Protein AF-A0A2V8KYR3-F1 (afdb_monomer_lite)

Secondary structure (DSSP, 8-state):
-----------------S-TTHHHHHHHHHHHHHHHHHTHHHHHHHHS----EEEEEEEES-EEEE-SS-EEE--TT-EEETT-EEEE-TT-EEEEEETTS-EEEEPTT-EEEEEE-SSSEEEEEEEEEEEEE----SSS-EEEE-SS-EEEESS-EEEEEEETTEEEEEEEESEEEEEETTEEEEEETT-EEESSGGGGSS--TT-PPB---SSGGGS-TTEEEEEEEE--TTHHHHHHHHHHHHHHH-GGGGGGS--HHHHHHHHHHHHTEEEEEEEEEEBPTTS--B--EEEEEESSHHHHHHHHHTSTT--S-EEEETTEEEES-HHHHHHHHHHHTTSS--GGGGSHHHHHHHHHHHH-BSEEEEEEHHHHS---HHHHHHT-TTEEEEEEEEEEETTEEEEEEEEEESSS--HHHHSBPPSB--GGGGGSBTT-SEEEEEEBS-THHHHHHHHHHHHHH-HHHHHHHHHHHHHHT--HHHHHHTTEEEEEEEEE-S--SSS--EEEEEEES-HHHHHHHHHHHHHHHHHHHHHTTPPPPEEEEEEETTEEEEEEEEGGGTEEEEEEEETTEEEEESSHHHHHHHHHHHHHT-BGGG-HHHHTTS-SSS-S-BSEEEEE-TTSSS-TTT--S---EEEEEEE-SSEEEEEESS-HHHHHHHHHHHHHHHHHT---

Sequence (680 aa):
HEGLRATMSQRTTYKTRTYRHVAAWAVAAGLLFIAGLSQRNAIRDFLWPIDVHAIAQTVDGNLFVVSDADIHPINAGDRIDRDRLVRTGKESRAVLQLADGSRIEVQERSELSLDRGDDGVKIRLGRGSVVVTAAKQRSGHLYLATSDLTLSVVGTKFAVNAGVKGSRVSVVEGEVRVQNGPTVQALTAGQEFASNPVLNTIPPAAADLRYTSNLVNLVPANTVAFASLPNLKEAVDEVYQAFKQRVREDPSLGASWPSDDVMNRVRQVGTYLGSEIIIAVPLKDGEKDLAPVLIAEALQPESLKAAIQGLPGSKIPFVVDSGLFVVSSPGMIDEVLAFRHQTRSNPFLSTALYQRISAAYREGVTWFLAADLQKLLPARPVTTQLGLADAQQLVIEQKHGKDGSSYRAVLGFNQTRRGMMGWLANPAPMGALEFVSSNAYGVAAIAMKDPSLIIEDVYAFLQRNNPQAIHDIDDFQNQHRIDIRHDLAAPLGGEFLFAMDGPILPAPAWKIVVEVYDAARLQNTIQWMVSEANHEAAAKQQPSVSLSSETVDGRTFYTVSFPAASYKVHYTFWRGYMLIAPDRTLLLEAMQYRDTGASLARSDNFLSQLPADGRDYVSGFIYQNLALNLPQNLVRNSTPSLICLYGEQDRIVLSSKAMIGTNLSNIAGLSGLIDQVRFK

Radius of gyration: 33.98 Å; chains: 1; bounding box: 98×104×89 Å

pLDDT: mean 77.1, std 18.81, range [25.83, 98.5]

Foldseek 3Di:
DDDDDDDDDDDDDDDDDDDPPVVVVVVVVVVVVVVCVVCVVVVVCVVDPDFWKWFWQQKDAFKWFDDPPDTHTDHHGDMAGAPTKMAAAPVMWIWIATPQRKIKIFDHGWIWGWDDDPWGIEIETAFAKIWIQAEADPTGWYWYDYPFKIKTAGRFTKMWGHDLQWIKIAGQAHWIWIDGPPDTDIDHHGDMDTNHCVVLPDQPPPQWFFQDDPQLLLAAQQFFKKKKAFLRLPSLVSVVVSVVVVCVVPVVSPPPDDDPVLSVLVSQLSVQWDGIKMWTWGDDPPDPDTWIKIKTFGNPQVSNVVSLVPRPPPPFDWDRPPRMTMTTPPVSRVSSVCSVVVVDHHNNCVAPQVVVVNVSSNVTFNMKMKGQLCVVPDDDPVCVQCQNNFFGMWMWTWDQDPLGIKTKIKTFGPFFGDHNLNFFDFFDDDPLQLLAFLQFFKKKKFFTPFQLSVVVSVLVVCCVPPVVVVVVVVVVCVVVVHDCSCLQGVQWHRMWMKTQHDDCPPPTWIKIKTFGNDPPSNVVVVVVVQVVQQVVCVVVVHDGWDWDWDADPNWIKIKIADVVQRFIKIWTDDDRIIMITRDPVSVVSSVVSNVVVSGSVPRPLNVSWPFPPPDPGARIKMWGDNPRDDDCVVDRRDRIWMWGWGSDRGMIMIMTNDDPVVVVVVVVVVVVVVVVVPPD

Structure (mmCIF, N/CA/C/O backbone):
data_AF-A0A2V8KYR3-F1
#
_entry.id   AF-A0A2V8KYR3-F1
#
loop_
_atom_site.group_PDB
_atom_site.id
_atom_site.type_symbol
_atom_site.label_atom_id
_atom_site.label_alt_id
_atom_site.label_comp_id
_atom_site.label_asym_id
_atom_site.label_entity_id
_atom_site.label_seq_id
_atom_site.pdbx_PDB_ins_code
_atom_site.Cartn_x
_atom_site.Cartn_y
_atom_site.Cartn_z
_atom_site.occupancy
_atom_site.B_iso_or_equiv
_atom_site.auth_seq_id
_atom_site.auth_comp_id
_atom_site.auth_asym_id
_atom_site.auth_atom_id
_atom_site.pdbx_PDB_model_num
ATOM 1 N N . HIS A 1 1 ? -43.749 89.938 14.192 1.00 35.06 1 HIS A N 1
ATOM 2 C CA . HIS A 1 1 ? -43.131 89.184 13.086 1.00 35.06 1 HIS A CA 1
ATOM 3 C C . HIS A 1 1 ? -43.405 87.704 13.330 1.00 35.06 1 HIS A C 1
ATOM 5 O O . HIS A 1 1 ? -42.816 87.145 14.241 1.00 35.06 1 HIS A O 1
ATOM 11 N N . GLU A 1 2 ? -44.560 87.180 12.896 1.00 36.78 2 GLU A N 1
ATOM 12 C CA . GLU A 1 2 ? -44.806 86.561 11.564 1.00 36.78 2 GLU A CA 1
ATOM 13 C C . GLU A 1 2 ? -43.820 85.413 11.264 1.00 36.78 2 GLU A C 1
ATOM 15 O O . GLU A 1 2 ? -42.623 85.645 11.294 1.00 36.78 2 GLU A O 1
ATOM 20 N N . GLY A 1 3 ? -44.212 84.169 10.969 1.00 32.69 3 GLY A N 1
ATOM 21 C CA . GLY A 1 3 ? -45.533 83.564 10.807 1.00 32.69 3 GLY A CA 1
ATOM 22 C C . GLY A 1 3 ? -45.439 82.043 10.542 1.00 32.69 3 GLY A C 1
ATOM 23 O O . GLY A 1 3 ? -44.382 81.546 10.172 1.00 32.69 3 GLY A O 1
ATOM 24 N N . LEU A 1 4 ? -46.589 81.371 10.734 1.00 37.84 4 LEU A N 1
ATOM 25 C CA . LEU A 1 4 ? -47.108 80.137 10.083 1.00 37.84 4 LEU A CA 1
ATOM 26 C C . LEU A 1 4 ? -46.316 78.809 10.270 1.00 37.84 4 LEU A C 1
ATOM 28 O O . LEU A 1 4 ? -45.246 78.645 9.707 1.00 37.84 4 LEU A O 1
ATOM 32 N N . ARG A 1 5 ? -46.709 77.823 11.114 1.00 40.41 5 ARG A N 1
ATOM 33 C CA . ARG A 1 5 ? -47.863 76.861 11.064 1.00 40.41 5 ARG A CA 1
ATOM 34 C C . ARG A 1 5 ? -48.011 76.179 9.678 1.00 40.41 5 ARG A C 1
ATOM 36 O O . ARG A 1 5 ? -48.100 76.898 8.701 1.00 40.41 5 ARG A O 1
ATOM 43 N N . ALA A 1 6 ? -48.124 74.854 9.486 1.00 35.88 6 ALA A N 1
ATOM 44 C CA . ALA A 1 6 ? -48.548 73.760 10.365 1.00 35.88 6 ALA A CA 1
ATOM 45 C C . ALA A 1 6 ? -48.256 72.338 9.786 1.00 35.88 6 ALA A C 1
ATOM 47 O O . ALA A 1 6 ? -48.250 72.157 8.574 1.00 35.88 6 ALA A O 1
ATOM 48 N N . THR A 1 7 ? -48.109 71.365 10.706 1.00 35.97 7 THR A N 1
ATOM 49 C CA . THR A 1 7 ? -48.692 69.988 10.796 1.00 35.97 7 THR A CA 1
ATOM 50 C C . THR A 1 7 ? -48.625 68.970 9.637 1.00 35.97 7 THR A C 1
ATOM 52 O O . THR A 1 7 ? -49.042 69.262 8.529 1.00 35.97 7 THR A O 1
ATOM 55 N N . MET A 1 8 ? -48.106 67.740 9.807 1.00 32.47 8 MET A N 1
ATOM 56 C CA . MET A 1 8 ? -48.506 66.568 10.642 1.00 32.47 8 MET A CA 1
ATOM 57 C C . MET A 1 8 ? -49.549 65.617 9.991 1.00 32.47 8 MET A C 1
ATOM 59 O O . MET A 1 8 ? -50.704 65.971 9.824 1.00 32.47 8 MET A O 1
ATOM 63 N N . SER A 1 9 ? -49.087 64.386 9.718 1.00 34.09 9 SER A N 1
ATOM 64 C CA . SER A 1 9 ? -49.718 63.053 9.876 1.00 34.09 9 SER A CA 1
ATOM 65 C C . SER A 1 9 ? -51.128 62.695 9.329 1.00 34.09 9 SER A C 1
ATOM 67 O O . SER A 1 9 ? -52.148 63.164 9.812 1.00 34.09 9 SER A O 1
ATOM 69 N N . GLN A 1 10 ? -51.105 61.638 8.495 1.00 37.31 10 GLN A N 1
ATOM 70 C CA . GLN A 1 10 ? -52.019 60.478 8.355 1.00 37.31 10 GLN A CA 1
ATOM 71 C C . GLN A 1 10 ? -53.361 60.505 7.570 1.00 37.31 10 GLN A C 1
ATOM 73 O O . GLN A 1 10 ? -54.338 61.135 7.946 1.00 37.31 10 GLN A O 1
ATOM 78 N N . ARG A 1 11 ? -53.391 59.530 6.629 1.00 39.88 11 ARG A N 1
ATOM 79 C CA . ARG A 1 11 ? -54.461 58.612 6.146 1.00 39.88 11 ARG A CA 1
ATOM 80 C C . ARG A 1 11 ? -55.593 59.119 5.236 1.00 39.88 11 ARG A C 1
ATOM 82 O O . ARG A 1 11 ? -56.481 59.831 5.681 1.00 39.88 11 ARG A O 1
ATOM 89 N N . THR A 1 12 ? -55.712 58.487 4.054 1.00 31.86 12 THR A N 1
ATOM 90 C CA . THR A 1 12 ? -56.978 57.884 3.552 1.00 31.86 12 THR A CA 1
ATOM 91 C C . THR A 1 12 ? -56.761 56.890 2.385 1.00 31.86 12 THR A C 1
ATOM 93 O O . THR A 1 12 ? -55.692 56.825 1.789 1.00 31.86 12 THR A O 1
ATOM 96 N N . THR A 1 13 ? -57.780 56.066 2.129 1.00 32.88 13 THR A N 1
ATOM 97 C CA . THR A 1 13 ? -57.837 54.745 1.458 1.00 32.88 13 THR A CA 1
ATOM 98 C C . THR A 1 13 ? -58.649 54.722 0.139 1.00 32.88 13 THR A C 1
ATOM 100 O O . THR A 1 13 ? -59.705 55.335 0.130 1.00 32.88 13 THR A O 1
ATOM 103 N N . TYR A 1 14 ? -58.222 53.895 -0.855 1.00 38.66 14 TYR A N 1
ATOM 104 C CA . TYR A 1 14 ? -58.953 53.131 -1.933 1.00 38.66 14 TYR A CA 1
ATOM 105 C C . TYR A 1 14 ? -59.948 53.871 -2.899 1.00 38.66 14 TYR A C 1
ATOM 107 O O . TYR A 1 14 ? -60.585 54.820 -2.488 1.00 38.66 14 TYR A O 1
ATOM 115 N N . LYS A 1 15 ? -60.245 53.531 -4.184 1.00 35.56 15 LYS A N 1
ATOM 116 C CA . LYS A 1 15 ? -60.205 52.296 -5.023 1.00 35.56 15 LYS A CA 1
ATOM 117 C C . LYS A 1 15 ? -60.479 52.594 -6.544 1.00 35.56 15 LYS A C 1
ATOM 119 O O . LYS A 1 15 ? -61.410 53.314 -6.868 1.00 35.56 15 LYS A O 1
ATOM 124 N N . THR A 1 16 ? -59.715 51.948 -7.440 1.00 41.34 16 THR A N 1
ATOM 125 C CA . THR A 1 16 ? -59.979 51.310 -8.777 1.00 41.34 16 THR A CA 1
ATOM 126 C C . THR A 1 16 ? -61.194 51.585 -9.708 1.00 41.34 16 THR A C 1
ATOM 128 O O . THR A 1 16 ? -62.330 51.349 -9.305 1.00 41.34 16 THR A O 1
ATOM 131 N N . ARG A 1 17 ? -60.923 51.720 -11.030 1.00 33.22 17 ARG A N 1
ATOM 132 C CA . ARG A 1 17 ? -61.387 50.899 -12.208 1.00 33.22 17 ARG A CA 1
ATOM 133 C C . ARG A 1 17 ? -61.002 51.667 -13.497 1.00 33.22 17 ARG A C 1
ATOM 135 O O . ARG A 1 17 ? -61.351 52.830 -13.608 1.00 33.22 17 ARG A O 1
ATOM 142 N N . THR A 1 18 ? -60.222 51.159 -14.463 1.00 34.22 18 THR A N 1
ATOM 143 C CA . THR A 1 18 ? -60.687 50.335 -15.607 1.00 34.22 18 THR A CA 1
ATOM 144 C C . THR A 1 18 ? -59.478 49.960 -16.504 1.00 34.22 18 THR A C 1
ATOM 146 O O . THR A 1 18 ? -59.120 50.747 -17.361 1.00 34.22 18 THR A O 1
ATOM 149 N N . TYR A 1 19 ? -58.823 48.799 -16.331 1.00 39.84 19 TYR A N 1
ATOM 150 C CA . TYR A 1 19 ? -57.777 48.284 -17.262 1.00 39.84 19 TYR A CA 1
ATOM 151 C C . TYR A 1 19 ? -57.652 46.738 -17.228 1.00 39.84 19 TYR A C 1
ATOM 153 O O . TYR A 1 19 ? -56.567 46.176 -17.345 1.00 39.84 19 TYR A O 1
ATOM 161 N N . ARG A 1 20 ? -58.755 45.997 -17.024 1.00 36.22 20 ARG A N 1
ATOM 162 C CA . ARG A 1 20 ? -58.694 44.529 -16.812 1.00 36.22 20 ARG A CA 1
ATOM 163 C C . ARG A 1 20 ? -58.715 43.661 -18.077 1.00 36.22 20 ARG A C 1
ATOM 165 O O . ARG A 1 20 ? -58.423 42.478 -17.955 1.00 36.22 20 ARG A O 1
ATOM 172 N N . HIS A 1 21 ? -58.999 44.196 -19.268 1.00 37.59 21 HIS A N 1
ATOM 173 C CA . HIS A 1 21 ? -59.112 43.353 -20.472 1.00 37.59 21 HIS A CA 1
ATOM 174 C C . HIS A 1 21 ? -57.848 43.323 -21.347 1.00 37.59 21 HIS A C 1
ATOM 176 O O . HIS A 1 21 ? -57.542 42.271 -21.891 1.00 37.59 21 HIS A O 1
ATOM 182 N N . VAL A 1 22 ? -57.038 44.388 -21.408 1.00 34.97 22 VAL A N 1
ATOM 183 C CA . VAL A 1 22 ? -55.786 44.388 -22.205 1.00 34.97 22 VAL A CA 1
ATOM 184 C C . VAL A 1 22 ? -54.667 43.585 -21.520 1.00 34.97 22 VAL A C 1
ATOM 186 O O . VAL A 1 22 ? -53.943 42.841 -22.176 1.00 34.97 22 VAL A O 1
ATOM 189 N N . ALA A 1 23 ? -54.582 43.637 -20.185 1.00 33.88 23 ALA A N 1
ATOM 190 C CA . ALA A 1 23 ? -53.611 42.849 -19.420 1.00 33.88 23 ALA A CA 1
ATOM 191 C C . ALA A 1 23 ? -53.904 41.334 -19.453 1.00 33.88 23 ALA A C 1
ATOM 193 O O . ALA A 1 23 ? -52.977 40.532 -19.414 1.00 33.88 23 ALA A O 1
ATOM 194 N N . ALA A 1 24 ? -55.174 40.927 -19.573 1.00 30.52 24 ALA A N 1
ATOM 195 C CA . ALA A 1 24 ? -55.550 39.513 -19.600 1.00 30.52 24 ALA A CA 1
ATOM 196 C C . ALA A 1 24 ? -55.113 38.806 -20.899 1.00 30.52 24 ALA A C 1
ATOM 198 O O . ALA A 1 24 ? -54.633 37.678 -20.841 1.00 30.52 24 ALA A O 1
ATOM 199 N N . TRP A 1 25 ? -55.198 39.480 -22.054 1.00 31.61 25 TRP A N 1
ATOM 200 C CA . TRP A 1 25 ? -54.726 38.926 -23.332 1.00 31.61 25 TRP A CA 1
ATOM 201 C C . TRP A 1 25 ? -53.195 38.939 -23.456 1.00 31.61 25 TRP A C 1
ATOM 203 O O . TRP A 1 25 ? -52.626 37.997 -24.000 1.00 31.61 25 TRP A O 1
ATOM 213 N N . ALA A 1 26 ? -52.510 39.937 -22.882 1.00 34.00 26 ALA A N 1
ATOM 214 C CA . ALA A 1 26 ? -51.045 39.970 -22.835 1.00 34.00 26 ALA A CA 1
ATOM 215 C C . ALA A 1 26 ? -50.457 38.880 -21.915 1.00 34.00 26 ALA A C 1
ATOM 217 O O . ALA A 1 26 ? -49.443 38.271 -22.250 1.00 34.00 26 ALA A O 1
ATOM 218 N N . VAL A 1 27 ? -51.124 38.576 -20.794 1.00 36.69 27 VAL A N 1
ATOM 219 C CA . VAL A 1 27 ? -50.742 37.469 -19.900 1.00 36.69 27 VAL A CA 1
ATOM 220 C C . VAL A 1 27 ? -51.072 36.110 -20.525 1.00 36.69 27 VAL A C 1
ATOM 222 O O . VAL A 1 27 ? -50.267 35.197 -20.406 1.00 36.69 27 VAL A O 1
ATOM 225 N N . ALA A 1 28 ? -52.180 35.967 -21.261 1.00 32.38 28 ALA A N 1
ATOM 226 C CA . ALA A 1 28 ? -52.491 34.728 -21.983 1.00 32.38 28 ALA A CA 1
ATOM 227 C C . ALA A 1 28 ? -51.512 34.453 -23.143 1.00 32.38 28 ALA A C 1
ATOM 229 O O . ALA A 1 28 ? -51.041 33.328 -23.287 1.00 32.38 28 ALA A O 1
ATOM 230 N N . ALA A 1 29 ? -51.137 35.474 -23.925 1.00 33.25 29 ALA A N 1
ATOM 231 C CA . ALA A 1 29 ? -50.120 35.346 -24.972 1.00 33.25 29 ALA A CA 1
ATOM 232 C C . ALA A 1 29 ? -48.722 35.087 -24.384 1.00 33.25 29 ALA A C 1
ATOM 234 O O . ALA A 1 29 ? -47.994 34.238 -24.891 1.00 33.25 29 ALA A O 1
ATOM 235 N N . GLY A 1 30 ? -48.375 35.747 -23.273 1.00 32.31 30 GLY A N 1
ATOM 236 C CA . GLY A 1 30 ? -47.136 35.500 -22.533 1.00 32.31 30 GLY A CA 1
ATOM 237 C C . GLY A 1 30 ? -47.072 34.096 -21.927 1.00 32.31 30 GLY A C 1
ATOM 238 O O . GLY A 1 30 ? -46.040 33.443 -22.023 1.00 32.31 30 GLY A O 1
ATOM 239 N N . LEU A 1 31 ? -48.176 33.583 -21.377 1.00 32.75 31 LEU A N 1
ATOM 240 C CA . LEU A 1 31 ? -48.257 32.223 -20.837 1.00 32.75 31 LEU A CA 1
ATOM 241 C C . LEU A 1 31 ? -48.249 31.157 -21.937 1.00 32.75 31 LEU A C 1
ATOM 243 O O . LEU A 1 31 ? -47.651 30.112 -21.724 1.00 32.75 31 LEU A O 1
ATOM 247 N N . LEU A 1 32 ? -48.827 31.411 -23.116 1.00 34.84 32 LEU A N 1
ATOM 248 C CA . LEU A 1 32 ? -48.710 30.511 -24.273 1.00 34.84 32 LEU A CA 1
ATOM 249 C C . LEU A 1 32 ? -47.296 30.521 -24.872 1.00 34.84 32 LEU A C 1
ATOM 251 O O . LEU A 1 32 ? -46.808 29.475 -25.289 1.00 34.84 32 LEU A O 1
ATOM 255 N N . PHE A 1 33 ? -46.602 31.663 -24.856 1.00 37.06 33 PHE A N 1
ATOM 256 C CA . PHE A 1 33 ? -45.204 31.762 -25.285 1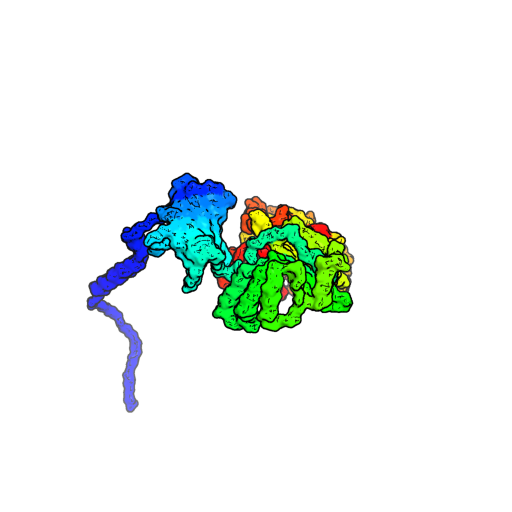.00 37.06 33 PHE A CA 1
ATOM 257 C C . PHE A 1 33 ? -44.252 31.081 -24.285 1.00 37.06 33 PHE A C 1
ATOM 259 O O . PHE A 1 33 ? -43.344 30.358 -24.686 1.00 37.06 33 PHE A O 1
ATOM 266 N N . ILE A 1 34 ? -44.501 31.236 -22.979 1.00 36.28 34 ILE A N 1
ATOM 267 C CA . ILE A 1 34 ? -43.756 30.566 -21.900 1.00 36.28 34 ILE A CA 1
ATOM 268 C C . ILE A 1 34 ? -44.070 29.060 -21.862 1.00 36.28 34 ILE A C 1
ATOM 270 O O . ILE A 1 34 ? -43.152 28.259 -21.706 1.00 36.28 34 ILE A O 1
ATOM 274 N N . ALA A 1 35 ? -45.322 28.645 -22.083 1.00 35.53 35 ALA A N 1
ATOM 275 C CA . ALA A 1 35 ? -45.697 27.234 -22.208 1.00 35.53 35 ALA A CA 1
ATOM 276 C C . ALA A 1 35 ? -45.117 26.597 -23.485 1.00 35.53 35 ALA A C 1
ATOM 278 O O . ALA A 1 35 ? -44.636 25.467 -23.437 1.00 35.53 35 ALA A O 1
ATOM 279 N N . GLY A 1 36 ? -45.075 27.336 -24.600 1.00 35.03 36 GLY A N 1
ATOM 280 C CA . GLY A 1 36 ? -44.415 26.917 -25.841 1.00 35.03 36 GLY A CA 1
ATOM 281 C C . GLY A 1 36 ? -42.894 26.779 -25.697 1.00 35.03 36 GLY A C 1
ATOM 282 O O . GLY A 1 36 ? -42.314 25.819 -26.202 1.00 35.03 36 GLY A O 1
ATOM 283 N N . LEU A 1 37 ? -42.247 27.672 -24.938 1.00 35.56 37 LEU A N 1
ATOM 284 C CA . LEU A 1 37 ? -40.827 27.560 -24.576 1.00 35.56 37 LEU A CA 1
ATOM 285 C C . LEU A 1 37 ? -40.566 26.394 -23.606 1.00 35.56 37 LEU A C 1
ATOM 287 O O . LEU A 1 37 ? -39.574 25.684 -23.762 1.00 35.56 37 LEU A O 1
ATOM 291 N N . SER A 1 38 ? -41.478 26.150 -22.658 1.00 33.66 38 SER A N 1
ATOM 292 C CA . SER A 1 38 ? -41.411 25.041 -21.694 1.00 33.66 38 SER A CA 1
ATOM 293 C C . SER A 1 38 ? -41.656 23.664 -22.322 1.00 33.66 38 SER A C 1
ATOM 295 O O . SER A 1 38 ? -41.280 22.659 -21.722 1.00 33.66 38 SER A O 1
ATOM 297 N N . GLN A 1 39 ? -42.275 23.593 -23.505 1.00 37.62 39 GLN A N 1
ATOM 298 C CA . GLN A 1 39 ? -42.570 22.341 -24.208 1.00 37.62 39 GLN A CA 1
ATOM 299 C C . GLN A 1 39 ? -41.745 22.131 -25.484 1.00 37.62 39 GLN A C 1
ATOM 301 O O . GLN A 1 39 ? -42.045 21.218 -26.249 1.00 37.62 39 GLN A O 1
ATOM 306 N N . ARG A 1 40 ? -40.668 22.899 -25.718 1.00 43.72 40 ARG A N 1
ATOM 307 C CA . ARG A 1 40 ? -39.814 22.757 -26.916 1.00 43.72 40 ARG A CA 1
ATOM 308 C C . ARG A 1 40 ? -39.388 21.306 -27.181 1.00 43.72 40 ARG A C 1
ATOM 310 O O . ARG A 1 40 ? -39.411 20.875 -28.329 1.00 43.72 40 ARG A O 1
ATOM 317 N N . ASN A 1 41 ? -39.050 20.548 -26.137 1.00 44.41 41 ASN A N 1
ATOM 318 C CA . ASN A 1 41 ? -38.642 19.145 -26.267 1.00 44.41 41 ASN A CA 1
ATOM 319 C C . ASN A 1 41 ? -39.829 18.214 -26.576 1.00 44.41 41 ASN A C 1
ATOM 321 O O . ASN A 1 41 ? -39.699 17.346 -27.429 1.00 44.41 41 ASN A O 1
ATOM 325 N N . ALA A 1 42 ? -41.000 18.446 -25.971 1.00 40.44 42 ALA A N 1
ATOM 326 C CA . ALA A 1 42 ? -42.210 17.654 -26.211 1.00 40.44 42 ALA A CA 1
ATOM 327 C C . ALA A 1 42 ? -42.831 17.919 -27.601 1.00 40.44 42 ALA A C 1
ATOM 329 O O . ALA A 1 42 ? -43.245 16.988 -28.284 1.00 40.44 42 ALA A O 1
ATOM 330 N N . ILE A 1 43 ? -42.834 19.178 -28.056 1.00 39.44 43 ILE A N 1
ATOM 331 C CA . ILE A 1 43 ? -43.287 19.585 -29.398 1.00 39.44 43 ILE A CA 1
ATOM 332 C C . ILE A 1 43 ? -42.323 19.056 -30.475 1.00 39.44 43 ILE A C 1
ATOM 334 O O . ILE A 1 43 ? -42.766 18.595 -31.525 1.00 39.44 43 ILE A O 1
ATOM 338 N N . ARG A 1 44 ? -41.008 19.067 -30.208 1.00 53.03 44 ARG A N 1
ATOM 339 C CA . ARG A 1 44 ? -39.983 18.468 -31.082 1.00 53.03 44 ARG A CA 1
ATOM 340 C C . ARG A 1 44 ? -40.157 16.952 -31.214 1.00 53.03 44 ARG A C 1
ATOM 342 O O . ARG A 1 44 ? -40.101 16.442 -32.330 1.00 53.03 44 ARG A O 1
ATOM 349 N N . ASP A 1 45 ? -40.388 16.253 -30.103 1.00 48.97 45 ASP A N 1
ATOM 350 C CA . ASP A 1 45 ? -40.581 14.797 -30.087 1.00 48.97 45 ASP A CA 1
ATOM 351 C C . ASP A 1 45 ? -41.881 14.374 -30.794 1.00 48.97 45 ASP A C 1
ATOM 353 O O . ASP A 1 45 ? -41.917 13.316 -31.421 1.00 48.97 45 ASP A O 1
ATOM 357 N N . PHE A 1 46 ? -42.917 15.220 -30.752 1.00 42.06 46 PHE A N 1
ATOM 358 C CA . PHE A 1 46 ? -44.185 15.003 -31.452 1.00 42.06 46 PHE A CA 1
ATOM 359 C C . PHE A 1 46 ? -44.106 15.281 -32.966 1.00 42.06 46 PHE A C 1
ATOM 361 O O . PHE A 1 46 ? -44.691 14.540 -33.751 1.00 42.06 46 PHE A O 1
ATOM 368 N N . LEU A 1 47 ? -43.385 16.328 -33.396 1.00 36.59 47 LEU A N 1
ATOM 369 C CA . LEU A 1 47 ? -43.312 16.736 -34.810 1.00 36.59 47 LEU A CA 1
ATOM 370 C C . LEU A 1 47 ? -42.310 15.921 -35.655 1.00 36.59 47 LEU A C 1
ATOM 372 O O . LEU A 1 47 ? -42.492 15.827 -36.866 1.00 36.59 47 LEU A O 1
ATOM 376 N N . TRP A 1 48 ? -41.275 15.325 -35.049 1.00 53.62 48 TRP A N 1
ATOM 377 C CA . TRP A 1 48 ? -40.273 14.488 -35.737 1.00 53.62 48 TRP A CA 1
ATOM 378 C C . TRP A 1 48 ? -39.904 13.252 -34.896 1.00 53.62 48 TRP A C 1
ATOM 380 O O . TRP A 1 48 ? -38.898 13.282 -34.188 1.00 53.62 48 TRP A O 1
ATOM 390 N N . PRO A 1 49 ? -40.653 12.140 -34.931 1.00 55.38 49 PRO A N 1
ATOM 391 C CA . PRO A 1 49 ? -40.305 10.938 -34.166 1.00 55.38 49 PRO A CA 1
ATOM 392 C C . PRO A 1 49 ? -39.016 10.273 -34.697 1.00 55.38 49 PRO A C 1
ATOM 394 O O . PRO A 1 49 ? -38.877 10.040 -35.893 1.00 55.38 49 PRO A O 1
ATOM 397 N N . ILE A 1 50 ? -38.067 9.974 -33.801 1.00 65.44 50 ILE A N 1
ATOM 398 C CA . ILE A 1 50 ? -36.898 9.109 -34.043 1.00 65.44 50 ILE A CA 1
ATOM 399 C C . ILE A 1 50 ? -37.151 7.844 -33.235 1.00 65.44 50 ILE A C 1
ATOM 401 O O . ILE A 1 50 ? -37.496 7.931 -32.054 1.00 65.44 50 ILE A O 1
ATOM 405 N N . ASP A 1 51 ? -36.986 6.685 -33.861 1.00 72.62 51 ASP A N 1
ATOM 406 C CA . ASP A 1 51 ? -37.102 5.404 -33.174 1.00 72.62 51 ASP A CA 1
ATOM 407 C C . ASP A 1 51 ? -35.837 5.157 -32.334 1.00 72.62 51 ASP A C 1
ATOM 409 O O . ASP A 1 51 ? -34.764 4.872 -32.865 1.00 72.62 51 ASP A O 1
ATOM 413 N N . VAL A 1 52 ? -35.953 5.337 -31.016 1.00 82.12 52 VAL A N 1
ATOM 414 C CA . VAL A 1 52 ? -34.857 5.160 -30.052 1.00 82.12 52 VAL A CA 1
ATOM 415 C C . VAL A 1 52 ? -35.094 3.865 -29.286 1.00 82.12 52 VAL A C 1
ATOM 417 O O . VAL A 1 52 ? -35.775 3.844 -28.259 1.00 82.12 52 VAL A O 1
ATOM 420 N N . HIS A 1 53 ? -34.531 2.781 -29.809 1.00 88.69 53 HIS A N 1
ATOM 421 C CA . HIS A 1 53 ? -34.499 1.482 -29.151 1.00 88.69 53 HIS A CA 1
ATOM 422 C C . HIS A 1 53 ? -33.239 0.702 -29.532 1.00 88.69 53 HIS A C 1
ATOM 424 O O . HIS A 1 53 ? -32.588 0.989 -30.543 1.00 88.69 53 HIS A O 1
ATOM 430 N N . ALA A 1 54 ? -32.934 -0.315 -28.733 1.00 92.81 54 ALA A N 1
ATOM 431 C CA . ALA A 1 54 ? -31.992 -1.366 -29.079 1.00 92.81 54 ALA A CA 1
ATOM 432 C C . ALA A 1 54 ? -32.652 -2.743 -29.006 1.00 92.81 54 ALA A C 1
ATOM 434 O O . ALA A 1 54 ? -33.642 -2.936 -28.306 1.00 92.81 54 ALA A O 1
ATOM 435 N N . ILE A 1 55 ? -32.059 -3.711 -29.690 1.00 94.50 55 ILE A N 1
ATOM 436 C CA . ILE A 1 55 ? -32.336 -5.135 -29.523 1.00 94.50 55 ILE A CA 1
ATOM 437 C C . ILE A 1 55 ? -31.092 -5.775 -28.913 1.00 94.50 55 ILE A C 1
ATOM 439 O O . ILE A 1 55 ? -29.981 -5.572 -29.413 1.00 94.50 55 ILE A O 1
ATOM 443 N N . ALA A 1 56 ? -31.254 -6.547 -27.839 1.00 92.69 56 ALA A N 1
ATOM 444 C CA . ALA A 1 56 ? -30.163 -7.344 -27.291 1.00 92.69 56 ALA A CA 1
ATOM 445 C C . ALA A 1 56 ? -29.846 -8.496 -28.261 1.00 92.69 56 ALA A C 1
ATOM 447 O O . ALA A 1 56 ? -30.597 -9.457 -28.354 1.00 92.69 56 ALA A O 1
ATOM 448 N N . GLN A 1 57 ? -28.757 -8.414 -29.025 1.00 89.88 57 GLN A N 1
ATOM 449 C CA . GLN A 1 57 ? -28.367 -9.471 -29.967 1.00 89.88 57 GLN A CA 1
ATOM 450 C C . GLN A 1 57 ? -27.795 -10.693 -29.254 1.00 89.88 57 GLN A C 1
ATOM 452 O O . GLN A 1 57 ? -28.153 -11.824 -29.568 1.00 89.88 57 GLN A O 1
ATOM 457 N N . THR A 1 58 ? -26.878 -10.463 -28.318 1.00 87.69 58 THR A N 1
ATOM 458 C CA . THR A 1 58 ? -26.250 -11.521 -27.526 1.00 87.69 58 THR A CA 1
ATOM 459 C C . THR A 1 58 ? -26.142 -11.067 -26.084 1.00 87.69 58 THR A C 1
ATOM 461 O O . THR A 1 58 ? -25.772 -9.920 -25.825 1.00 87.69 58 THR A O 1
ATOM 464 N N . VAL A 1 59 ? -26.420 -11.978 -25.158 1.00 89.38 59 VAL A N 1
ATOM 465 C CA . VAL A 1 59 ? -26.237 -11.786 -23.720 1.00 89.38 59 VAL A CA 1
ATOM 466 C C . VAL A 1 59 ? -25.422 -12.974 -23.222 1.00 89.38 59 VAL A C 1
ATOM 468 O O . VAL A 1 59 ? -25.875 -14.110 -23.309 1.00 89.38 59 VAL A O 1
ATOM 471 N N . ASP A 1 60 ? -24.203 -12.702 -22.772 1.00 74.69 60 ASP A N 1
ATOM 472 C CA . ASP A 1 60 ? -23.310 -13.660 -22.128 1.00 74.69 60 ASP A CA 1
ATOM 473 C C . ASP A 1 60 ? -23.269 -13.310 -20.636 1.00 74.69 60 ASP A C 1
ATOM 475 O O . ASP A 1 60 ? -22.882 -12.201 -20.268 1.00 74.69 60 ASP A O 1
ATOM 479 N N . GLY A 1 61 ? -23.774 -14.189 -19.772 1.00 83.88 61 GLY A N 1
ATOM 480 C CA . GLY A 1 61 ? -24.045 -13.867 -18.368 1.00 83.88 61 GLY A CA 1
ATOM 481 C C . GLY A 1 61 ? -25.366 -13.113 -18.173 1.00 83.88 61 GLY A C 1
ATOM 482 O O . GLY A 1 61 ? -26.393 -13.494 -18.726 1.00 83.88 61 GLY A O 1
ATOM 483 N N . ASN A 1 62 ? -25.364 -12.061 -17.350 1.00 80.94 62 ASN A N 1
ATOM 484 C CA . ASN A 1 62 ? -26.580 -11.375 -16.916 1.00 80.94 62 ASN A CA 1
ATOM 485 C C . ASN A 1 62 ? -26.682 -9.928 -17.433 1.00 80.94 62 ASN A C 1
ATOM 487 O O . ASN A 1 62 ? -25.820 -9.091 -17.141 1.00 80.94 62 ASN A O 1
ATOM 491 N N . LEU A 1 63 ? -27.791 -9.617 -18.110 1.00 88.38 63 LEU A N 1
ATOM 492 C CA . LEU A 1 63 ? -28.215 -8.271 -18.505 1.00 88.38 63 LEU A CA 1
ATOM 493 C C . LEU A 1 63 ? -29.573 -7.972 -17.864 1.00 88.38 63 LEU A C 1
ATOM 495 O O . LEU A 1 63 ? -30.465 -8.812 -17.910 1.00 88.38 63 LEU A O 1
ATOM 499 N N . PHE A 1 64 ? -29.745 -6.788 -17.281 1.00 86.56 64 PHE A N 1
ATOM 500 C CA . PHE A 1 64 ? -30.985 -6.419 -16.596 1.00 86.56 64 PHE A CA 1
ATOM 501 C C . PHE A 1 64 ? -31.457 -5.016 -16.963 1.00 86.56 64 PHE A C 1
ATOM 503 O O . PHE A 1 64 ? -30.624 -4.130 -17.140 1.00 86.56 64 PHE A O 1
ATOM 510 N N . VAL A 1 65 ? -32.771 -4.784 -16.971 1.00 87.75 65 VAL A N 1
ATOM 511 C CA . VAL A 1 65 ? -33.351 -3.444 -16.805 1.00 87.75 65 VAL A CA 1
ATOM 512 C C . VAL A 1 65 ? -33.472 -3.151 -15.312 1.00 87.75 65 VAL A C 1
ATOM 514 O O . VAL A 1 65 ? -34.006 -3.966 -14.559 1.00 87.75 65 VAL A O 1
ATOM 517 N N . VAL A 1 66 ? -33.004 -1.979 -14.892 1.00 74.44 66 VAL A N 1
ATOM 518 C CA . VAL A 1 66 ? -33.119 -1.474 -13.522 1.00 74.44 66 VAL A CA 1
ATOM 519 C C . VAL A 1 66 ? -34.206 -0.399 -13.479 1.00 74.44 66 VAL A C 1
ATOM 521 O O . VAL A 1 66 ? -34.170 0.567 -14.239 1.00 74.44 66 VAL A O 1
ATOM 524 N N . SER A 1 67 ? -35.180 -0.581 -12.590 1.00 70.12 67 SER A N 1
ATOM 525 C CA . SER A 1 67 ? -36.196 0.415 -12.227 1.00 70.12 67 SER A CA 1
ATOM 526 C C . SER A 1 67 ? -36.121 0.694 -10.721 1.00 70.12 67 SER A C 1
ATOM 528 O O . SER A 1 67 ? -35.514 -0.091 -9.998 1.00 70.12 67 SER A O 1
ATOM 530 N N . ASP A 1 68 ? -36.732 1.782 -10.240 1.00 49.59 68 ASP A N 1
ATOM 531 C CA . ASP A 1 68 ? -36.626 2.232 -8.837 1.00 49.59 68 ASP A CA 1
ATOM 532 C C . ASP A 1 68 ? -37.065 1.190 -7.784 1.00 49.59 68 ASP A C 1
ATOM 534 O O . ASP A 1 68 ? -36.731 1.340 -6.610 1.00 49.59 68 ASP A O 1
ATOM 538 N N . ALA A 1 69 ? -37.783 0.131 -8.183 1.00 45.56 69 ALA A N 1
ATOM 539 C CA . ALA A 1 69 ? -38.253 -0.927 -7.284 1.00 45.56 69 ALA A CA 1
ATOM 540 C C . ALA A 1 69 ? -37.865 -2.361 -7.703 1.00 45.56 69 ALA A C 1
ATOM 542 O O . ALA A 1 69 ? -37.779 -3.214 -6.826 1.00 45.56 69 ALA A O 1
ATOM 543 N N . ASP A 1 70 ? -37.581 -2.630 -8.988 1.00 66.25 70 ASP A N 1
ATOM 544 C CA . ASP A 1 70 ? -37.376 -3.995 -9.504 1.00 66.25 70 ASP A CA 1
ATOM 545 C C . ASP A 1 70 ? -36.248 -4.105 -10.548 1.00 66.25 70 ASP A C 1
ATOM 547 O O . ASP A 1 70 ? -36.001 -3.184 -11.339 1.00 66.25 70 ASP A O 1
ATOM 551 N N . ILE A 1 71 ? -35.621 -5.288 -10.603 1.00 73.56 71 ILE A N 1
ATOM 552 C CA . ILE A 1 71 ? -34.600 -5.684 -11.586 1.00 73.56 71 ILE A CA 1
ATOM 553 C C . ILE A 1 71 ? -35.171 -6.813 -12.454 1.00 73.56 71 ILE A C 1
ATOM 555 O O . ILE A 1 71 ? -35.436 -7.902 -11.950 1.00 73.56 71 ILE A O 1
ATOM 559 N N . HIS A 1 72 ? -35.323 -6.574 -13.758 1.00 82.00 72 HIS A N 1
ATOM 560 C CA . HIS A 1 72 ? -35.842 -7.571 -14.705 1.00 82.00 72 HIS A CA 1
ATOM 561 C C . HIS A 1 72 ? -34.738 -8.025 -15.669 1.00 82.00 72 HIS A C 1
ATOM 563 O O . HIS A 1 72 ? -34.067 -7.163 -16.240 1.00 82.00 72 HIS A O 1
ATOM 569 N N . PRO A 1 73 ? -34.520 -9.337 -15.876 1.00 86.38 73 PRO A N 1
ATOM 570 C CA . PRO A 1 73 ? -33.537 -9.818 -16.843 1.00 86.38 73 PRO A CA 1
ATOM 571 C C . PRO A 1 73 ? -33.950 -9.474 -18.282 1.00 86.38 73 PRO A C 1
ATOM 573 O O . PRO A 1 73 ? -35.134 -9.466 -18.608 1.00 86.38 73 PRO A O 1
ATOM 576 N N . ILE A 1 74 ? -32.958 -9.208 -19.132 1.00 87.75 74 ILE A N 1
ATOM 577 C CA . ILE A 1 74 ? -33.091 -9.029 -20.581 1.00 87.75 74 ILE A CA 1
ATOM 578 C C . ILE A 1 74 ? -32.398 -10.209 -21.257 1.00 87.75 74 ILE A C 1
ATOM 580 O O . ILE A 1 74 ? -31.215 -10.456 -21.014 1.00 87.75 74 ILE A O 1
ATOM 584 N N . ASN A 1 75 ? -33.111 -10.901 -22.137 1.00 90.56 75 ASN A N 1
ATOM 585 C CA . ASN A 1 75 ? -32.583 -11.995 -22.939 1.00 90.56 75 ASN A CA 1
ATOM 586 C C . ASN A 1 75 ? -32.225 -11.525 -24.353 1.00 90.56 75 ASN A C 1
ATOM 588 O O . ASN A 1 75 ? -32.628 -10.455 -24.812 1.00 90.56 75 ASN A O 1
ATOM 592 N N . ALA A 1 76 ? -31.471 -12.351 -25.077 1.00 90.12 76 ALA A N 1
ATOM 593 C CA . ALA A 1 76 ? -31.242 -12.115 -26.497 1.00 90.12 76 ALA A CA 1
ATOM 594 C C . ALA A 1 76 ? -32.577 -12.120 -27.272 1.00 90.12 76 ALA A C 1
ATOM 596 O O . ALA A 1 76 ? -33.402 -13.013 -27.094 1.00 90.12 76 ALA A O 1
ATOM 597 N N . GLY A 1 77 ? -32.771 -11.130 -28.141 1.00 88.81 77 GLY A N 1
ATOM 598 C CA . GLY A 1 77 ? -34.003 -10.873 -28.888 1.00 88.81 77 GLY A CA 1
ATOM 599 C C . GLY A 1 77 ? -34.917 -9.825 -28.250 1.00 88.81 77 GLY A C 1
ATOM 600 O O . GLY A 1 77 ? -35.761 -9.265 -28.950 1.00 88.81 77 GLY A O 1
ATOM 601 N N . ASP A 1 78 ? -34.723 -9.502 -26.970 1.00 90.88 78 ASP A N 1
ATOM 602 C CA . ASP A 1 78 ? -35.569 -8.537 -26.272 1.00 90.88 78 ASP A CA 1
ATOM 603 C C . ASP A 1 78 ? -35.278 -7.098 -26.724 1.00 90.88 78 ASP A C 1
ATOM 605 O O . ASP A 1 78 ? -34.131 -6.696 -26.967 1.00 90.88 78 ASP A O 1
ATOM 609 N N . ARG A 1 79 ? -36.351 -6.306 -26.820 1.00 92.62 79 ARG A N 1
ATOM 610 C CA . ARG A 1 79 ? -36.298 -4.881 -27.152 1.00 92.62 79 ARG A CA 1
ATOM 611 C C . ARG A 1 79 ? -36.074 -4.051 -25.888 1.00 92.62 79 ARG A C 1
ATOM 613 O O . ARG A 1 79 ? -36.763 -4.218 -24.887 1.00 92.62 79 ARG A O 1
ATOM 620 N N . ILE A 1 80 ? -35.142 -3.111 -25.974 1.00 91.25 80 ILE A N 1
ATOM 621 C CA . ILE A 1 80 ? -34.819 -2.124 -24.946 1.00 91.25 80 ILE A CA 1
ATOM 622 C C . ILE A 1 80 ? -35.251 -0.759 -25.472 1.00 91.25 80 ILE A C 1
ATOM 624 O O . ILE A 1 80 ? -34.635 -0.216 -26.392 1.00 91.25 80 ILE A O 1
ATOM 628 N N . ASP A 1 81 ? -36.311 -0.208 -24.893 1.00 88.69 81 ASP A N 1
ATOM 629 C CA . ASP A 1 81 ? -36.802 1.124 -25.246 1.00 88.69 81 ASP A CA 1
ATOM 630 C C . ASP A 1 81 ? -35.987 2.243 -24.575 1.00 88.69 81 ASP A C 1
ATOM 632 O O . ASP A 1 81 ? -35.259 2.025 -23.601 1.00 88.69 81 ASP A O 1
ATOM 636 N N . ARG A 1 82 ? -36.136 3.466 -25.098 1.00 86.12 82 ARG A N 1
ATOM 637 C CA . ARG A 1 82 ? -35.622 4.706 -24.493 1.00 86.12 82 ARG A CA 1
ATOM 638 C C . ARG A 1 82 ? -35.924 4.820 -22.997 1.00 86.12 82 ARG A C 1
ATOM 640 O O . ARG A 1 82 ? -36.917 4.291 -22.501 1.00 86.12 82 ARG A O 1
ATOM 647 N N . ASP A 1 83 ? -35.071 5.562 -22.299 1.00 81.88 83 ASP A N 1
ATOM 648 C CA . ASP A 1 83 ? -35.189 5.892 -20.873 1.00 81.88 83 ASP A CA 1
ATOM 649 C C . ASP A 1 83 ? -35.151 4.672 -19.925 1.00 81.88 83 ASP A C 1
ATOM 651 O O . ASP A 1 83 ? -35.309 4.812 -18.712 1.00 81.88 83 ASP A O 1
ATOM 655 N N . ARG A 1 84 ? -34.896 3.461 -20.444 1.00 88.12 84 ARG A N 1
ATOM 656 C CA . ARG A 1 84 ? -34.659 2.263 -19.633 1.00 88.12 84 ARG A CA 1
ATOM 657 C C . ARG A 1 84 ? -33.181 2.142 -19.290 1.00 88.12 84 ARG A C 1
ATOM 659 O O . ARG A 1 84 ? -32.326 2.089 -20.173 1.00 88.12 84 ARG A O 1
ATOM 666 N N . LEU A 1 85 ? -32.891 2.087 -17.994 1.00 88.19 85 LEU A N 1
ATOM 667 C CA . LEU A 1 85 ? -31.548 1.859 -17.482 1.00 88.19 85 LEU A CA 1
ATOM 668 C C . LEU A 1 85 ? -31.218 0.372 -17.570 1.00 88.19 85 LEU A C 1
ATOM 670 O O . LEU A 1 85 ? -31.903 -0.454 -16.975 1.00 88.19 85 LEU A O 1
ATOM 674 N N . VAL A 1 86 ? -30.170 0.032 -18.306 1.00 91.56 86 VAL A N 1
ATOM 675 C CA . VAL A 1 86 ? -29.728 -1.340 -18.534 1.00 91.56 86 VAL A CA 1
ATOM 676 C C . VAL A 1 86 ? -28.373 -1.561 -17.884 1.00 91.56 86 VAL A C 1
ATOM 678 O O . VAL A 1 86 ? -27.483 -0.719 -17.999 1.00 91.56 86 VAL A O 1
ATOM 681 N N . ARG A 1 87 ? -28.206 -2.705 -17.213 1.00 89.19 87 ARG A N 1
ATOM 682 C CA . ARG A 1 87 ? -27.000 -3.049 -16.460 1.00 89.19 87 ARG A CA 1
ATOM 683 C C . ARG A 1 87 ? -26.533 -4.476 -16.726 1.00 89.19 87 ARG A C 1
ATOM 685 O O . ARG A 1 87 ? -27.310 -5.417 -16.599 1.00 89.19 87 ARG A O 1
ATOM 692 N N . THR A 1 88 ? -25.246 -4.642 -17.004 1.00 84.00 88 THR A N 1
ATOM 693 C CA . THR A 1 88 ? -24.570 -5.953 -17.028 1.00 84.00 88 THR A CA 1
ATOM 694 C C . THR A 1 88 ? -24.008 -6.307 -15.650 1.00 84.00 88 THR A C 1
ATOM 696 O O . THR A 1 88 ? -23.438 -5.443 -14.978 1.00 84.00 88 THR A O 1
ATOM 699 N N . GLY A 1 89 ? -24.109 -7.574 -15.242 1.00 63.47 89 GLY A N 1
ATOM 700 C CA . GLY A 1 89 ? -23.480 -8.097 -14.022 1.00 63.47 89 GLY A CA 1
ATOM 701 C C . GLY A 1 89 ? -21.949 -8.223 -14.102 1.00 63.47 89 GLY A C 1
ATOM 702 O O . GLY A 1 89 ? -21.323 -7.819 -15.083 1.00 63.47 89 GLY A O 1
ATOM 703 N N . LYS A 1 90 ? -21.338 -8.787 -13.050 1.00 69.62 90 LYS A N 1
ATOM 704 C CA . LYS A 1 90 ? -19.945 -9.277 -13.081 1.00 69.62 90 LYS A CA 1
ATOM 705 C C . LYS A 1 90 ? -19.844 -10.436 -14.085 1.00 69.62 90 LYS A C 1
ATOM 707 O O . LYS A 1 90 ? -20.800 -11.198 -14.206 1.00 69.62 90 LYS A O 1
ATOM 712 N N . GLU A 1 91 ? -18.720 -10.549 -14.791 1.00 64.94 91 GLU A N 1
ATOM 713 C CA . GLU A 1 91 ? -18.438 -11.596 -15.787 1.00 64.94 91 GLU A CA 1
ATOM 714 C C . GLU A 1 91 ? -19.506 -11.680 -16.892 1.00 64.94 91 GLU A C 1
ATOM 716 O O . GLU A 1 91 ? -19.689 -12.713 -17.521 1.00 64.94 91 GLU A O 1
ATOM 721 N N . SER A 1 92 ? -20.235 -10.584 -17.122 1.00 69.81 92 SER A N 1
ATOM 722 C CA . SER A 1 92 ? -21.335 -10.522 -18.082 1.00 69.81 92 SER A CA 1
ATOM 723 C C . SER A 1 92 ? -21.007 -9.555 -19.213 1.00 69.81 92 SER A C 1
ATOM 725 O O . SER A 1 92 ? -20.434 -8.494 -18.977 1.00 69.81 92 SER A O 1
ATOM 727 N N . ARG A 1 93 ? -21.397 -9.878 -20.441 1.00 76.88 93 ARG A N 1
ATOM 728 C CA . ARG A 1 93 ? -21.270 -9.012 -21.615 1.00 76.88 93 ARG A CA 1
ATOM 729 C C . ARG A 1 93 ? -22.558 -9.041 -22.411 1.00 76.88 93 ARG A C 1
ATOM 731 O O . ARG A 1 93 ? -23.229 -10.064 -22.499 1.00 76.88 93 ARG A O 1
ATOM 738 N N . ALA A 1 94 ? -22.895 -7.921 -23.027 1.00 89.06 94 ALA A N 1
ATOM 739 C CA . ALA A 1 94 ? -24.046 -7.856 -23.908 1.00 89.06 94 ALA A CA 1
ATOM 740 C C . ALA A 1 94 ? -23.723 -7.090 -25.178 1.00 89.06 94 ALA A C 1
ATOM 742 O O . ALA A 1 94 ? -22.899 -6.183 -25.194 1.00 89.06 94 ALA A O 1
ATOM 743 N N . VAL A 1 95 ? -24.406 -7.444 -26.252 1.00 94.88 95 VAL A N 1
ATOM 744 C CA . VAL A 1 95 ? -24.325 -6.736 -27.520 1.00 94.88 95 VAL A CA 1
ATOM 745 C C . VAL A 1 95 ? -25.705 -6.205 -27.819 1.00 94.88 95 VAL A C 1
ATOM 747 O O . VAL A 1 95 ? -26.642 -6.978 -27.992 1.00 94.88 95 VAL A O 1
ATOM 750 N N . LEU A 1 96 ? -25.820 -4.889 -27.895 1.00 94.94 96 LEU A N 1
ATOM 751 C CA . LEU A 1 96 ? -27.051 -4.196 -28.225 1.00 94.94 96 LEU A CA 1
ATOM 752 C C . LEU A 1 96 ? -26.932 -3.653 -29.647 1.00 94.94 96 LEU A C 1
ATOM 754 O O . LEU A 1 96 ? -25.959 -2.971 -29.972 1.00 94.94 96 LEU A O 1
ATOM 758 N N . GLN A 1 97 ? -27.903 -3.948 -30.503 1.00 96.06 97 GLN A N 1
ATOM 759 C CA . GLN A 1 97 ? -28.002 -3.350 -31.830 1.00 96.06 97 GLN A CA 1
ATOM 760 C C . GLN A 1 97 ? -29.082 -2.274 -31.820 1.00 96.06 97 GLN A C 1
ATOM 762 O O . GLN A 1 97 ? -30.234 -2.554 -31.504 1.00 96.06 97 GLN A O 1
ATOM 767 N N . LEU A 1 98 ? -28.700 -1.047 -32.156 1.00 92.88 98 LEU A N 1
ATOM 768 C CA . LEU A 1 98 ? -29.607 0.083 -32.310 1.00 92.88 98 LEU A CA 1
ATOM 769 C C . LEU A 1 98 ? -30.396 -0.013 -33.621 1.00 92.88 98 LEU A C 1
ATOM 771 O O . LEU A 1 98 ? -29.958 -0.644 -34.585 1.00 92.88 98 LEU A O 1
ATOM 775 N N . ALA A 1 99 ? -31.539 0.674 -33.670 1.00 86.81 99 ALA A N 1
ATOM 776 C CA . ALA A 1 99 ? -32.409 0.751 -34.848 1.00 86.81 99 ALA A CA 1
ATOM 777 C C . ALA A 1 99 ? -31.699 1.261 -36.119 1.00 86.81 99 ALA A C 1
ATOM 779 O O . ALA A 1 99 ? -32.060 0.892 -37.234 1.00 86.81 99 ALA A O 1
ATOM 780 N N . ASP A 1 100 ? -30.674 2.101 -35.953 1.00 85.69 100 ASP A N 1
ATOM 781 C CA . ASP A 1 100 ? -29.861 2.662 -37.038 1.00 85.69 100 ASP A CA 1
ATOM 782 C C . ASP A 1 100 ? -28.758 1.703 -37.538 1.00 85.69 100 ASP A C 1
ATOM 784 O O . ASP A 1 100 ? -27.991 2.050 -38.437 1.00 85.69 100 ASP A O 1
ATOM 788 N N . GLY A 1 101 ? -28.668 0.501 -36.960 1.00 87.69 101 GLY A N 1
ATOM 789 C CA . GLY A 1 101 ? -27.662 -0.512 -37.267 1.00 87.69 101 GLY A CA 1
ATOM 790 C C . GLY A 1 101 ? -26.367 -0.388 -36.459 1.00 87.69 101 GLY A C 1
ATOM 791 O O . GLY A 1 101 ? -25.503 -1.258 -36.589 1.00 87.69 101 GLY A O 1
ATOM 792 N N . SER A 1 102 ? -26.220 0.639 -35.616 1.00 93.19 102 SER A N 1
ATOM 793 C CA . SER A 1 102 ? -25.066 0.790 -34.726 1.00 93.19 102 SER A CA 1
ATOM 794 C C . SER A 1 102 ? -25.037 -0.325 -33.675 1.00 93.19 102 SER A C 1
ATOM 796 O O . SER A 1 102 ? -26.069 -0.718 -33.132 1.00 93.19 102 SER A O 1
ATOM 798 N N . ARG A 1 103 ? -23.846 -0.838 -33.359 1.00 94.31 103 ARG A N 1
ATOM 799 C CA . ARG A 1 103 ? -23.647 -1.924 -32.386 1.00 94.31 103 ARG A CA 1
ATOM 800 C C . ARG A 1 103 ? -22.937 -1.396 -31.146 1.00 94.31 103 ARG A C 1
ATOM 802 O O . ARG A 1 103 ? -21.878 -0.784 -31.258 1.00 94.31 103 ARG A O 1
ATOM 809 N N . ILE A 1 104 ? -23.492 -1.672 -29.973 1.00 95.88 104 ILE A N 1
ATOM 810 C CA . ILE A 1 104 ? -22.931 -1.325 -28.668 1.00 95.88 104 ILE A CA 1
ATOM 811 C C . ILE A 1 104 ? -22.580 -2.630 -27.966 1.00 95.88 104 ILE A C 1
ATOM 813 O O . ILE A 1 104 ? -23.457 -3.412 -27.612 1.00 95.88 104 ILE A O 1
ATOM 817 N N . GLU A 1 105 ? -21.296 -2.873 -27.760 1.00 90.06 105 GLU A N 1
ATOM 818 C CA . GLU A 1 105 ? -20.828 -3.962 -26.920 1.00 90.06 105 GLU A CA 1
ATOM 819 C C . GLU A 1 105 ? -20.629 -3.446 -25.499 1.00 90.06 105 GLU A C 1
ATOM 821 O O . GLU A 1 105 ? -19.763 -2.615 -25.237 1.00 90.06 105 GLU A O 1
ATOM 826 N N . VAL A 1 106 ? -21.470 -3.924 -24.595 1.00 90.44 106 VAL A N 1
ATOM 827 C CA . VAL A 1 106 ? -21.539 -3.542 -23.191 1.00 90.44 106 VAL A CA 1
ATOM 828 C C . VAL A 1 106 ? -20.699 -4.524 -22.387 1.00 90.44 106 VAL A C 1
ATOM 830 O O . VAL A 1 106 ? -20.990 -5.722 -22.362 1.00 90.44 106 VAL A O 1
ATOM 833 N N . GLN A 1 107 ? -19.638 -4.022 -21.759 1.00 85.62 107 GLN A N 1
ATOM 834 C CA . GLN A 1 107 ? -18.744 -4.823 -20.923 1.00 85.62 107 GLN A CA 1
ATOM 835 C C . GLN A 1 107 ? -19.342 -5.027 -19.532 1.00 85.62 107 GLN A C 1
ATOM 837 O O . GLN A 1 107 ? -20.288 -4.336 -19.161 1.00 85.62 107 GLN A O 1
ATOM 842 N N . GLU A 1 108 ? -18.765 -5.928 -18.739 1.00 74.88 108 GLU A N 1
ATOM 843 C CA . GLU A 1 108 ? -19.248 -6.211 -17.384 1.00 74.88 108 GLU A CA 1
ATOM 844 C C . GLU A 1 108 ? -19.359 -4.961 -16.502 1.00 74.88 108 GLU A C 1
ATOM 846 O O . GLU A 1 108 ? -18.626 -3.984 -16.663 1.00 74.88 108 GLU A O 1
ATOM 851 N N . ARG A 1 109 ? -20.287 -4.999 -15.537 1.00 76.06 109 ARG A N 1
ATOM 852 C CA . ARG A 1 109 ? -20.556 -3.898 -14.588 1.00 76.06 109 ARG A CA 1
ATOM 853 C C . ARG A 1 109 ? -20.852 -2.536 -15.230 1.00 76.06 109 ARG A C 1
ATOM 855 O O . ARG A 1 109 ? -20.702 -1.502 -14.575 1.00 76.06 109 ARG A O 1
ATOM 862 N N . SER A 1 110 ? -21.295 -2.522 -16.480 1.00 82.25 110 SER A N 1
ATOM 863 C CA . SER A 1 110 ? -21.669 -1.297 -17.173 1.00 82.25 110 SER A CA 1
ATOM 864 C C . SER A 1 110 ? -23.143 -0.990 -17.017 1.00 82.25 110 SER A C 1
ATOM 866 O O . SER A 1 110 ? -23.973 -1.888 -16.879 1.00 82.25 110 SER A O 1
ATOM 868 N N . GLU A 1 111 ? -23.450 0.299 -17.033 1.00 90.12 111 GLU A N 1
ATOM 869 C CA . GLU A 1 111 ? -24.790 0.833 -16.875 1.00 90.12 111 GLU A CA 1
ATOM 870 C C . GLU A 1 111 ? -25.024 1.913 -17.925 1.00 90.12 111 GLU A C 1
ATOM 872 O O . GLU A 1 111 ? -24.303 2.915 -17.964 1.00 90.12 111 GLU A O 1
ATOM 877 N N . LEU A 1 112 ? -26.025 1.706 -18.777 1.00 94.88 112 LEU A N 1
ATOM 878 C CA . LEU A 1 112 ? -26.363 2.645 -19.836 1.00 94.88 112 LEU A CA 1
ATOM 879 C C . LEU A 1 112 ? -27.869 2.790 -20.015 1.00 94.88 112 LEU A C 1
ATOM 881 O O . LEU A 1 112 ? -28.637 1.897 -19.679 1.00 94.88 112 LEU A O 1
ATOM 885 N N . SER A 1 113 ? -28.288 3.904 -20.596 1.00 94.12 113 SER A N 1
ATOM 886 C CA . SER A 1 113 ? -29.638 4.092 -21.130 1.00 94.12 113 SER A CA 1
ATOM 887 C C . SER A 1 113 ? -29.572 4.719 -22.519 1.00 94.12 113 SER A C 1
ATOM 889 O O . SER A 1 113 ? -28.537 5.251 -22.933 1.00 94.12 113 SER A O 1
ATOM 891 N N . LEU A 1 114 ? -30.674 4.630 -23.256 1.00 93.06 114 LEU A N 1
ATOM 892 C CA . LEU A 1 114 ? -30.824 5.257 -24.564 1.00 93.06 114 LEU A CA 1
ATOM 893 C C . LEU A 1 114 ? -31.744 6.464 -24.447 1.00 93.06 114 LEU A C 1
ATOM 895 O O . LEU A 1 114 ? -32.797 6.391 -23.821 1.00 93.06 114 LEU A O 1
ATOM 899 N N . ASP A 1 115 ? -31.342 7.554 -25.076 1.00 88.69 115 ASP A N 1
ATOM 900 C CA . ASP A 1 115 ? -32.041 8.829 -25.090 1.00 88.69 115 ASP A CA 1
ATOM 901 C C . ASP A 1 115 ? -31.997 9.408 -26.513 1.00 88.69 115 ASP A C 1
ATOM 903 O O . ASP A 1 115 ? -31.272 8.934 -27.398 1.00 88.69 115 ASP A O 1
ATOM 907 N N . ARG A 1 116 ? -32.782 10.449 -26.757 1.00 84.12 116 ARG A N 1
ATOM 908 C CA . ARG A 1 116 ? -32.797 11.164 -28.022 1.00 84.12 116 ARG A CA 1
ATOM 909 C C . ARG A 1 116 ? -31.705 12.241 -28.044 1.00 84.12 116 ARG A C 1
ATOM 911 O O . ARG A 1 116 ? -31.641 13.128 -27.191 1.00 84.12 116 ARG A O 1
ATOM 918 N N . GLY A 1 117 ? -30.837 12.173 -29.048 1.00 78.38 117 GLY A N 1
ATOM 919 C CA . GLY A 1 117 ? -29.876 13.222 -29.381 1.00 78.38 117 GLY A CA 1
ATOM 920 C C . GLY A 1 117 ? -30.523 14.398 -30.115 1.00 78.38 117 GLY A C 1
ATOM 921 O O . GLY A 1 117 ? -31.728 14.414 -30.371 1.00 78.38 117 GLY A O 1
ATOM 922 N N . ASP A 1 118 ? -29.718 15.401 -30.458 1.00 76.38 118 ASP A N 1
ATOM 923 C CA . ASP A 1 118 ? -30.226 16.585 -31.161 1.00 76.38 118 ASP A CA 1
ATOM 924 C C . ASP A 1 118 ? -30.647 16.264 -32.601 1.00 76.38 118 ASP A C 1
ATOM 926 O O . ASP A 1 118 ? -31.696 16.732 -33.046 1.00 76.38 118 ASP A O 1
ATOM 930 N N . ASP A 1 119 ? -29.890 15.405 -33.287 1.00 80.75 119 ASP A N 1
ATOM 931 C CA . ASP A 1 119 ? -30.169 14.938 -34.649 1.00 80.75 119 ASP A CA 1
ATOM 932 C C . ASP A 1 119 ? -30.018 13.407 -34.826 1.00 80.75 119 ASP A C 1
ATOM 934 O O . ASP A 1 119 ? -29.941 12.921 -35.952 1.00 80.75 119 ASP A O 1
ATOM 938 N N . GLY A 1 120 ? -30.021 12.635 -33.729 1.00 85.38 120 GLY A N 1
ATOM 939 C CA . GLY A 1 120 ? -29.862 11.175 -33.759 1.00 85.38 120 GLY A CA 1
ATOM 940 C C . GLY A 1 120 ? -30.062 10.493 -32.400 1.00 85.38 120 GLY A C 1
ATOM 941 O O . GLY A 1 120 ? -30.820 10.981 -31.560 1.00 85.38 120 GLY A O 1
ATOM 942 N N . VAL A 1 121 ? -29.412 9.349 -32.172 1.00 89.31 121 VAL A N 1
ATOM 943 C CA . VAL A 1 121 ? -29.521 8.568 -30.920 1.00 89.31 121 VAL A CA 1
ATOM 944 C C . VAL A 1 121 ? -28.437 9.001 -29.932 1.00 89.31 121 VAL A C 1
ATOM 946 O O . VAL A 1 121 ? -27.301 9.244 -30.330 1.00 89.31 121 VAL A O 1
ATOM 949 N N . LYS A 1 122 ? -28.762 9.089 -28.638 1.00 92.44 122 LYS A N 1
ATOM 950 C CA . LYS A 1 122 ? -27.809 9.379 -27.561 1.00 92.44 122 LYS A CA 1
ATOM 951 C C . LYS A 1 122 ? -27.724 8.211 -26.588 1.00 92.44 122 LYS A C 1
ATOM 953 O O . LYS A 1 122 ? -28.696 7.859 -25.934 1.00 92.44 122 LYS A O 1
ATOM 958 N N . ILE A 1 123 ? -26.535 7.645 -26.452 1.00 95.25 123 ILE A N 1
ATOM 959 C CA . ILE A 1 123 ? -26.221 6.634 -25.445 1.00 95.25 123 ILE A CA 1
ATOM 960 C C . ILE A 1 123 ? -25.789 7.371 -24.179 1.00 95.25 123 ILE A C 1
ATOM 962 O O . ILE A 1 123 ? -24.817 8.120 -24.206 1.00 95.25 123 ILE A O 1
ATOM 966 N N . ARG A 1 124 ? -26.483 7.176 -23.062 1.00 94.88 124 ARG A N 1
ATOM 967 C CA . ARG A 1 124 ? -26.070 7.711 -21.761 1.00 94.88 124 ARG A CA 1
ATOM 968 C C . ARG A 1 124 ? -25.361 6.616 -20.985 1.00 94.88 124 ARG A C 1
ATOM 970 O O . ARG A 1 124 ? -26.014 5.692 -20.513 1.00 94.88 124 ARG A O 1
ATOM 977 N N . LEU A 1 125 ? -24.045 6.715 -20.854 1.00 93.12 125 LEU A N 1
ATOM 978 C CA . LEU A 1 125 ? -23.237 5.776 -20.084 1.00 93.12 125 LEU A CA 1
ATOM 979 C C . LEU A 1 125 ? -23.052 6.321 -18.664 1.00 93.12 125 LEU A C 1
ATOM 981 O O . LEU A 1 125 ? -22.325 7.291 -18.455 1.00 93.12 125 LEU A O 1
ATOM 985 N N . GLY A 1 126 ? -23.724 5.705 -17.691 1.00 81.25 126 GLY A N 1
ATOM 986 C CA . GLY A 1 126 ? -23.619 6.091 -16.282 1.00 81.25 126 GLY A CA 1
ATOM 987 C C . GLY A 1 126 ? -22.307 5.621 -15.653 1.00 81.25 126 GLY A C 1
ATOM 988 O O . GLY A 1 126 ? -21.653 6.378 -14.937 1.00 81.25 126 GLY A O 1
ATOM 989 N N . ARG A 1 127 ? -21.907 4.376 -15.942 1.00 79.00 127 ARG A N 1
ATOM 990 C CA . ARG A 1 127 ? -20.638 3.771 -15.501 1.00 79.00 127 ARG A CA 1
ATOM 991 C C . ARG A 1 127 ? -20.262 2.552 -16.341 1.00 79.00 127 ARG A C 1
ATOM 993 O O . ARG A 1 127 ? -21.115 1.965 -17.003 1.00 79.00 127 ARG A O 1
ATOM 1000 N N . GLY A 1 128 ? -19.007 2.133 -16.232 1.00 75.00 128 GLY A N 1
ATOM 1001 C CA . GLY A 1 128 ? -18.470 0.933 -16.870 1.00 75.00 128 GLY A CA 1
ATOM 1002 C C . GLY A 1 128 ? -17.907 1.228 -18.253 1.00 75.00 128 GLY A C 1
ATOM 1003 O O . GLY A 1 128 ? -17.425 2.332 -18.505 1.00 75.00 128 GLY A O 1
ATOM 1004 N N . SER A 1 129 ? -17.918 0.242 -19.143 1.00 82.25 129 SER A N 1
ATOM 1005 C CA . SER A 1 129 ? -17.275 0.348 -20.447 1.00 82.25 129 SER A CA 1
ATOM 1006 C C . SER A 1 129 ? -18.145 -0.171 -21.582 1.00 82.25 129 SER A C 1
ATOM 1008 O O . SER A 1 129 ? -18.794 -1.212 -21.484 1.00 82.25 129 SER A O 1
ATOM 1010 N N . VAL A 1 130 ? -18.127 0.563 -22.691 1.00 83.50 130 VAL A N 1
ATOM 1011 C CA . VAL A 1 130 ? -18.773 0.162 -23.937 1.00 83.50 130 VAL A CA 1
ATOM 1012 C C . VAL A 1 130 ? -17.812 0.305 -25.106 1.00 83.50 130 VAL A C 1
ATOM 1014 O O . VAL A 1 130 ? -17.013 1.241 -25.155 1.00 83.50 130 VAL A O 1
ATOM 1017 N N . VAL A 1 131 ? -17.928 -0.597 -26.074 1.00 86.69 131 VAL A N 1
ATOM 1018 C CA . VAL A 1 131 ? -17.321 -0.454 -27.398 1.00 86.69 131 VAL A CA 1
ATOM 1019 C C . VAL A 1 131 ? -18.442 -0.215 -28.392 1.00 86.69 131 VAL A C 1
ATOM 1021 O O . VAL A 1 131 ? -19.331 -1.046 -28.556 1.00 86.69 131 VAL A O 1
ATOM 1024 N N . VAL A 1 132 ? -18.412 0.931 -29.056 1.00 91.56 132 VAL A N 1
ATOM 1025 C CA . VAL A 1 132 ? -19.443 1.340 -30.002 1.00 91.56 132 VAL A CA 1
ATOM 1026 C C . VAL A 1 132 ? -18.885 1.231 -31.410 1.00 91.56 132 VAL A C 1
ATOM 1028 O O . VAL A 1 132 ? -17.819 1.755 -31.720 1.00 91.56 132 VAL A O 1
ATOM 1031 N N . THR A 1 133 ? -19.622 0.539 -32.269 1.00 90.06 133 THR A N 1
ATOM 1032 C CA . THR A 1 133 ? -19.425 0.538 -33.718 1.00 90.06 133 THR A CA 1
ATOM 1033 C C . THR A 1 133 ? -20.610 1.271 -34.328 1.00 90.06 133 THR A C 1
ATOM 1035 O O . THR A 1 133 ? -21.688 0.696 -34.481 1.00 90.06 133 THR A O 1
ATOM 1038 N N . ALA A 1 134 ? -20.434 2.562 -34.604 1.00 90.06 134 ALA A N 1
ATOM 1039 C CA . ALA A 1 134 ? -21.486 3.405 -35.154 1.00 90.06 134 ALA A CA 1
ATOM 1040 C C . ALA A 1 134 ? -21.677 3.116 -36.648 1.00 90.06 134 ALA A C 1
ATOM 1042 O O . ALA A 1 134 ? -20.704 3.066 -37.406 1.00 90.06 134 ALA A O 1
ATOM 1043 N N . ALA A 1 135 ? -22.923 2.952 -37.090 1.00 87.12 135 ALA A N 1
ATOM 1044 C CA . ALA A 1 135 ? -23.228 2.810 -38.508 1.00 87.12 135 ALA A CA 1
ATOM 1045 C C . ALA A 1 135 ? -22.882 4.103 -39.276 1.00 87.12 135 ALA A C 1
ATOM 1047 O O . ALA A 1 135 ? -22.912 5.208 -38.729 1.00 87.12 135 ALA A O 1
ATOM 1048 N N . LYS A 1 136 ? -22.548 3.988 -40.570 1.00 81.31 136 LYS A N 1
ATOM 1049 C CA . LYS A 1 136 ? -22.376 5.165 -41.439 1.00 81.31 136 LYS A CA 1
ATOM 1050 C C . LYS A 1 136 ? -23.739 5.826 -41.654 1.00 81.31 136 LYS A C 1
ATOM 1052 O O . LYS A 1 136 ? -24.582 5.281 -42.365 1.00 81.31 136 LYS A O 1
ATOM 1057 N N . GLN A 1 137 ? -23.951 6.991 -41.052 1.00 68.38 137 GLN A N 1
ATOM 1058 C CA . GLN A 1 137 ? -25.216 7.720 -41.144 1.00 68.38 137 GLN A CA 1
ATOM 1059 C C . GLN A 1 137 ? -25.236 8.644 -42.378 1.00 68.38 137 GLN A C 1
ATOM 1061 O O . GLN A 1 137 ? -24.222 9.246 -42.728 1.00 68.38 137 GLN A O 1
ATOM 1066 N N . ARG A 1 138 ? -26.386 8.740 -43.069 1.00 64.62 138 ARG A N 1
ATOM 1067 C CA . ARG A 1 138 ? -26.593 9.662 -44.214 1.00 64.62 138 ARG A CA 1
ATOM 1068 C C . ARG A 1 138 ? -27.008 11.074 -43.771 1.00 64.62 138 ARG A C 1
ATOM 1070 O O . ARG A 1 138 ? -26.785 12.030 -44.505 1.00 64.62 138 ARG A O 1
ATOM 1077 N N . SER A 1 139 ? -27.610 11.184 -42.587 1.00 64.12 139 SER A N 1
ATOM 1078 C CA . SER A 1 139 ? -28.007 12.418 -41.898 1.00 64.12 139 SER A CA 1
ATOM 1079 C C . SER A 1 139 ? -28.090 12.135 -40.393 1.00 64.12 139 SER A C 1
ATOM 1081 O O . SER A 1 139 ? -28.634 11.090 -40.036 1.00 64.12 139 SER A O 1
ATOM 1083 N N . GLY A 1 140 ? -27.614 13.052 -39.545 1.00 78.06 140 GLY A N 1
ATOM 1084 C CA . GLY A 1 140 ? -27.600 12.894 -38.083 1.00 78.06 140 GLY A CA 1
ATOM 1085 C C . GLY A 1 140 ? -26.285 12.344 -37.517 1.00 78.06 140 GLY A C 1
ATOM 1086 O O . GLY A 1 140 ? -25.382 11.995 -38.284 1.00 78.06 140 GLY A O 1
ATOM 1087 N N . HIS A 1 141 ? -26.183 12.293 -36.184 1.00 87.56 141 HIS A N 1
ATOM 1088 C CA . HIS A 1 141 ? -25.037 11.736 -35.456 1.00 87.56 141 HIS A CA 1
ATOM 1089 C C . HIS A 1 141 ? -25.459 10.699 -34.408 1.00 87.56 141 HIS A C 1
ATOM 1091 O O . HIS A 1 141 ? -26.536 10.774 -33.810 1.00 87.56 141 HIS A O 1
ATOM 1097 N N . LEU A 1 142 ? -24.554 9.765 -34.100 1.00 89.69 142 LEU A N 1
ATOM 1098 C CA . LEU A 1 142 ? -24.638 9.001 -32.858 1.00 89.69 142 LEU A CA 1
ATOM 1099 C C . LEU A 1 142 ? -23.918 9.781 -31.757 1.00 89.69 142 LEU A C 1
ATOM 1101 O O . LEU A 1 142 ? -22.772 10.208 -31.925 1.00 89.69 142 LEU A O 1
ATOM 1105 N N . TYR A 1 143 ? -24.588 9.944 -30.622 1.00 92.81 143 TYR A N 1
ATOM 1106 C CA . TYR A 1 143 ? -24.033 10.596 -29.448 1.00 92.81 143 TYR A CA 1
ATOM 1107 C C . TYR A 1 143 ? -23.759 9.588 -28.341 1.00 92.81 143 TYR A C 1
ATOM 1109 O O . TYR A 1 143 ? -24.530 8.651 -28.138 1.00 92.81 143 TYR A O 1
ATOM 1117 N N . LEU A 1 144 ? -22.705 9.824 -27.565 1.00 94.88 144 LEU A N 1
ATOM 1118 C CA . LEU A 1 144 ? -22.495 9.138 -26.292 1.00 94.88 144 LEU A CA 1
ATOM 1119 C C . LEU A 1 144 ? -22.176 10.168 -25.217 1.00 94.88 144 LEU A C 1
ATOM 1121 O O . LEU A 1 144 ? -21.237 10.940 -25.359 1.00 94.88 144 LEU A O 1
ATOM 1125 N N . ALA A 1 145 ? -22.962 10.191 -24.149 1.00 93.00 145 ALA A N 1
ATOM 1126 C CA . ALA A 1 145 ? -22.767 11.082 -23.019 1.00 93.00 145 ALA A CA 1
ATOM 1127 C C . ALA A 1 145 ? -22.386 10.286 -21.771 1.00 93.00 145 ALA A C 1
ATOM 1129 O O . ALA A 1 145 ? -23.036 9.295 -21.437 1.00 93.00 145 ALA A O 1
ATOM 1130 N N . THR A 1 146 ? -21.358 10.751 -21.077 1.00 91.06 146 THR A N 1
ATOM 1131 C CA . THR A 1 146 ? -21.006 10.337 -19.716 1.00 91.06 146 THR A CA 1
ATOM 1132 C C . THR A 1 146 ? -21.387 11.459 -18.745 1.00 91.06 146 THR A C 1
ATOM 1134 O O . THR A 1 146 ? -22.034 12.436 -19.132 1.00 91.06 146 THR A O 1
ATOM 1137 N N . SER A 1 147 ? -21.013 11.349 -17.470 1.00 85.19 147 SER A N 1
ATOM 1138 C CA . SER A 1 147 ? -21.233 12.426 -16.493 1.00 85.19 147 SER A CA 1
ATOM 1139 C C . SER A 1 147 ? -20.473 13.720 -16.821 1.00 85.19 147 SER A C 1
ATOM 1141 O O . SER A 1 147 ? -20.832 14.779 -16.309 1.00 85.19 147 SER A O 1
ATOM 1143 N N . ASP A 1 148 ? -19.438 13.642 -17.659 1.00 80.62 148 ASP A N 1
ATOM 1144 C CA . ASP A 1 148 ? -18.465 14.710 -17.892 1.00 80.62 148 ASP A CA 1
ATOM 1145 C C . ASP A 1 148 ? -18.050 14.907 -19.362 1.00 80.62 148 ASP A C 1
ATOM 1147 O O . ASP A 1 148 ? -17.432 15.924 -19.674 1.00 80.62 148 ASP A O 1
ATOM 1151 N N . LEU A 1 149 ? -18.411 13.996 -20.275 1.00 88.62 149 LEU A N 1
ATOM 1152 C CA . LEU A 1 149 ? -18.141 14.098 -21.711 1.00 88.62 149 LEU A CA 1
ATOM 1153 C C . LEU A 1 149 ? -19.410 13.942 -22.541 1.00 88.62 149 LEU A C 1
ATOM 1155 O O . LEU A 1 149 ? -20.315 13.183 -22.204 1.00 88.62 149 LEU A O 1
ATOM 1159 N N . THR A 1 150 ? -19.446 14.622 -23.684 1.00 90.62 150 THR A N 1
ATOM 1160 C CA . THR A 1 150 ? -20.406 14.350 -24.759 1.00 90.62 150 THR A CA 1
ATOM 1161 C C . THR A 1 150 ? -19.656 14.096 -26.055 1.00 90.62 150 THR A C 1
ATOM 1163 O O . THR A 1 150 ? -18.860 14.916 -26.495 1.00 90.62 150 THR A O 1
ATOM 1166 N N . LEU A 1 151 ? -19.899 12.943 -26.663 1.00 92.50 151 LEU A N 1
ATOM 1167 C CA . LEU A 1 151 ? -19.271 12.494 -27.897 1.00 92.50 151 LEU A CA 1
ATOM 1168 C C . LEU A 1 151 ? -20.266 12.606 -29.042 1.00 92.50 151 LEU A C 1
ATOM 1170 O O . LEU A 1 151 ? -21.441 12.303 -28.845 1.00 92.50 151 LEU A O 1
ATOM 1174 N N . SER A 1 152 ? -19.796 12.985 -30.228 1.00 90.81 152 SER A N 1
ATOM 1175 C CA . SER A 1 152 ? -20.564 12.922 -31.478 1.00 90.81 152 SER A CA 1
ATOM 1176 C C . SER A 1 152 ? -19.736 12.255 -32.573 1.00 90.81 152 SER A C 1
ATOM 1178 O O . SER A 1 152 ? -18.546 12.552 -32.726 1.00 90.81 152 SER A O 1
ATOM 1180 N N . VAL A 1 153 ? -20.348 11.309 -33.292 1.00 89.12 153 VAL A N 1
ATOM 1181 C CA . VAL A 1 153 ? -19.657 10.444 -34.261 1.00 89.12 153 VAL A CA 1
ATOM 1182 C C . VAL A 1 153 ? -20.509 10.149 -35.495 1.00 89.12 153 VAL A C 1
ATOM 1184 O O . VAL A 1 153 ? -21.740 10.165 -35.427 1.00 89.12 153 VAL A O 1
ATOM 1187 N N . VAL A 1 154 ? -19.843 9.797 -36.602 1.00 81.75 154 VAL A N 1
ATOM 1188 C CA . VAL A 1 154 ? -20.462 9.261 -37.825 1.00 81.75 154 VAL A CA 1
ATOM 1189 C C . VAL A 1 154 ? -19.586 8.131 -38.366 1.00 81.75 154 VAL A C 1
ATOM 1191 O O . VAL A 1 154 ? -18.476 8.385 -38.821 1.00 81.75 154 VAL A O 1
ATOM 1194 N N . GLY A 1 155 ? -20.082 6.887 -38.368 1.00 77.25 155 GLY A N 1
ATOM 1195 C CA . GLY A 1 155 ? -19.349 5.764 -38.968 1.00 77.25 155 GLY A CA 1
ATOM 1196 C C . GLY A 1 155 ? -18.001 5.455 -38.303 1.00 77.25 155 GLY A C 1
ATOM 1197 O O . GLY A 1 155 ? -17.012 5.264 -39.006 1.00 77.25 155 GLY A O 1
ATOM 1198 N N . THR A 1 156 ? -17.969 5.430 -36.970 1.00 85.56 156 THR A N 1
ATOM 1199 C CA . THR A 1 156 ? -16.748 5.352 -36.152 1.00 85.56 156 THR A CA 1
ATOM 1200 C C . THR A 1 156 ? -16.795 4.141 -35.218 1.00 85.56 156 THR A C 1
ATOM 1202 O O . THR A 1 156 ? -17.849 3.825 -34.657 1.00 85.56 156 THR A O 1
ATOM 1205 N N . LYS A 1 157 ? -15.647 3.494 -34.992 1.00 80.00 157 LYS A N 1
ATOM 1206 C CA . LYS A 1 157 ? -15.453 2.490 -33.941 1.00 80.00 157 LYS A CA 1
ATOM 1207 C C . LYS A 1 157 ? -14.617 3.080 -32.811 1.00 80.00 157 LYS A C 1
ATOM 1209 O O . LYS A 1 157 ? -13.492 3.523 -33.035 1.00 80.00 157 LYS A O 1
ATOM 1214 N N . PHE A 1 158 ? -15.150 3.076 -31.597 1.00 81.06 158 PHE A N 1
ATOM 1215 C CA . PHE A 1 158 ? -14.503 3.684 -30.435 1.00 81.06 158 PHE A CA 1
ATOM 1216 C C . PHE A 1 158 ? -14.916 2.978 -29.143 1.00 81.06 158 PHE A C 1
ATOM 1218 O O . PHE A 1 158 ? -15.977 2.357 -29.075 1.00 81.06 158 PHE A O 1
ATOM 1225 N N . ALA A 1 159 ? -14.074 3.061 -28.118 1.00 74.19 159 ALA A N 1
ATOM 1226 C CA . ALA A 1 159 ? -14.376 2.574 -26.783 1.00 74.19 159 ALA A CA 1
ATOM 1227 C C . ALA A 1 159 ? -14.503 3.745 -25.811 1.00 74.19 159 ALA A C 1
ATOM 1229 O O . ALA A 1 159 ? -13.800 4.751 -25.918 1.00 74.19 159 ALA A O 1
ATOM 1230 N N . VAL A 1 160 ? -15.414 3.608 -24.853 1.00 84.69 160 VAL A N 1
ATOM 1231 C CA . VAL A 1 160 ? -15.596 4.571 -23.771 1.00 84.69 160 VAL A CA 1
ATOM 1232 C C . VAL A 1 160 ? -15.597 3.822 -22.456 1.00 84.69 160 VAL A C 1
ATOM 1234 O O . VAL A 1 160 ? -16.276 2.806 -22.305 1.00 84.69 160 VAL A O 1
ATOM 1237 N N . ASN A 1 161 ? -14.833 4.329 -21.500 1.00 76.69 161 ASN A N 1
ATOM 1238 C CA . ASN A 1 161 ? -14.884 3.921 -20.109 1.00 76.69 161 ASN A CA 1
ATOM 1239 C C . ASN A 1 161 ? -15.335 5.127 -19.286 1.00 76.69 161 ASN A C 1
ATOM 1241 O O . ASN A 1 161 ? -14.667 6.158 -19.299 1.00 76.69 161 ASN A O 1
ATOM 1245 N N . ALA A 1 162 ? -16.471 5.006 -18.608 1.00 75.69 162 ALA A N 1
ATOM 1246 C CA . ALA A 1 162 ? -16.990 6.023 -17.709 1.00 75.69 162 ALA A CA 1
ATOM 1247 C C . ALA A 1 162 ? -16.867 5.532 -16.270 1.00 75.69 162 ALA A C 1
ATOM 1249 O O . ALA A 1 162 ? -17.417 4.495 -15.888 1.00 75.69 162 ALA A O 1
ATOM 1250 N N . GLY A 1 163 ? -16.165 6.306 -15.452 1.00 65.38 163 GLY A N 1
ATOM 1251 C CA . GLY A 1 163 ? -16.021 6.034 -14.035 1.00 65.38 163 GLY A CA 1
ATOM 1252 C C . GLY A 1 163 ? -16.079 7.311 -13.218 1.00 65.38 163 GLY A C 1
ATOM 1253 O O . GLY A 1 163 ? -16.018 8.426 -13.726 1.00 65.38 163 GLY A O 1
ATOM 1254 N N . VAL A 1 164 ? -16.131 7.150 -11.903 1.00 55.53 164 VAL A N 1
ATOM 1255 C CA . VAL A 1 164 ? -16.206 8.275 -10.956 1.00 55.53 164 VAL A CA 1
ATOM 1256 C C . VAL A 1 164 ? -14.959 9.175 -10.961 1.00 55.53 164 VAL A C 1
ATOM 1258 O O . VAL A 1 164 ? -14.998 10.287 -10.447 1.00 55.53 164 VAL A O 1
ATOM 1261 N N . LYS A 1 165 ? -13.840 8.710 -11.539 1.00 50.78 165 LYS A N 1
ATOM 1262 C CA . LYS A 1 165 ? -12.606 9.499 -11.713 1.00 50.78 165 LYS A CA 1
ATOM 1263 C C . LYS A 1 165 ? -12.609 10.355 -12.973 1.00 50.78 165 LYS A C 1
ATOM 1265 O O . LYS A 1 165 ? -11.703 11.171 -13.124 1.00 50.78 165 LYS A O 1
ATOM 1270 N N . GLY A 1 166 ? -13.589 10.162 -13.843 1.00 70.56 166 GLY A N 1
ATOM 1271 C CA . GLY A 1 166 ? -13.664 10.754 -15.161 1.00 70.56 166 GLY A CA 1
ATOM 1272 C C . GLY A 1 166 ? -13.866 9.695 -16.238 1.00 70.56 166 GLY A C 1
ATOM 1273 O O . GLY A 1 166 ? -13.801 8.490 -15.974 1.00 70.56 166 GLY A O 1
ATOM 1274 N N . SER A 1 167 ? -14.099 10.155 -17.455 1.00 78.38 167 SER A N 1
ATOM 1275 C CA . SER A 1 167 ? -14.316 9.311 -18.619 1.00 78.38 167 SER A CA 1
ATOM 1276 C C . SER A 1 167 ? -13.091 9.287 -19.520 1.00 78.38 167 SER A C 1
ATOM 1278 O O . SER A 1 167 ? -12.429 10.309 -19.714 1.00 78.38 167 SER A O 1
ATOM 1280 N N . ARG A 1 168 ? -12.798 8.113 -20.079 1.00 80.94 168 ARG A N 1
ATOM 1281 C CA . ARG A 1 168 ? -11.771 7.893 -21.097 1.00 80.94 168 ARG A CA 1
ATOM 1282 C C . ARG A 1 168 ? -12.427 7.428 -22.388 1.00 80.94 168 ARG A C 1
ATOM 1284 O O . ARG A 1 168 ? -13.283 6.549 -22.364 1.00 80.94 168 ARG A O 1
ATOM 1291 N N . VAL A 1 169 ? -11.992 7.995 -23.500 1.00 80.31 169 VAL A N 1
ATOM 1292 C CA . VAL A 1 169 ? -12.443 7.663 -24.851 1.00 80.31 169 VAL A CA 1
ATOM 1293 C C . VAL A 1 169 ? -11.230 7.252 -25.661 1.00 80.31 169 VAL A C 1
ATOM 1295 O O . VAL A 1 169 ? -10.243 7.978 -25.639 1.00 80.31 169 VAL A O 1
ATOM 1298 N N . SER A 1 170 ? -11.308 6.138 -26.383 1.00 66.38 170 SER A N 1
ATOM 1299 C CA . SER A 1 170 ? -10.279 5.710 -27.332 1.00 66.38 170 SER A CA 1
ATOM 1300 C C . SER A 1 170 ? -10.892 5.425 -28.696 1.00 66.38 170 SER A C 1
ATOM 1302 O O . SER A 1 170 ? -11.933 4.771 -28.809 1.00 66.38 170 SER A O 1
ATOM 1304 N N . VAL A 1 171 ? -10.282 5.955 -29.754 1.00 71.62 171 VAL A N 1
ATOM 1305 C CA . VAL A 1 171 ? -10.794 5.813 -31.121 1.00 71.62 171 VAL A CA 1
ATOM 1306 C C . VAL A 1 171 ? -10.030 4.711 -31.833 1.00 71.62 171 VAL A C 1
ATOM 1308 O O . VAL A 1 171 ? -8.808 4.753 -31.930 1.00 71.62 171 VAL A O 1
ATOM 1311 N N . VAL A 1 172 ? -10.752 3.724 -32.354 1.00 60.22 172 VAL A N 1
ATOM 1312 C CA . VAL A 1 172 ? -10.171 2.586 -33.078 1.00 60.22 172 VAL A CA 1
ATOM 1313 C C . VAL A 1 172 ? -10.192 2.841 -34.584 1.00 60.22 172 VAL A C 1
ATOM 1315 O O . VAL A 1 172 ? -9.214 2.567 -35.268 1.00 60.22 172 VAL A O 1
ATOM 1318 N N . GLU A 1 173 ? -11.285 3.396 -35.107 1.00 67.94 173 GLU A N 1
ATOM 1319 C CA . GLU A 1 173 ? -11.454 3.703 -36.531 1.00 67.94 173 GLU A CA 1
ATOM 1320 C C . GLU A 1 173 ? -12.415 4.884 -36.698 1.00 67.94 173 GLU A C 1
ATOM 1322 O O . GLU A 1 173 ? -13.458 4.897 -36.050 1.00 67.94 173 GLU A O 1
ATOM 1327 N N . GLY A 1 174 ? -12.104 5.840 -37.577 1.00 76.06 174 GLY A N 1
ATOM 1328 C CA . GLY A 1 174 ? -12.935 7.023 -37.841 1.00 76.06 174 GLY A CA 1
ATOM 1329 C C . GLY A 1 174 ? -12.578 8.239 -36.976 1.00 76.06 174 GLY A C 1
ATOM 1330 O O . GLY A 1 174 ? -11.454 8.350 -36.483 1.00 76.06 174 GLY A O 1
ATOM 1331 N N . GLU A 1 175 ? -13.531 9.161 -36.819 1.00 84.19 175 GLU A N 1
ATOM 1332 C CA . GLU A 1 175 ? -13.384 10.396 -36.032 1.00 84.19 175 GLU A CA 1
ATOM 1333 C C . GLU A 1 175 ? -14.431 10.453 -34.907 1.00 84.19 175 GLU A C 1
ATOM 1335 O O . GLU A 1 175 ? -15.603 10.119 -35.115 1.00 84.19 175 GLU A O 1
ATOM 1340 N N . VAL A 1 176 ? -14.014 10.892 -33.716 1.00 86.75 176 VAL A N 1
ATOM 1341 C CA . VAL A 1 176 ? -14.892 11.205 -32.579 1.00 86.75 176 VAL A CA 1
ATOM 1342 C C . VAL A 1 176 ? -14.698 12.653 -32.170 1.00 86.75 176 VAL A C 1
ATOM 1344 O O . VAL A 1 176 ? -13.593 13.053 -31.820 1.00 86.75 176 VAL A O 1
ATOM 1347 N N . ARG A 1 177 ? -15.773 13.439 -32.119 1.00 89.31 177 ARG A N 1
ATOM 1348 C CA . ARG A 1 177 ? -15.726 14.776 -31.516 1.00 89.31 177 ARG A CA 1
ATOM 1349 C C . ARG A 1 177 ? -16.122 14.693 -30.054 1.00 89.31 177 ARG A C 1
ATOM 1351 O O . ARG A 1 177 ? -17.270 14.383 -29.744 1.00 89.31 177 ARG A O 1
ATOM 1358 N N . VAL A 1 178 ? -15.164 14.965 -29.177 1.00 88.88 178 VAL A N 1
ATOM 1359 C CA . VAL A 1 178 ? -15.295 14.961 -27.722 1.00 88.88 178 VAL A CA 1
ATOM 1360 C C . VAL A 1 178 ? -15.547 16.380 -27.235 1.00 88.88 178 VAL A C 1
ATOM 1362 O O . VAL A 1 178 ? -14.723 17.270 -27.436 1.00 88.88 178 VAL A O 1
ATOM 1365 N N . GLN A 1 179 ? -16.664 16.589 -26.555 1.00 85.88 179 GLN A N 1
ATOM 1366 C CA . GLN A 1 179 ? -16.975 17.819 -25.845 1.00 85.88 179 GLN A CA 1
ATOM 1367 C C . GLN A 1 179 ? -16.783 17.609 -24.338 1.00 85.88 179 GLN A C 1
ATOM 1369 O O . GLN A 1 179 ? -17.441 16.756 -23.743 1.00 85.88 179 GLN A O 1
ATOM 1374 N N . ASN A 1 180 ? -15.901 18.405 -23.727 1.00 83.50 180 ASN A N 1
ATOM 1375 C CA . ASN A 1 180 ? -15.661 18.470 -22.283 1.00 83.50 180 ASN A CA 1
ATOM 1376 C C . ASN A 1 180 ? -15.882 19.920 -21.818 1.00 83.50 180 ASN A C 1
ATOM 1378 O O . ASN A 1 180 ? -15.047 20.798 -22.055 1.00 83.50 180 ASN A O 1
ATOM 1382 N N . GLY A 1 181 ? -17.045 20.196 -21.220 1.00 77.50 181 GLY A N 1
ATOM 1383 C CA . GLY A 1 181 ? -17.466 21.560 -20.890 1.00 77.50 181 GLY A CA 1
ATOM 1384 C C . GLY A 1 181 ? -17.557 22.460 -22.142 1.00 77.50 181 GLY A C 1
ATOM 1385 O O . GLY A 1 181 ? -18.273 22.107 -23.085 1.00 77.50 181 GLY A O 1
ATOM 1386 N N . PRO A 1 182 ? -16.873 23.624 -22.182 1.00 67.94 182 PRO A N 1
ATOM 1387 C CA . PRO A 1 182 ? -16.875 24.519 -23.344 1.00 67.94 182 PRO A CA 1
ATOM 1388 C C . PRO A 1 182 ? -15.933 24.067 -24.474 1.00 67.94 182 PRO A C 1
ATOM 1390 O O . PRO A 1 182 ? -15.969 24.639 -25.562 1.00 67.94 182 PRO A O 1
ATOM 1393 N N . THR A 1 183 ? -15.075 23.075 -24.228 1.00 69.12 183 THR A N 1
ATOM 1394 C CA . THR A 1 183 ? -14.029 22.657 -25.165 1.00 69.12 183 THR A CA 1
ATOM 1395 C C . THR A 1 183 ? -14.523 21.510 -26.039 1.00 69.12 183 THR A C 1
ATOM 1397 O O . THR A 1 183 ? -15.056 20.528 -25.525 1.00 69.12 183 THR A O 1
ATOM 1400 N N . VAL A 1 184 ? -14.301 21.608 -27.352 1.00 78.69 184 VAL A N 1
ATOM 1401 C CA . VAL A 1 184 ? -14.562 20.536 -28.326 1.00 78.69 184 VAL A CA 1
ATOM 1402 C C . VAL A 1 184 ? -13.245 20.133 -28.983 1.00 78.69 184 VAL A C 1
ATOM 1404 O O . VAL A 1 184 ? -12.519 20.987 -29.489 1.00 78.69 184 VAL A O 1
ATOM 1407 N N . GLN A 1 185 ? -12.945 18.838 -28.992 1.00 78.25 185 GLN A N 1
ATOM 1408 C CA . GLN A 1 185 ? -11.748 18.259 -29.595 1.00 78.25 185 GLN A CA 1
ATOM 1409 C C . GLN A 1 185 ? -12.133 17.107 -30.526 1.00 78.25 185 GLN A C 1
ATOM 1411 O O . GLN A 1 185 ? -12.932 16.253 -30.156 1.00 78.25 185 GLN A O 1
ATOM 1416 N N . ALA A 1 186 ? -11.552 17.058 -31.724 1.00 80.19 186 ALA A N 1
ATOM 1417 C CA . ALA A 1 186 ? -11.661 15.897 -32.604 1.00 80.19 186 ALA A CA 1
ATOM 1418 C C . ALA A 1 186 ? -10.549 14.885 -32.283 1.00 80.19 186 ALA A C 1
ATOM 1420 O O . ALA A 1 186 ? -9.384 15.262 -32.153 1.00 80.19 186 ALA A O 1
ATOM 1421 N N . LEU A 1 187 ? -10.922 13.615 -32.156 1.00 69.81 187 LEU A N 1
ATOM 1422 C CA . LEU A 1 187 ? -10.038 12.465 -32.025 1.00 69.81 187 LEU A CA 1
ATOM 1423 C C . LEU A 1 187 ? -10.135 11.604 -33.280 1.00 69.81 187 LEU A C 1
ATOM 1425 O O . LEU A 1 187 ? -11.224 11.381 -33.802 1.00 69.81 187 LEU A O 1
ATOM 1429 N N . THR A 1 188 ? -9.007 11.071 -33.719 1.00 73.56 188 THR A N 1
ATOM 1430 C CA . THR A 1 188 ? -8.878 10.151 -34.855 1.00 73.56 188 THR A CA 1
ATOM 1431 C C . THR A 1 188 ? -8.346 8.799 -34.385 1.00 73.56 188 THR A C 1
ATOM 1433 O O . THR A 1 188 ? -7.938 8.660 -33.232 1.00 73.56 188 THR A O 1
ATOM 1436 N N . ALA A 1 189 ? -8.374 7.785 -35.252 1.00 63.41 189 ALA A N 1
ATOM 1437 C CA . ALA A 1 189 ? -7.912 6.433 -34.931 1.00 63.41 189 ALA A CA 1
ATOM 1438 C C . ALA A 1 189 ? -6.537 6.412 -34.225 1.00 63.41 189 ALA A C 1
ATOM 1440 O O . ALA A 1 189 ? -5.587 7.057 -34.666 1.00 63.41 189 ALA A O 1
ATOM 1441 N N . GLY A 1 190 ? -6.445 5.662 -33.125 1.00 48.81 190 GLY A N 1
ATOM 1442 C CA . GLY A 1 190 ? -5.265 5.564 -32.263 1.00 48.81 190 GLY A CA 1
ATOM 1443 C C . GLY A 1 190 ? -5.159 6.646 -31.182 1.00 48.81 190 GLY A C 1
ATOM 1444 O O . GLY A 1 190 ? -4.267 6.560 -30.347 1.00 48.81 190 GLY A O 1
ATOM 1445 N N . GLN A 1 191 ? -6.042 7.651 -31.168 1.00 58.00 191 GLN A N 1
ATOM 1446 C CA . GLN A 1 191 ? -6.029 8.714 -30.159 1.00 58.00 191 GLN A CA 1
ATOM 1447 C C . GLN A 1 191 ? -6.976 8.421 -28.994 1.00 58.00 191 GLN A C 1
ATOM 1449 O O . GLN A 1 191 ? -8.056 7.847 -29.170 1.00 58.00 191 GLN A O 1
ATOM 1454 N N . GLU A 1 192 ? -6.590 8.900 -27.810 1.00 67.06 192 GLU A N 1
ATOM 1455 C CA . GLU A 1 192 ? -7.408 8.851 -26.603 1.00 67.06 192 GLU A CA 1
ATOM 1456 C C . GLU A 1 192 ? -7.649 10.239 -26.000 1.00 67.06 192 GLU A C 1
ATOM 1458 O O . GLU A 1 192 ? -6.890 11.187 -26.213 1.00 67.06 192 GLU A O 1
ATOM 1463 N N . PHE A 1 193 ? -8.708 10.351 -25.202 1.00 75.44 193 PHE A N 1
ATOM 1464 C CA . PHE A 1 193 ? -8.995 11.519 -24.376 1.00 75.44 193 PHE A CA 1
ATOM 1465 C C . PHE A 1 193 ? -9.496 11.081 -23.006 1.00 75.44 193 PHE A C 1
ATOM 1467 O O . PHE A 1 193 ? -10.391 10.243 -22.917 1.00 75.44 193 PHE A O 1
ATOM 1474 N N . ALA A 1 194 ? -8.962 11.685 -21.945 1.00 73.31 194 ALA A N 1
ATOM 1475 C CA . ALA A 1 194 ? -9.440 11.501 -20.581 1.00 73.31 194 ALA A CA 1
ATOM 1476 C C . ALA A 1 194 ? -9.917 12.840 -20.009 1.00 73.31 194 ALA A C 1
ATOM 1478 O O . ALA A 1 194 ? -9.230 13.854 -20.123 1.00 73.31 194 ALA A O 1
ATOM 1479 N N . SER A 1 195 ? -11.079 12.848 -19.362 1.00 70.69 195 SER A N 1
ATOM 1480 C CA . SER A 1 195 ? -11.656 14.057 -18.763 1.00 70.69 195 SER A CA 1
ATOM 1481 C C . SER A 1 195 ? -10.929 14.537 -17.496 1.00 70.69 195 SER A C 1
ATOM 1483 O O . SER A 1 195 ? -11.094 15.691 -17.102 1.00 70.69 195 SER A O 1
ATOM 1485 N N . ASN A 1 196 ? -10.116 13.675 -16.866 1.00 60.59 196 ASN A N 1
ATOM 1486 C CA . ASN A 1 196 ? -9.326 13.979 -15.671 1.00 60.59 196 ASN A CA 1
ATOM 1487 C C . ASN A 1 196 ? -7.820 13.719 -15.909 1.00 60.59 196 ASN A C 1
ATOM 1489 O O . ASN A 1 196 ? -7.447 12.574 -16.174 1.00 60.59 196 ASN A O 1
ATOM 1493 N N . PRO A 1 197 ? -6.938 14.725 -15.741 1.00 48.09 197 PRO A N 1
ATOM 1494 C CA . PRO A 1 197 ? -5.506 14.622 -16.044 1.00 48.09 197 PRO A CA 1
ATOM 1495 C C . PRO A 1 197 ? -4.709 13.622 -15.194 1.00 48.09 197 PRO A C 1
ATOM 1497 O O . PRO A 1 197 ? -3.664 13.161 -15.639 1.00 48.09 197 PRO A O 1
ATOM 1500 N N . VAL A 1 198 ? -5.172 13.249 -13.993 1.00 46.62 198 VAL A N 1
ATOM 1501 C CA . VAL A 1 198 ? -4.482 12.237 -13.158 1.00 46.62 198 VAL A CA 1
ATOM 1502 C C . VAL A 1 198 ? -4.604 10.832 -13.766 1.00 46.62 198 VAL A C 1
ATOM 1504 O O . VAL A 1 198 ? -3.777 9.960 -13.508 1.00 46.62 198 VAL A O 1
ATOM 1507 N N . LEU A 1 199 ? -5.589 10.614 -14.645 1.00 38.72 199 LEU A N 1
ATOM 1508 C CA . LEU A 1 199 ? -5.665 9.401 -15.461 1.00 38.72 199 LEU A CA 1
ATOM 1509 C C . LEU A 1 199 ? -4.557 9.352 -16.536 1.00 38.72 199 LEU A C 1
ATOM 1511 O O . LEU A 1 199 ? -4.367 8.292 -17.126 1.00 38.72 199 LEU A O 1
ATOM 1515 N N . ASN A 1 200 ? -3.811 10.445 -16.754 1.00 39.25 200 ASN A N 1
ATOM 1516 C CA . ASN A 1 200 ? -2.731 10.558 -17.744 1.00 39.25 200 ASN A CA 1
ATOM 1517 C C . ASN A 1 200 ? -1.314 10.592 -17.127 1.00 39.25 200 ASN A C 1
ATOM 1519 O O . ASN A 1 200 ? -0.351 10.833 -17.848 1.00 39.25 200 ASN A O 1
ATOM 1523 N N . THR A 1 201 ? -1.140 10.373 -15.815 1.00 39.16 201 THR A N 1
ATOM 1524 C CA . THR A 1 201 ? 0.177 10.497 -15.144 1.00 39.16 201 THR A CA 1
ATOM 1525 C C . THR A 1 201 ? 0.769 9.179 -14.633 1.00 39.16 201 THR A C 1
ATOM 1527 O O . THR A 1 201 ? 1.331 9.145 -13.543 1.00 39.16 201 THR A O 1
ATOM 1530 N N . ILE A 1 202 ? 0.659 8.098 -15.411 1.00 40.38 202 ILE A N 1
ATOM 1531 C CA . ILE A 1 202 ? 1.483 6.870 -15.351 1.00 40.38 202 ILE A CA 1
ATOM 1532 C C . ILE A 1 202 ? 1.566 6.367 -16.804 1.00 40.38 202 ILE A C 1
ATOM 1534 O O . ILE A 1 202 ? 0.566 6.515 -17.510 1.00 40.38 202 ILE A O 1
ATOM 1538 N N . PRO A 1 203 ? 2.702 5.814 -17.284 1.00 39.81 203 PRO A N 1
ATOM 1539 C CA . PRO A 1 203 ? 2.763 5.202 -18.608 1.00 39.81 203 PRO A CA 1
ATOM 1540 C C . PRO A 1 203 ? 1.570 4.280 -18.871 1.00 39.81 203 PRO A C 1
ATOM 1542 O O . PRO A 1 203 ? 1.080 3.652 -17.925 1.00 39.81 203 PRO A O 1
ATOM 1545 N N . PRO A 1 204 ? 1.104 4.185 -20.129 1.00 38.25 204 PRO A N 1
ATOM 1546 C CA . PRO A 1 204 ? -0.027 3.350 -20.468 1.00 38.25 204 PRO A CA 1
ATOM 1547 C C . PRO A 1 204 ? 0.202 1.951 -19.904 1.00 38.25 204 PRO A C 1
ATOM 1549 O O . PRO A 1 204 ? 1.299 1.391 -19.986 1.00 38.25 204 PRO A O 1
ATOM 1552 N N . ALA A 1 205 ? -0.863 1.381 -19.345 1.00 41.53 205 ALA A N 1
ATOM 1553 C CA . ALA A 1 205 ? -0.952 0.007 -18.859 1.00 41.53 205 ALA A CA 1
ATOM 1554 C C . ALA A 1 205 ? -0.748 -1.054 -19.972 1.00 41.53 205 ALA A C 1
ATOM 1556 O O . ALA A 1 205 ? -1.176 -2.191 -19.820 1.00 41.53 205 ALA A O 1
ATOM 1557 N N . ALA A 1 206 ? -0.121 -0.675 -21.087 1.00 44.16 206 ALA A N 1
ATOM 1558 C CA . ALA A 1 206 ? 0.014 -1.410 -22.334 1.00 44.16 206 ALA A CA 1
ATOM 1559 C C . ALA A 1 206 ? 1.459 -1.865 -22.613 1.00 44.16 206 ALA A C 1
ATOM 1561 O O . ALA A 1 206 ? 1.779 -2.228 -23.738 1.00 44.16 206 ALA A O 1
ATOM 1562 N N . ALA A 1 207 ? 2.356 -1.826 -21.622 1.00 55.16 207 ALA A N 1
ATOM 1563 C CA . ALA A 1 207 ? 3.649 -2.489 -21.754 1.00 55.16 207 ALA A CA 1
ATOM 1564 C C . ALA A 1 207 ? 3.518 -3.947 -21.287 1.00 55.16 207 ALA A C 1
ATOM 1566 O O . ALA A 1 207 ? 3.279 -4.213 -20.104 1.00 55.16 207 ALA A O 1
ATOM 1567 N N . ASP A 1 208 ? 3.674 -4.871 -22.237 1.00 64.75 208 ASP A N 1
ATOM 1568 C CA . ASP A 1 208 ? 3.677 -6.314 -22.000 1.00 64.75 208 ASP A CA 1
ATOM 1569 C C . ASP A 1 208 ? 4.664 -6.709 -20.892 1.00 64.75 208 ASP A C 1
ATOM 1571 O O . ASP A 1 208 ? 5.695 -6.059 -20.668 1.00 64.75 208 ASP A O 1
ATOM 1575 N N . LEU A 1 209 ? 4.356 -7.807 -20.197 1.00 75.88 209 LEU A N 1
ATOM 1576 C CA . LEU A 1 209 ? 5.254 -8.375 -19.195 1.00 75.88 209 LEU A CA 1
ATOM 1577 C C . LEU A 1 209 ? 6.573 -8.802 -19.856 1.00 75.88 209 LEU A C 1
ATOM 1579 O O . LEU A 1 209 ? 6.590 -9.621 -20.776 1.00 75.88 209 LEU A O 1
ATOM 1583 N N . ARG A 1 210 ? 7.695 -8.280 -19.350 1.00 82.69 210 ARG A N 1
ATOM 1584 C CA . ARG A 1 210 ? 9.042 -8.720 -19.730 1.00 82.69 210 ARG A CA 1
ATOM 1585 C C . ARG A 1 210 ? 9.483 -9.861 -18.822 1.00 82.69 210 ARG A C 1
ATOM 1587 O O . ARG A 1 210 ? 9.525 -9.690 -17.603 1.00 82.69 210 ARG A O 1
ATOM 1594 N N . TYR A 1 211 ? 9.857 -10.991 -19.427 1.00 86.88 211 TYR A N 1
ATOM 1595 C CA . TYR A 1 211 ? 10.326 -12.183 -18.704 1.00 86.88 211 TYR A CA 1
ATOM 1596 C C . TYR A 1 211 ? 11.847 -12.385 -18.717 1.00 86.88 211 TYR A C 1
ATOM 1598 O O . TYR A 1 211 ? 12.386 -13.234 -18.007 1.00 86.88 211 TYR A O 1
ATOM 1606 N N . THR A 1 212 ? 12.552 -11.602 -19.529 1.00 88.56 212 THR A N 1
ATOM 1607 C CA . THR A 1 212 ? 14.003 -11.678 -19.728 1.00 88.56 212 THR A CA 1
ATOM 1608 C C . THR A 1 212 ? 14.568 -10.285 -19.986 1.00 88.56 212 THR A C 1
ATOM 1610 O O . THR A 1 212 ? 13.851 -9.415 -20.481 1.00 88.56 212 THR A O 1
ATOM 1613 N N . SER A 1 213 ? 15.862 -10.092 -19.722 1.00 92.00 213 SER A N 1
ATOM 1614 C CA . SER A 1 213 ? 16.606 -8.898 -20.131 1.00 92.00 213 SER A CA 1
ATOM 1615 C C . SER A 1 213 ? 17.996 -9.276 -20.628 1.00 92.00 213 SER A C 1
ATOM 1617 O O . SER A 1 213 ? 18.709 -10.039 -19.975 1.00 92.00 213 SER A O 1
ATOM 1619 N N . ASN A 1 214 ? 18.395 -8.693 -21.758 1.00 90.69 214 ASN A N 1
ATOM 1620 C CA . ASN A 1 214 ? 19.753 -8.805 -22.294 1.00 90.69 214 ASN A CA 1
ATOM 1621 C C . ASN A 1 214 ? 20.722 -7.798 -21.654 1.00 90.69 214 ASN A C 1
ATOM 1623 O O . ASN A 1 214 ? 21.934 -7.894 -21.845 1.00 90.69 214 ASN A O 1
ATOM 1627 N N . LEU A 1 215 ? 20.193 -6.817 -20.919 1.00 95.38 215 LEU A N 1
ATOM 1628 C CA . LEU A 1 215 ? 20.935 -5.660 -20.428 1.00 95.38 215 LEU A CA 1
ATOM 1629 C C . LEU A 1 215 ? 21.359 -5.813 -18.961 1.00 95.38 215 LEU A C 1
ATOM 1631 O O . LEU A 1 215 ? 22.381 -5.260 -18.564 1.00 95.38 215 LEU A O 1
ATOM 1635 N N . VAL A 1 216 ? 20.629 -6.601 -18.159 1.00 95.50 216 VAL A N 1
ATOM 1636 C CA . VAL A 1 216 ? 20.942 -6.816 -16.728 1.00 95.50 216 VAL A CA 1
ATOM 1637 C C . VAL A 1 216 ? 22.361 -7.355 -16.524 1.00 95.50 216 VAL A C 1
ATOM 1639 O O . VAL A 1 216 ? 23.029 -6.981 -15.562 1.00 95.50 216 VAL A O 1
ATOM 1642 N N . ASN A 1 217 ? 22.861 -8.178 -17.449 1.00 95.06 217 ASN A N 1
ATOM 1643 C CA . ASN A 1 217 ? 24.206 -8.754 -17.352 1.00 95.06 217 ASN A CA 1
ATOM 1644 C C . ASN A 1 217 ? 25.340 -7.733 -17.541 1.00 95.06 217 ASN A C 1
ATOM 1646 O O . ASN A 1 217 ? 26.506 -8.062 -17.326 1.00 95.06 217 ASN A O 1
ATOM 1650 N N . LEU A 1 218 ? 25.003 -6.504 -17.929 1.00 96.69 218 LEU A N 1
ATOM 1651 C CA . LEU A 1 218 ? 25.933 -5.404 -18.174 1.00 96.69 218 LEU A CA 1
ATOM 1652 C C . LEU A 1 218 ? 25.932 -4.371 -17.037 1.00 96.69 218 LEU A C 1
ATOM 1654 O O . LEU A 1 218 ? 26.661 -3.386 -17.100 1.00 96.69 218 LEU A O 1
ATOM 1658 N N . VAL A 1 219 ? 25.109 -4.576 -16.006 1.00 95.94 219 VAL A N 1
ATOM 1659 C CA . VAL A 1 219 ? 24.983 -3.659 -14.869 1.00 95.94 219 VAL A CA 1
ATOM 1660 C C . VAL A 1 219 ? 26.298 -3.612 -14.070 1.00 95.94 219 VAL A C 1
ATOM 1662 O O . VAL A 1 219 ? 26.833 -4.678 -13.757 1.00 95.94 219 VAL A O 1
ATOM 1665 N N . PRO A 1 220 ? 26.810 -2.416 -13.706 1.00 94.06 220 PRO A N 1
ATOM 1666 C CA . PRO A 1 220 ? 28.043 -2.261 -12.929 1.00 94.06 220 PRO A CA 1
ATOM 1667 C C . PRO A 1 220 ? 28.044 -2.999 -11.586 1.00 94.06 220 PRO A C 1
ATOM 1669 O O . PRO A 1 220 ? 27.017 -3.072 -10.901 1.00 94.06 220 PRO A O 1
ATOM 1672 N N . ALA A 1 221 ? 29.222 -3.467 -11.160 1.00 88.06 221 ALA A N 1
ATOM 1673 C CA . ALA A 1 221 ? 29.397 -4.318 -9.977 1.00 88.06 221 ALA A CA 1
ATOM 1674 C C . ALA A 1 221 ? 28.838 -3.708 -8.676 1.00 88.06 221 ALA A C 1
ATOM 1676 O O . ALA A 1 221 ? 28.202 -4.394 -7.871 1.00 88.06 221 ALA A O 1
ATOM 1677 N N . ASN A 1 222 ? 29.041 -2.402 -8.485 1.00 88.25 222 ASN A N 1
ATOM 1678 C CA . ASN A 1 222 ? 28.707 -1.689 -7.250 1.00 88.25 222 ASN A CA 1
ATOM 1679 C C . ASN A 1 222 ? 27.328 -1.015 -7.266 1.00 88.25 222 ASN A C 1
ATOM 1681 O O . ASN A 1 222 ? 27.074 -0.107 -6.473 1.00 88.25 222 ASN A O 1
ATOM 1685 N N . THR A 1 223 ? 26.429 -1.456 -8.146 1.00 90.62 223 THR A N 1
ATOM 1686 C CA . THR A 1 223 ? 25.060 -0.933 -8.252 1.00 90.62 223 THR A CA 1
ATOM 1687 C C . THR A 1 223 ? 24.305 -1.044 -6.924 1.00 90.62 223 THR A C 1
ATOM 1689 O O . THR A 1 223 ? 24.188 -2.132 -6.361 1.00 90.62 223 THR A O 1
ATOM 1692 N N . VAL A 1 224 ? 23.784 0.088 -6.436 1.00 84.38 224 VAL A N 1
ATOM 1693 C CA . VAL A 1 224 ? 22.938 0.185 -5.231 1.00 84.38 224 VAL A CA 1
ATOM 1694 C C . VAL A 1 224 ? 21.499 0.574 -5.523 1.00 84.38 224 VAL A C 1
ATOM 1696 O O . VAL A 1 224 ? 20.634 0.342 -4.686 1.00 84.38 224 VAL A O 1
ATOM 1699 N N . ALA A 1 225 ? 21.221 1.138 -6.695 1.00 84.44 225 ALA A N 1
ATOM 1700 C CA . ALA A 1 225 ? 19.865 1.341 -7.182 1.00 84.44 225 ALA A CA 1
ATOM 1701 C C . ALA A 1 225 ? 19.772 0.931 -8.650 1.00 84.44 225 ALA A C 1
ATOM 1703 O O . ALA A 1 225 ? 20.698 1.149 -9.428 1.00 84.44 225 ALA A O 1
ATOM 1704 N N . PHE A 1 226 ? 18.653 0.330 -9.017 1.00 88.38 226 PHE A N 1
ATOM 1705 C CA . PHE A 1 226 ? 18.388 -0.227 -10.329 1.00 88.38 226 PHE A CA 1
ATOM 1706 C C . PHE A 1 226 ? 16.959 0.128 -10.743 1.00 88.38 226 PHE A C 1
ATOM 1708 O O . PHE A 1 226 ? 16.032 0.023 -9.941 1.00 88.38 226 PHE A O 1
ATOM 1715 N N . ALA A 1 227 ? 16.768 0.488 -12.005 1.00 83.06 227 ALA A N 1
ATOM 1716 C CA . ALA A 1 227 ? 15.468 0.639 -12.635 1.00 83.06 227 ALA A CA 1
ATOM 1717 C C . ALA A 1 227 ? 15.464 -0.064 -13.994 1.00 83.06 227 ALA A C 1
ATOM 1719 O O . ALA A 1 227 ? 16.376 0.153 -14.789 1.00 83.06 227 ALA A O 1
ATOM 1720 N N . SER A 1 228 ? 14.427 -0.854 -14.279 1.00 86.12 228 SER A N 1
ATOM 1721 C CA . SER A 1 228 ? 14.110 -1.326 -15.634 1.00 86.12 228 SER A CA 1
ATOM 1722 C C . SER A 1 228 ? 12.803 -0.692 -16.066 1.00 86.12 228 SER A C 1
ATOM 1724 O O . SER A 1 228 ? 11.749 -0.893 -15.449 1.00 86.12 228 SER A O 1
ATOM 1726 N N . LEU A 1 229 ? 12.885 0.072 -17.146 1.00 81.56 229 LEU A N 1
ATOM 1727 C CA . LEU A 1 229 ? 11.777 0.819 -17.702 1.00 81.56 229 LEU A CA 1
ATOM 1728 C C . LEU A 1 229 ? 11.464 0.289 -19.106 1.00 81.56 229 LEU A C 1
ATOM 1730 O O . LEU A 1 229 ? 12.391 0.026 -19.879 1.00 81.56 229 LEU A O 1
ATOM 1734 N N . PRO A 1 230 ? 10.176 0.143 -19.466 1.00 79.25 230 PRO A N 1
ATOM 1735 C CA . PRO A 1 230 ? 9.809 -0.011 -20.863 1.00 79.25 230 PRO A CA 1
ATOM 1736 C C . PRO A 1 230 ? 10.261 1.230 -21.633 1.00 79.25 230 PRO A C 1
ATOM 1738 O O . PRO A 1 230 ? 10.229 2.347 -21.112 1.00 79.25 230 PRO A O 1
ATOM 1741 N N . ASN A 1 231 ? 10.657 1.050 -22.888 1.00 79.75 231 ASN A N 1
ATOM 1742 C CA . ASN A 1 231 ? 10.835 2.176 -23.790 1.00 79.75 231 ASN A CA 1
ATOM 1743 C C . ASN A 1 231 ? 9.458 2.720 -24.189 1.00 79.75 231 ASN A C 1
ATOM 1745 O O . ASN A 1 231 ? 8.745 2.150 -25.013 1.00 79.75 231 ASN A O 1
ATOM 1749 N N . LEU A 1 232 ? 9.087 3.836 -23.573 1.00 66.44 232 LEU A N 1
ATOM 1750 C CA . LEU A 1 232 ? 7.760 4.438 -23.645 1.00 66.44 232 LEU A CA 1
ATOM 1751 C C . LEU A 1 232 ? 7.677 5.523 -24.722 1.00 66.44 232 LEU A C 1
ATOM 1753 O O . LEU A 1 232 ? 7.106 6.587 -24.490 1.00 66.44 232 LEU A O 1
ATOM 1757 N N . LYS A 1 233 ? 8.247 5.256 -25.901 1.00 66.69 233 LYS A N 1
ATOM 1758 C CA . LYS A 1 233 ? 8.278 6.189 -27.042 1.00 66.69 233 LYS A CA 1
ATOM 1759 C C . LYS A 1 233 ? 6.912 6.822 -27.367 1.00 66.69 233 LYS A C 1
ATOM 1761 O O . LYS A 1 233 ? 6.876 7.966 -27.797 1.00 66.69 233 LYS A O 1
ATOM 1766 N N . GLU A 1 234 ? 5.816 6.104 -27.116 1.00 53.84 234 GLU A N 1
ATOM 1767 C CA . GLU A 1 234 ? 4.434 6.564 -27.320 1.00 53.84 234 GLU A CA 1
ATOM 1768 C C . GLU A 1 234 ? 3.868 7.344 -26.113 1.00 53.84 234 GLU A C 1
ATOM 1770 O O . GLU A 1 234 ? 3.114 8.293 -26.297 1.00 53.84 234 GLU A O 1
ATOM 1775 N N . ALA A 1 235 ? 4.282 7.033 -24.878 1.00 53.66 235 ALA A N 1
ATOM 1776 C CA . ALA A 1 235 ? 3.752 7.678 -23.667 1.00 53.66 235 ALA A CA 1
ATOM 1777 C C . ALA A 1 235 ? 4.332 9.077 -23.408 1.00 53.66 235 ALA A C 1
ATOM 1779 O O . ALA A 1 235 ? 3.713 9.904 -22.737 1.00 53.66 235 ALA A O 1
ATOM 1780 N N . VAL A 1 236 ? 5.539 9.347 -23.918 1.00 56.06 236 VAL A N 1
ATOM 1781 C CA . VAL A 1 236 ? 6.197 10.659 -23.795 1.00 56.06 236 VAL A CA 1
ATOM 1782 C C . VAL A 1 236 ? 5.320 11.765 -24.393 1.00 56.06 236 VAL A C 1
ATOM 1784 O O . VAL A 1 236 ? 5.280 12.878 -23.870 1.00 56.06 236 VAL A O 1
ATOM 1787 N N . ASP A 1 237 ? 4.559 11.443 -25.437 1.00 54.56 237 ASP A N 1
ATOM 1788 C CA . ASP A 1 237 ? 3.668 12.371 -26.129 1.00 54.56 237 ASP A CA 1
ATOM 1789 C C . ASP A 1 237 ? 2.486 12.773 -25.268 1.00 54.56 237 ASP A C 1
ATOM 1791 O O . ASP A 1 237 ? 2.186 13.959 -25.143 1.00 54.56 237 ASP A O 1
ATOM 1795 N N . GLU A 1 238 ? 1.840 11.793 -24.646 1.00 51.81 238 GLU A N 1
ATOM 1796 C CA . GLU A 1 238 ? 0.681 12.005 -23.786 1.00 51.81 238 GLU A CA 1
ATOM 1797 C C . GLU A 1 238 ? 1.049 12.866 -22.576 1.00 51.81 238 GLU A C 1
ATOM 1799 O O . GLU A 1 238 ? 0.372 13.856 -22.283 1.00 51.81 238 GLU A O 1
ATOM 1804 N N . VAL A 1 239 ? 2.174 12.552 -21.924 1.00 46.41 239 VAL A N 1
ATOM 1805 C CA . VAL A 1 239 ? 2.692 13.309 -20.774 1.00 46.41 239 VAL A CA 1
ATOM 1806 C C . VAL A 1 239 ? 3.051 14.737 -21.178 1.00 46.41 239 VAL A C 1
ATOM 1808 O O . VAL A 1 239 ? 2.727 15.694 -20.472 1.00 46.41 239 VAL A O 1
ATOM 1811 N N . TYR A 1 240 ? 3.686 14.903 -22.337 1.00 57.00 240 TYR A N 1
ATOM 1812 C CA . TYR A 1 240 ? 4.095 16.212 -22.820 1.00 57.00 240 TYR A CA 1
ATOM 1813 C C . TYR A 1 240 ? 2.912 17.101 -23.218 1.00 57.00 240 TYR A C 1
ATOM 1815 O O . TYR A 1 240 ? 2.884 18.288 -22.883 1.00 57.00 240 TYR A O 1
ATOM 1823 N N . GLN A 1 241 ? 1.900 16.537 -23.880 1.00 57.62 241 GLN A N 1
ATOM 1824 C CA . GLN A 1 241 ? 0.682 17.269 -24.227 1.00 57.62 241 GLN A CA 1
ATOM 1825 C C . GLN A 1 241 ? -0.142 17.624 -22.985 1.00 57.62 241 GLN A C 1
ATOM 1827 O O . GLN A 1 241 ? -0.644 18.746 -22.890 1.00 57.62 241 GLN A O 1
ATOM 1832 N N . ALA A 1 242 ? -0.220 16.725 -21.998 1.00 51.16 242 ALA A N 1
ATOM 1833 C CA . ALA A 1 242 ? -0.855 17.009 -20.712 1.00 51.16 242 ALA A CA 1
ATOM 1834 C C . ALA A 1 242 ? -0.146 18.156 -19.968 1.00 51.16 242 ALA A C 1
ATOM 1836 O O . ALA A 1 242 ? -0.799 19.047 -19.423 1.00 51.16 242 ALA A O 1
ATOM 1837 N N . PHE A 1 243 ? 1.189 18.191 -20.003 1.00 50.00 243 PHE A N 1
ATOM 1838 C CA . PHE A 1 243 ? 1.960 19.286 -19.422 1.00 50.00 243 PHE A CA 1
ATOM 1839 C C . PHE A 1 243 ? 1.753 20.613 -20.169 1.00 50.00 243 PHE A C 1
ATOM 1841 O O . PHE A 1 243 ? 1.479 21.627 -19.530 1.00 50.00 243 PHE A O 1
ATOM 1848 N N . LYS A 1 244 ? 1.799 20.628 -21.510 1.00 58.34 244 LYS A N 1
ATOM 1849 C CA . LYS A 1 244 ? 1.496 21.837 -22.302 1.00 58.34 244 LYS A CA 1
ATOM 1850 C C . LYS A 1 244 ? 0.110 22.384 -22.008 1.00 58.34 244 LYS A C 1
ATOM 1852 O O . LYS A 1 244 ? -0.070 23.596 -21.902 1.00 58.34 244 LYS A O 1
ATOM 1857 N N . GLN A 1 245 ? -0.867 21.493 -21.875 1.00 51.94 245 GLN A N 1
ATOM 1858 C CA . GLN A 1 245 ? -2.213 21.864 -21.475 1.00 51.94 245 GLN A CA 1
ATOM 1859 C C . GLN A 1 245 ? -2.203 22.548 -20.106 1.00 51.94 245 GLN A C 1
ATOM 1861 O O . GLN A 1 245 ? -2.812 23.602 -19.947 1.00 51.94 245 GLN A O 1
ATOM 1866 N N . ARG A 1 246 ? -1.422 22.025 -19.158 1.00 46.47 246 ARG A N 1
ATOM 1867 C CA . ARG A 1 246 ? -1.300 22.604 -17.824 1.00 46.47 246 ARG A CA 1
ATOM 1868 C C . ARG A 1 246 ? -0.548 23.937 -17.788 1.00 46.47 246 ARG A C 1
ATOM 1870 O O . ARG A 1 246 ? -0.971 24.817 -17.056 1.00 46.47 246 ARG A O 1
ATOM 1877 N N . VAL A 1 247 ? 0.495 24.132 -18.597 1.00 54.16 247 VAL A N 1
ATOM 1878 C CA . VAL A 1 247 ? 1.189 25.433 -18.726 1.00 54.16 247 VAL A CA 1
ATOM 1879 C C . VAL A 1 247 ? 0.280 26.497 -19.346 1.00 54.16 247 VAL A C 1
ATOM 1881 O O . VAL A 1 247 ? 0.369 27.668 -18.990 1.00 54.16 247 VAL A O 1
ATOM 1884 N N . ARG A 1 248 ? -0.634 26.109 -20.248 1.00 64.12 248 ARG A N 1
ATOM 1885 C CA . ARG A 1 248 ? -1.667 27.027 -20.760 1.00 64.12 248 ARG A CA 1
ATOM 1886 C C . ARG A 1 248 ? -2.669 27.442 -19.680 1.00 64.12 248 ARG A C 1
ATOM 1888 O O . ARG A 1 248 ? -3.173 28.558 -19.732 1.00 64.12 248 ARG A O 1
ATOM 1895 N N . GLU A 1 249 ? -2.955 26.558 -18.729 1.00 55.38 249 GLU A N 1
ATOM 1896 C CA . GLU A 1 249 ? -3.862 26.815 -17.602 1.00 55.38 249 GLU A CA 1
ATOM 1897 C C . GLU A 1 249 ? -3.184 27.565 -16.445 1.00 55.38 249 GLU A C 1
ATOM 1899 O O . GLU A 1 249 ? -3.827 28.374 -15.781 1.00 55.38 249 GLU A O 1
ATOM 1904 N N . ASP A 1 250 ? -1.896 27.314 -16.213 1.00 49.56 250 ASP A N 1
ATOM 1905 C CA . ASP A 1 250 ? -1.062 27.972 -15.211 1.00 49.56 250 ASP A CA 1
ATOM 1906 C C . ASP A 1 250 ? 0.320 28.297 -15.815 1.00 49.56 250 ASP A C 1
ATOM 1908 O O . ASP A 1 250 ? 1.235 27.461 -15.801 1.00 49.56 250 ASP A O 1
ATOM 1912 N N . PRO A 1 251 ? 0.493 29.526 -16.342 1.00 65.50 251 PRO A N 1
ATOM 1913 C CA . PRO A 1 251 ? 1.732 29.954 -16.987 1.00 65.50 251 PRO A CA 1
ATOM 1914 C C . PRO A 1 251 ? 2.970 29.904 -16.081 1.00 65.50 251 PRO A C 1
ATOM 1916 O O . PRO A 1 251 ? 4.092 29.900 -16.588 1.00 65.50 251 PRO A O 1
ATOM 1919 N N . SER A 1 252 ? 2.800 29.844 -14.752 1.00 56.94 252 SER A N 1
ATOM 1920 C CA . SER A 1 252 ? 3.915 29.789 -13.796 1.00 56.94 252 SER A CA 1
ATOM 1921 C C . SER A 1 252 ? 4.682 28.456 -13.823 1.00 56.94 252 SER A C 1
ATOM 1923 O O . SER A 1 252 ? 5.834 28.397 -13.394 1.00 56.94 252 SER A O 1
ATOM 1925 N N . LEU A 1 253 ? 4.091 27.399 -14.395 1.00 47.72 253 LEU A N 1
ATOM 1926 C CA . LEU A 1 253 ? 4.662 26.047 -14.449 1.00 47.72 253 LEU A CA 1
ATOM 1927 C C . LEU A 1 253 ? 5.688 25.836 -15.577 1.00 47.72 253 LEU A C 1
ATOM 1929 O O . LEU A 1 253 ? 6.365 24.810 -15.603 1.00 47.72 253 LEU A O 1
ATOM 1933 N N . GLY A 1 254 ? 5.812 26.774 -16.522 1.00 49.78 254 GLY A N 1
ATOM 1934 C CA . GLY A 1 254 ? 6.610 26.590 -17.742 1.00 49.78 254 GLY A CA 1
ATOM 1935 C C . GLY A 1 254 ? 8.127 26.778 -17.592 1.00 49.78 254 GLY A C 1
ATOM 1936 O O . GLY A 1 254 ? 8.876 26.362 -18.470 1.00 49.78 254 GLY A O 1
ATOM 1937 N N . ALA A 1 255 ? 8.603 27.396 -16.505 1.00 50.19 255 ALA A N 1
ATOM 1938 C CA . ALA A 1 255 ? 9.982 27.898 -16.414 1.00 50.19 255 ALA A CA 1
ATOM 1939 C C . ALA A 1 255 ? 11.072 26.818 -16.225 1.00 50.19 255 ALA A C 1
ATOM 1941 O O . ALA A 1 255 ? 12.246 27.097 -16.461 1.00 50.19 255 ALA A O 1
ATOM 1942 N N . SER A 1 256 ? 10.714 25.601 -15.802 1.00 50.88 256 SER A N 1
ATOM 1943 C CA . SER A 1 256 ? 11.654 24.510 -15.478 1.00 50.88 256 SER A CA 1
ATOM 1944 C C . SER A 1 256 ? 11.600 23.321 -16.446 1.00 50.88 256 SER A C 1
ATOM 1946 O O . SER A 1 256 ? 12.226 22.292 -16.185 1.00 50.88 256 SER A O 1
ATOM 1948 N N . TRP A 1 257 ? 10.863 23.438 -17.556 1.00 57.91 257 TRP A N 1
ATOM 1949 C CA . TRP A 1 257 ? 10.564 22.315 -18.447 1.00 57.91 257 TRP A CA 1
ATOM 1950 C C . TRP A 1 257 ? 11.332 22.361 -19.784 1.00 57.91 257 TRP A C 1
ATOM 1952 O O . TRP A 1 257 ? 11.541 23.447 -20.328 1.00 57.91 257 TRP A O 1
ATOM 1962 N N . PRO A 1 258 ? 11.740 21.200 -20.345 1.00 65.31 258 PRO A N 1
ATOM 1963 C CA . PRO A 1 258 ? 12.368 21.124 -21.666 1.00 65.31 258 PRO A CA 1
ATOM 1964 C C . PRO A 1 258 ? 11.516 21.737 -22.788 1.00 65.31 258 PRO A C 1
ATOM 1966 O O . PRO A 1 258 ? 10.295 21.571 -22.811 1.00 65.31 258 PRO A O 1
ATOM 1969 N N . SER A 1 259 ? 12.164 22.397 -23.754 1.00 73.38 259 SER A N 1
ATOM 1970 C CA . SER A 1 259 ? 11.496 22.969 -24.932 1.00 73.38 259 SER A CA 1
ATOM 1971 C C . SER A 1 259 ? 10.958 21.899 -25.893 1.00 73.38 259 SER A C 1
ATOM 1973 O O . SER A 1 259 ? 11.400 20.749 -25.875 1.00 73.38 259 SER A O 1
ATOM 1975 N N . ASP A 1 260 ? 10.042 22.298 -26.783 1.00 74.56 260 ASP A N 1
ATOM 1976 C CA . ASP A 1 260 ? 9.506 21.481 -27.884 1.00 74.56 260 ASP A CA 1
ATOM 1977 C C . ASP A 1 260 ? 10.586 20.764 -28.689 1.00 74.56 260 ASP A C 1
ATOM 1979 O O . ASP A 1 260 ? 10.486 19.560 -28.931 1.00 74.56 260 ASP A O 1
ATOM 1983 N N . ASP A 1 261 ? 11.659 21.470 -29.033 1.00 76.19 261 ASP A N 1
ATOM 1984 C CA . ASP A 1 261 ? 12.766 20.893 -29.790 1.00 76.19 261 ASP A CA 1
ATOM 1985 C C . ASP A 1 261 ? 13.511 19.816 -28.997 1.00 76.19 261 ASP A C 1
ATOM 1987 O O . ASP A 1 261 ? 13.891 18.787 -29.556 1.00 76.19 261 ASP A O 1
ATOM 1991 N N . VAL A 1 262 ? 13.708 20.021 -27.689 1.00 72.69 262 VAL A N 1
ATOM 1992 C CA . VAL A 1 262 ? 14.337 19.020 -26.816 1.00 72.69 262 VAL A CA 1
ATOM 1993 C C . VAL A 1 262 ? 13.433 17.802 -26.687 1.00 72.69 262 VAL A C 1
ATOM 1995 O O . VAL A 1 262 ? 13.912 16.678 -26.813 1.00 72.69 262 VAL A O 1
ATOM 1998 N N . MET A 1 263 ? 12.127 18.002 -26.506 1.00 74.94 263 MET A N 1
ATOM 1999 C CA . MET A 1 263 ? 11.185 16.898 -26.351 1.00 74.94 263 MET A CA 1
ATOM 2000 C C . MET A 1 263 ? 11.038 16.063 -27.630 1.00 74.94 263 MET A C 1
ATOM 2002 O O . MET A 1 263 ? 11.069 14.833 -27.580 1.00 74.94 263 MET A O 1
ATOM 2006 N N . ASN A 1 264 ? 10.964 16.713 -28.793 1.00 76.31 264 ASN A N 1
ATOM 2007 C CA . ASN A 1 264 ? 10.938 16.027 -30.085 1.00 76.31 264 ASN A CA 1
ATOM 2008 C C . ASN A 1 264 ? 12.208 15.195 -30.313 1.00 76.31 264 ASN A C 1
ATOM 2010 O O . ASN A 1 264 ? 12.131 14.069 -30.804 1.00 76.31 264 ASN A O 1
ATOM 2014 N N . ARG A 1 265 ? 13.377 15.703 -29.902 1.00 76.81 265 ARG A N 1
ATOM 2015 C CA . ARG A 1 265 ? 14.642 14.957 -29.978 1.00 76.81 265 ARG A CA 1
ATOM 2016 C C . ARG A 1 265 ? 14.693 13.797 -28.986 1.00 76.81 265 ARG A C 1
ATOM 2018 O O . ARG A 1 265 ? 15.143 12.722 -29.361 1.00 76.81 265 ARG A O 1
ATOM 2025 N N . VAL A 1 266 ? 14.199 13.968 -27.757 1.00 75.44 266 VAL A N 1
ATOM 2026 C CA . VAL A 1 266 ? 14.086 12.877 -26.767 1.00 75.44 266 VAL A CA 1
ATOM 2027 C C . VAL A 1 266 ? 13.202 11.751 -27.303 1.00 75.44 266 VAL A C 1
ATOM 2029 O O . VAL A 1 266 ? 13.574 10.580 -27.222 1.00 75.44 266 VAL A O 1
ATOM 2032 N N . ARG A 1 267 ? 12.075 12.093 -27.935 1.00 77.12 267 ARG A N 1
ATOM 2033 C CA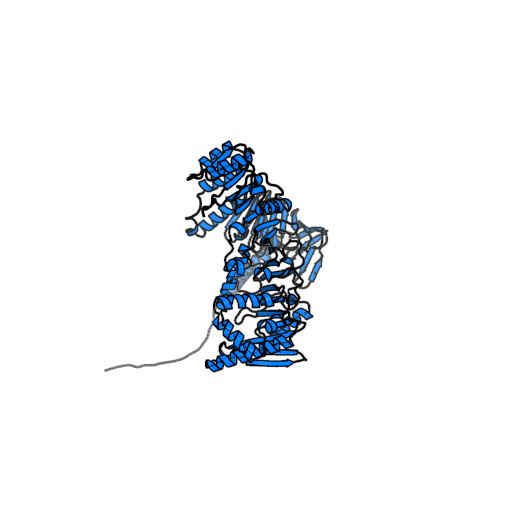 . ARG A 1 267 ? 11.219 11.124 -28.629 1.00 77.12 267 ARG A CA 1
ATOM 2034 C C . ARG A 1 267 ? 11.966 10.418 -29.756 1.00 77.12 267 ARG A C 1
ATOM 2036 O O . ARG A 1 267 ? 11.932 9.193 -29.842 1.00 77.12 267 ARG A O 1
ATOM 2043 N N . GLN A 1 268 ? 12.657 11.181 -30.603 1.00 82.25 268 GLN A N 1
ATOM 2044 C CA . GLN A 1 268 ? 13.430 10.639 -31.718 1.00 82.25 268 GLN A CA 1
ATOM 2045 C C . GLN A 1 268 ? 14.501 9.654 -31.226 1.00 82.25 268 GLN A C 1
ATOM 2047 O O . GLN A 1 268 ? 14.600 8.552 -31.758 1.00 82.25 268 GLN A O 1
ATOM 2052 N N . VAL A 1 269 ? 15.234 9.999 -30.165 1.00 85.25 269 VAL A N 1
ATOM 2053 C CA . VAL A 1 269 ? 16.173 9.093 -29.488 1.00 85.25 269 VAL A CA 1
ATOM 2054 C C . VAL A 1 269 ? 15.463 7.809 -29.057 1.00 85.25 269 VAL A C 1
ATOM 2056 O O . VAL A 1 269 ? 15.931 6.726 -29.394 1.00 85.25 269 VAL A O 1
ATOM 2059 N N . GLY A 1 270 ? 14.296 7.915 -28.414 1.00 82.88 270 GLY A N 1
ATOM 2060 C CA . GLY A 1 270 ? 13.482 6.763 -28.014 1.00 82.88 270 GLY A CA 1
ATOM 2061 C C . GLY A 1 270 ? 13.113 5.820 -29.167 1.00 82.88 270 GLY A C 1
ATOM 2062 O O . GLY A 1 270 ? 13.069 4.610 -28.964 1.00 82.88 270 GLY A O 1
ATOM 2063 N N . THR A 1 271 ? 12.920 6.321 -30.394 1.00 86.50 271 THR A N 1
ATOM 2064 C CA . THR A 1 271 ? 12.620 5.462 -31.563 1.00 86.50 271 THR A CA 1
ATOM 2065 C C . THR A 1 271 ? 13.788 4.588 -32.019 1.00 86.50 271 THR A C 1
ATOM 2067 O O . THR A 1 271 ? 13.564 3.567 -32.668 1.00 86.50 271 THR A O 1
ATOM 2070 N N . TYR A 1 272 ? 15.022 4.960 -31.670 1.00 90.81 272 TYR A N 1
ATOM 2071 C CA . TYR A 1 272 ? 16.231 4.217 -32.030 1.00 90.81 272 TYR A CA 1
ATOM 2072 C C . TYR A 1 272 ? 16.708 3.267 -30.926 1.00 90.81 272 TYR A C 1
ATOM 2074 O O . TYR A 1 272 ? 17.685 2.542 -31.132 1.00 90.81 272 TYR A O 1
ATOM 2082 N N . LEU A 1 273 ? 16.037 3.262 -29.772 1.00 90.94 273 LEU A N 1
ATOM 2083 C CA . LEU A 1 273 ? 16.336 2.382 -28.646 1.00 90.94 273 LEU A CA 1
ATOM 2084 C C . LEU A 1 273 ? 15.463 1.123 -28.664 1.00 90.94 273 LEU A C 1
ATOM 2086 O O . LEU A 1 273 ? 14.332 1.138 -29.153 1.00 90.94 273 LEU A O 1
ATOM 2090 N N . GLY A 1 274 ? 15.987 0.038 -28.092 1.00 88.25 274 GLY A N 1
ATOM 2091 C CA . GLY A 1 274 ? 15.250 -1.202 -27.853 1.00 88.25 274 GLY A CA 1
ATOM 2092 C C . GLY A 1 274 ? 14.057 -1.011 -26.917 1.00 88.25 274 GLY A C 1
ATOM 2093 O O . GLY A 1 274 ? 13.775 0.088 -26.443 1.00 88.25 274 GLY A O 1
ATOM 2094 N N . SER A 1 275 ? 13.335 -2.089 -26.625 1.00 86.25 275 SER A N 1
ATOM 2095 C CA . SER A 1 275 ? 12.118 -2.043 -25.798 1.00 86.25 275 SER A CA 1
ATOM 2096 C C . SER A 1 275 ? 12.372 -1.810 -24.303 1.00 86.25 275 SER A C 1
ATOM 2098 O O . SER A 1 275 ? 11.419 -1.643 -23.543 1.00 86.25 275 SER A O 1
ATOM 2100 N N . GLU A 1 276 ? 13.630 -1.821 -23.865 1.00 87.62 276 GLU A N 1
ATOM 2101 C CA . GLU A 1 276 ? 14.029 -1.718 -22.464 1.00 87.62 276 GLU A CA 1
ATOM 2102 C C . GLU A 1 276 ? 15.133 -0.677 -22.270 1.00 87.62 276 GLU A C 1
ATOM 2104 O O . GLU A 1 276 ? 16.091 -0.605 -23.042 1.00 87.62 276 GLU A O 1
ATOM 2109 N N . ILE A 1 277 ? 14.998 0.092 -21.191 1.00 87.94 277 ILE A N 1
ATOM 2110 C CA . ILE A 1 277 ? 16.009 1.020 -20.697 1.00 87.94 277 ILE A CA 1
ATOM 2111 C C . ILE A 1 277 ? 16.321 0.634 -19.252 1.00 87.94 277 ILE A C 1
ATOM 2113 O O . ILE A 1 277 ? 15.430 0.619 -18.399 1.00 87.94 277 ILE A O 1
ATOM 2117 N N . ILE A 1 278 ? 17.588 0.339 -18.974 1.00 91.88 278 ILE A N 1
ATOM 2118 C CA . ILE A 1 278 ? 18.094 0.121 -17.620 1.00 91.88 278 ILE A CA 1
ATOM 2119 C C . ILE A 1 278 ? 18.777 1.390 -17.128 1.00 91.88 278 ILE A C 1
ATOM 2121 O O . ILE A 1 278 ? 19.594 1.976 -17.833 1.00 91.88 278 ILE A O 1
ATOM 2125 N N . ILE A 1 279 ? 18.479 1.779 -15.892 1.00 85.69 279 ILE A N 1
ATOM 2126 C CA . ILE A 1 279 ? 19.235 2.788 -15.151 1.00 85.69 279 ILE A CA 1
ATOM 2127 C C . ILE A 1 279 ? 19.822 2.105 -13.921 1.00 85.69 279 ILE A C 1
ATOM 2129 O O . ILE A 1 279 ? 19.087 1.606 -13.072 1.00 85.69 279 ILE A O 1
ATOM 2133 N N . ALA A 1 280 ? 21.143 2.086 -13.819 1.00 88.69 280 ALA A N 1
ATOM 2134 C CA . ALA A 1 280 ? 21.873 1.572 -12.671 1.00 88.69 280 ALA A CA 1
ATOM 2135 C C . ALA A 1 280 ? 22.622 2.714 -11.983 1.00 88.69 280 ALA A C 1
ATOM 2137 O O . ALA A 1 280 ? 23.177 3.592 -12.639 1.00 88.69 280 ALA A O 1
ATOM 2138 N N . VAL A 1 281 ? 22.653 2.707 -10.656 1.00 86.25 281 VAL A N 1
ATOM 2139 C CA . VAL A 1 281 ? 23.368 3.700 -9.854 1.00 86.25 281 VAL A CA 1
ATOM 2140 C C . VAL A 1 281 ? 24.400 2.976 -8.994 1.00 86.25 281 VAL A C 1
ATOM 2142 O O . VAL A 1 281 ? 24.053 2.480 -7.921 1.00 86.25 281 VAL A O 1
ATOM 2145 N N . PRO A 1 282 ? 25.650 2.848 -9.461 1.00 86.25 282 PRO A N 1
ATOM 2146 C CA . PRO A 1 282 ? 26.756 2.360 -8.655 1.00 86.25 282 PRO A CA 1
ATOM 2147 C C . PRO A 1 282 ? 27.248 3.391 -7.640 1.00 86.25 282 PRO A C 1
ATOM 2149 O O . PRO A 1 282 ? 27.289 4.593 -7.919 1.00 86.25 282 PRO A O 1
ATOM 2152 N N . LEU A 1 283 ? 27.664 2.889 -6.476 1.00 80.94 283 LEU A N 1
ATOM 2153 C CA . LEU A 1 283 ? 28.538 3.618 -5.558 1.00 80.94 283 LEU A CA 1
ATOM 2154 C C . LEU A 1 283 ? 29.991 3.436 -5.997 1.00 80.94 283 LEU A C 1
ATOM 2156 O O . LEU A 1 283 ? 30.429 2.313 -6.257 1.00 80.94 283 LEU A O 1
ATOM 2160 N N . LYS A 1 284 ? 30.753 4.529 -6.045 1.00 71.69 284 LYS A N 1
ATOM 2161 C CA . LYS A 1 284 ? 32.213 4.440 -6.136 1.00 71.69 284 LYS A CA 1
ATOM 2162 C C . LYS A 1 284 ? 32.795 4.033 -4.782 1.00 71.69 284 LYS A C 1
ATOM 2164 O O . LYS A 1 284 ? 32.310 4.469 -3.740 1.00 71.69 284 LYS A O 1
ATOM 2169 N N . ASP A 1 285 ? 33.833 3.200 -4.792 1.00 61.22 285 ASP A N 1
ATOM 2170 C CA . ASP A 1 285 ? 34.482 2.744 -3.560 1.00 61.22 285 ASP A CA 1
ATOM 2171 C C . ASP A 1 285 ? 35.026 3.940 -2.758 1.00 61.22 285 ASP A C 1
ATOM 2173 O O . ASP A 1 285 ? 35.823 4.728 -3.260 1.00 61.22 285 ASP A O 1
ATOM 2177 N N . GLY A 1 286 ? 34.589 4.078 -1.502 1.00 55.00 286 GLY A N 1
ATOM 2178 C CA . GLY A 1 286 ? 35.079 5.102 -0.569 1.00 55.00 286 GLY A CA 1
ATOM 2179 C C . GLY A 1 286 ? 34.544 6.528 -0.771 1.00 55.00 286 GLY A C 1
ATOM 2180 O O . GLY A 1 286 ? 34.795 7.379 0.081 1.00 55.00 286 GLY A O 1
ATOM 2181 N N . GLU A 1 287 ? 33.768 6.796 -1.825 1.00 56.28 287 GLU A N 1
ATOM 2182 C CA . GLU A 1 287 ? 33.168 8.108 -2.108 1.00 56.28 287 GLU A CA 1
ATOM 2183 C C . GLU A 1 287 ? 31.636 8.070 -1.968 1.00 56.28 287 GLU A C 1
ATOM 2185 O O . GLU A 1 287 ? 30.989 7.052 -2.198 1.00 56.28 287 GLU A O 1
ATOM 2190 N N . LYS A 1 288 ? 31.021 9.208 -1.609 1.00 54.62 288 LYS A N 1
ATOM 2191 C CA . LYS A 1 288 ? 29.551 9.377 -1.643 1.00 54.62 288 LYS A CA 1
ATOM 2192 C C . LYS A 1 288 ? 29.017 9.661 -3.056 1.00 54.62 288 LYS A C 1
ATOM 2194 O O . LYS A 1 288 ? 27.824 9.927 -3.210 1.00 54.62 288 LYS A O 1
ATOM 2199 N N . ASP A 1 289 ? 29.884 9.635 -4.063 1.00 64.25 289 ASP A N 1
ATOM 2200 C CA . ASP A 1 289 ? 29.550 10.033 -5.423 1.00 64.25 289 ASP A CA 1
ATOM 2201 C C . ASP A 1 289 ? 28.815 8.911 -6.164 1.00 64.25 289 ASP A C 1
ATOM 2203 O O . ASP A 1 289 ? 29.288 7.778 -6.285 1.00 64.25 289 ASP A O 1
ATOM 2207 N N . LEU A 1 290 ? 27.635 9.258 -6.678 1.00 68.94 290 LEU A N 1
ATOM 2208 C CA . LEU A 1 290 ? 26.801 8.396 -7.509 1.00 68.94 290 LEU A CA 1
ATOM 2209 C C . LEU A 1 290 ? 27.218 8.558 -8.972 1.00 68.94 290 LEU A C 1
ATOM 2211 O O . LEU A 1 290 ? 27.296 9.678 -9.477 1.00 68.94 290 LEU A O 1
ATOM 2215 N N . ALA A 1 291 ? 27.441 7.447 -9.673 1.00 74.94 291 ALA A N 1
ATOM 2216 C CA . ALA A 1 291 ? 27.806 7.459 -11.089 1.00 74.94 291 ALA A CA 1
ATOM 2217 C C . ALA A 1 291 ? 26.722 6.767 -11.933 1.00 74.94 291 ALA A C 1
ATOM 2219 O O . ALA A 1 291 ? 26.926 5.629 -12.345 1.00 74.94 291 ALA A O 1
ATOM 2220 N N . PRO A 1 292 ? 25.556 7.403 -12.172 1.00 84.25 292 PRO A N 1
ATOM 2221 C CA . PRO A 1 292 ? 24.451 6.758 -12.871 1.00 84.25 292 PRO A CA 1
ATOM 2222 C C . PRO A 1 292 ? 24.871 6.282 -14.266 1.00 84.25 292 PRO A C 1
ATOM 2224 O O . PRO A 1 292 ? 25.599 6.964 -14.992 1.00 84.25 292 PRO A O 1
ATOM 2227 N N . VAL A 1 293 ? 24.390 5.101 -14.632 1.00 88.88 293 VAL A N 1
ATOM 2228 C CA . VAL A 1 293 ? 24.621 4.448 -15.915 1.00 88.88 293 VAL A CA 1
ATOM 2229 C C . VAL A 1 293 ? 23.267 4.145 -16.533 1.00 88.88 293 VAL A C 1
ATOM 2231 O O . VAL A 1 293 ? 22.470 3.411 -15.950 1.00 88.88 293 VAL A O 1
ATOM 2234 N N . LEU A 1 294 ? 23.008 4.699 -17.713 1.00 92.75 294 LEU A N 1
ATOM 2235 C CA . LEU A 1 294 ? 21.879 4.296 -18.546 1.00 92.75 294 LEU A CA 1
ATOM 2236 C C . LEU A 1 294 ? 22.378 3.301 -19.590 1.00 92.75 294 LEU A C 1
ATOM 2238 O O . LEU A 1 294 ? 23.379 3.569 -20.250 1.00 92.75 294 LEU A O 1
ATOM 2242 N N . ILE A 1 295 ? 21.678 2.179 -19.739 1.00 95.25 295 ILE A N 1
ATOM 2243 C CA . ILE A 1 295 ? 21.987 1.113 -20.693 1.00 95.25 295 ILE A CA 1
ATOM 2244 C C . ILE A 1 295 ? 20.720 0.803 -21.494 1.00 95.25 295 ILE A C 1
ATOM 2246 O O . ILE A 1 295 ? 19.660 0.568 -20.914 1.00 95.25 295 ILE A O 1
ATOM 2250 N N . ALA A 1 296 ? 20.823 0.779 -22.818 1.00 95.38 296 ALA A N 1
ATOM 2251 C CA . ALA A 1 296 ? 19.741 0.378 -23.713 1.00 95.38 296 ALA A CA 1
ATOM 2252 C C . ALA A 1 296 ? 20.304 -0.317 -24.961 1.00 95.38 296 ALA A C 1
ATOM 2254 O O . ALA A 1 296 ? 21.454 -0.098 -25.340 1.00 95.38 296 ALA A O 1
ATOM 2255 N N . GLU A 1 297 ? 19.500 -1.138 -25.632 1.00 94.88 297 GLU A N 1
ATOM 2256 C CA . GLU A 1 297 ? 19.861 -1.619 -26.971 1.00 94.88 297 GLU A CA 1
ATOM 2257 C C . GLU A 1 297 ? 19.733 -0.467 -27.982 1.00 94.88 297 GLU A C 1
ATOM 2259 O O . GLU A 1 297 ? 18.783 0.313 -27.929 1.00 94.88 297 GLU A O 1
ATOM 2264 N N . ALA A 1 298 ? 20.681 -0.358 -28.910 1.00 94.88 298 ALA A N 1
ATOM 2265 C CA . ALA A 1 298 ? 20.665 0.597 -30.011 1.00 94.88 298 ALA A CA 1
ATOM 2266 C C . ALA A 1 298 ? 20.206 -0.112 -31.291 1.00 94.88 298 ALA A C 1
ATOM 2268 O O . ALA A 1 298 ? 21.003 -0.765 -31.966 1.00 94.88 298 ALA A O 1
ATOM 2269 N N . LEU A 1 299 ? 18.924 0.033 -31.638 1.00 93.00 299 LEU A N 1
ATOM 2270 C CA . LEU A 1 299 ? 18.336 -0.568 -32.841 1.00 93.00 299 LEU A CA 1
ATOM 2271 C C . LEU A 1 299 ? 18.872 0.079 -34.123 1.00 93.00 299 LEU A C 1
ATOM 2273 O O . LEU A 1 299 ? 19.034 -0.592 -35.138 1.00 93.00 299 LEU A O 1
ATOM 2277 N N . GLN A 1 300 ? 19.148 1.387 -34.074 1.00 93.44 300 GLN A N 1
ATOM 2278 C CA . GLN A 1 300 ? 19.726 2.152 -35.184 1.00 93.44 300 GLN A CA 1
ATOM 2279 C C . GLN A 1 300 ? 20.929 2.974 -34.693 1.00 93.44 300 GLN A C 1
ATOM 2281 O O . GLN A 1 300 ? 20.786 4.166 -34.416 1.00 93.44 300 GLN A O 1
ATOM 2286 N N . PRO A 1 301 ? 22.119 2.352 -34.562 1.00 92.69 301 PRO A N 1
ATOM 2287 C CA . PRO A 1 301 ? 23.292 2.961 -33.934 1.00 92.69 301 PRO A CA 1
ATOM 2288 C C . PRO A 1 301 ? 23.699 4.332 -34.487 1.00 92.69 301 PRO A C 1
ATOM 2290 O O . PRO A 1 301 ? 23.905 5.271 -33.720 1.00 92.69 301 PRO A O 1
ATOM 2293 N N . GLU A 1 302 ? 23.790 4.471 -35.810 1.00 91.94 302 GLU A N 1
ATOM 2294 C CA . GLU A 1 302 ? 24.246 5.716 -36.443 1.00 91.94 302 GLU A CA 1
ATOM 2295 C C . GLU A 1 302 ? 23.202 6.836 -36.334 1.00 91.94 302 GLU A C 1
ATOM 2297 O O . GLU A 1 302 ? 23.534 7.976 -36.006 1.00 91.94 302 GLU A O 1
ATOM 2302 N N . SER A 1 303 ? 21.920 6.502 -36.507 1.00 91.25 303 SER A N 1
ATOM 2303 C CA . SER A 1 303 ? 20.809 7.443 -36.322 1.00 91.25 303 SER A CA 1
ATOM 2304 C C . SER A 1 303 ? 20.688 7.906 -34.869 1.00 91.25 303 SER A C 1
ATOM 2306 O O . SER A 1 303 ? 20.457 9.088 -34.616 1.00 91.25 303 SER A O 1
ATOM 2308 N N . LEU A 1 304 ? 20.914 7.001 -33.911 1.00 90.31 304 LEU A N 1
ATOM 2309 C CA . LEU A 1 304 ? 20.946 7.309 -32.485 1.00 90.31 304 LEU A CA 1
ATOM 2310 C C . LEU A 1 304 ? 22.080 8.281 -32.141 1.00 90.31 304 LEU A C 1
ATOM 2312 O O . LEU A 1 304 ? 21.830 9.295 -31.489 1.00 90.31 304 LEU A O 1
ATOM 2316 N N . LYS A 1 305 ? 23.306 8.018 -32.619 1.00 88.62 305 LYS A N 1
ATOM 2317 C CA . LYS A 1 305 ? 24.454 8.924 -32.432 1.00 88.62 305 LYS A CA 1
ATOM 2318 C C . LYS A 1 305 ? 24.136 10.328 -32.951 1.00 88.62 305 LYS A C 1
ATOM 2320 O O . LYS A 1 305 ? 24.325 11.300 -32.221 1.00 88.62 305 LYS A O 1
ATOM 2325 N N . ALA A 1 306 ? 23.607 10.429 -34.172 1.00 87.81 306 ALA A N 1
ATOM 2326 C CA . ALA A 1 306 ? 23.244 11.709 -34.778 1.00 87.81 306 ALA A CA 1
ATOM 2327 C C . ALA A 1 306 ? 22.144 12.445 -33.989 1.00 87.81 306 ALA A C 1
ATOM 2329 O O . ALA A 1 306 ? 22.242 13.652 -33.764 1.00 87.81 306 ALA A O 1
ATOM 2330 N N . ALA A 1 307 ? 21.116 11.727 -33.523 1.00 85.38 307 ALA A N 1
ATOM 2331 C CA . ALA A 1 307 ? 20.024 12.312 -32.745 1.00 85.38 307 ALA A CA 1
ATOM 2332 C C . ALA A 1 307 ? 20.495 12.871 -31.395 1.00 85.38 307 ALA A C 1
ATOM 2334 O O . ALA A 1 307 ? 20.081 13.964 -31.005 1.00 85.38 307 ALA A O 1
ATOM 2335 N N . ILE A 1 308 ? 21.398 12.160 -30.711 1.00 83.56 308 ILE A N 1
ATOM 2336 C CA . ILE A 1 308 ? 21.948 12.589 -29.419 1.00 83.56 308 ILE A CA 1
ATOM 2337 C C . ILE A 1 308 ? 22.887 13.780 -29.581 1.00 83.56 308 ILE A C 1
ATOM 2339 O O . ILE A 1 308 ? 22.787 14.726 -28.806 1.00 83.56 308 ILE A O 1
ATOM 2343 N N . GLN A 1 309 ? 23.762 13.781 -30.592 1.00 83.12 309 GLN A N 1
ATOM 2344 C CA . GLN A 1 309 ? 24.653 14.919 -30.872 1.00 83.12 309 GLN A CA 1
ATOM 2345 C C . GLN A 1 309 ? 23.882 16.213 -31.163 1.00 83.12 309 GLN A C 1
ATOM 2347 O O . GLN A 1 309 ? 24.401 17.310 -30.974 1.00 83.12 309 GLN A O 1
ATOM 2352 N N . GLY A 1 310 ? 22.631 16.089 -31.606 1.00 74.69 310 GLY A N 1
ATOM 2353 C CA . GLY A 1 310 ? 21.735 17.216 -31.790 1.00 74.69 310 GLY A CA 1
ATOM 2354 C C . GLY A 1 310 ? 21.078 17.744 -30.504 1.00 74.69 310 GLY A C 1
ATOM 2355 O O . GLY A 1 310 ? 20.464 18.809 -30.553 1.00 74.69 310 GLY A O 1
ATOM 2356 N N . LEU A 1 311 ? 21.146 17.039 -29.369 1.00 75.06 311 LEU A N 1
ATOM 2357 C CA . LEU A 1 311 ? 20.529 17.498 -28.121 1.00 75.06 311 LEU A CA 1
ATOM 2358 C C . LEU A 1 311 ? 21.295 18.711 -27.557 1.00 75.06 311 LEU A C 1
ATOM 2360 O O . LEU A 1 311 ? 22.487 18.606 -27.258 1.00 75.06 311 LEU A O 1
ATOM 2364 N N . PRO A 1 312 ? 20.642 19.874 -27.371 1.00 66.44 312 PRO A N 1
ATOM 2365 C CA . PRO A 1 312 ? 21.316 21.049 -26.833 1.00 66.44 312 PRO A CA 1
ATOM 2366 C C . PRO A 1 312 ? 21.796 20.780 -25.399 1.00 66.44 312 PRO A C 1
ATOM 2368 O O . PRO A 1 312 ? 21.030 20.342 -24.544 1.00 66.44 312 PRO A O 1
ATOM 2371 N N . GLY A 1 313 ? 23.079 21.047 -25.130 1.00 61.25 313 GLY A N 1
ATOM 2372 C CA . GLY A 1 313 ? 23.672 20.884 -23.798 1.00 61.25 313 GLY A CA 1
ATOM 2373 C C . GLY A 1 313 ? 24.168 19.474 -23.452 1.00 61.25 313 GLY A C 1
ATOM 2374 O O . GLY A 1 313 ? 24.506 19.242 -22.291 1.00 61.25 313 GLY A O 1
ATOM 2375 N N . SER A 1 314 ? 24.268 18.542 -24.411 1.00 59.28 314 SER A N 1
ATOM 2376 C CA . SER A 1 314 ? 24.762 17.175 -24.175 1.00 59.28 314 SER A CA 1
ATOM 2377 C C . SER A 1 314 ? 26.273 17.130 -23.867 1.00 59.28 314 SER A C 1
ATOM 2379 O O . SER A 1 314 ? 27.091 16.724 -24.688 1.00 59.28 314 SER A O 1
ATOM 2381 N N . LYS A 1 315 ? 26.665 17.546 -22.658 1.00 67.44 315 LYS A N 1
ATOM 2382 C CA . LYS A 1 315 ? 28.003 17.293 -22.085 1.00 67.44 315 LYS A CA 1
ATOM 2383 C C . LYS A 1 315 ? 28.122 15.901 -21.456 1.00 67.44 315 LYS A C 1
ATOM 2385 O O . LYS A 1 315 ? 29.169 15.564 -20.913 1.00 67.44 315 LYS A O 1
ATOM 2390 N N . ILE A 1 316 ? 27.038 15.127 -21.471 1.00 69.19 316 ILE A N 1
ATOM 2391 C CA . ILE A 1 316 ? 26.967 13.811 -20.844 1.00 69.19 316 ILE A CA 1
ATOM 2392 C C . ILE A 1 316 ? 27.660 12.808 -21.777 1.00 69.19 316 ILE A C 1
ATOM 2394 O O . ILE A 1 316 ? 27.201 12.651 -22.911 1.00 69.19 316 ILE A O 1
ATOM 2398 N N . PRO A 1 317 ? 28.756 12.154 -21.351 1.00 87.56 317 PRO A N 1
ATOM 2399 C CA . PRO A 1 317 ? 29.442 11.190 -22.197 1.00 87.56 317 PRO A CA 1
ATOM 2400 C C . PRO A 1 317 ? 28.542 9.989 -22.499 1.00 87.56 317 PRO A C 1
ATOM 2402 O O . PRO A 1 317 ? 27.784 9.514 -21.649 1.00 87.56 317 PRO A O 1
ATOM 2405 N N . PHE A 1 318 ? 28.625 9.505 -23.733 1.00 91.88 318 PHE A N 1
ATOM 2406 C CA . PHE A 1 318 ? 27.895 8.333 -24.187 1.00 91.88 318 PHE A CA 1
ATOM 2407 C C . PHE A 1 318 ? 28.717 7.550 -25.207 1.00 91.88 318 PHE A C 1
ATOM 2409 O O . PHE A 1 318 ? 29.586 8.109 -25.879 1.00 91.88 318 PHE A O 1
ATOM 2416 N N . VAL A 1 319 ? 28.406 6.266 -25.352 1.00 94.56 319 VAL A N 1
ATOM 2417 C CA . VAL A 1 319 ? 28.925 5.420 -26.426 1.00 94.56 319 VAL A CA 1
ATOM 2418 C C . VAL A 1 319 ? 27.780 4.661 -27.078 1.00 94.56 319 VAL A C 1
ATOM 2420 O O . VAL A 1 319 ? 26.793 4.305 -26.431 1.00 94.56 319 VAL A O 1
ATOM 2423 N N . VAL A 1 320 ? 27.930 4.412 -28.374 1.00 94.50 320 VAL A N 1
ATOM 2424 C CA . VAL A 1 320 ? 27.123 3.438 -29.098 1.00 94.50 320 VAL A CA 1
ATOM 2425 C C . VAL A 1 320 ? 28.088 2.452 -29.747 1.00 94.50 320 VAL A C 1
ATOM 2427 O O . VAL A 1 320 ? 28.768 2.812 -30.711 1.00 94.50 320 VAL A O 1
ATOM 2430 N N . ASP A 1 321 ? 28.154 1.238 -29.205 1.00 92.00 321 ASP A N 1
ATOM 2431 C CA . ASP A 1 321 ? 29.062 0.172 -29.637 1.00 92.00 321 ASP A CA 1
ATOM 2432 C C . ASP A 1 321 ? 28.317 -1.164 -29.746 1.00 92.00 321 ASP A C 1
ATOM 2434 O O . ASP A 1 321 ? 27.552 -1.523 -28.855 1.00 92.00 321 ASP A O 1
ATOM 2438 N N . SER A 1 322 ? 28.520 -1.907 -30.839 1.00 87.00 322 SER A N 1
ATOM 2439 C CA . SER A 1 322 ? 27.990 -3.274 -31.005 1.00 87.00 322 SER A CA 1
ATOM 2440 C C . SER A 1 322 ? 26.488 -3.433 -30.686 1.00 87.00 322 SER A C 1
ATOM 2442 O O . SER A 1 322 ? 26.065 -4.415 -30.060 1.00 87.00 322 SER A O 1
ATOM 2444 N N . GLY A 1 323 ? 25.678 -2.445 -31.091 1.00 91.69 323 GLY A N 1
ATOM 2445 C CA . GLY A 1 323 ? 24.231 -2.412 -30.835 1.00 91.69 323 GLY A CA 1
ATOM 2446 C C . GLY A 1 323 ? 23.844 -2.087 -29.387 1.00 91.69 323 GLY A C 1
ATOM 2447 O O . GLY A 1 323 ? 22.693 -2.284 -29.012 1.00 91.69 323 GLY A O 1
ATOM 2448 N N . LEU A 1 324 ? 24.776 -1.603 -28.565 1.00 96.06 324 LEU A N 1
ATOM 2449 C CA . LEU A 1 324 ? 24.559 -1.157 -27.192 1.00 96.06 324 LEU A CA 1
ATOM 2450 C C . LEU A 1 324 ? 24.706 0.362 -27.112 1.00 96.06 324 LEU A C 1
ATOM 2452 O O . LEU A 1 324 ? 25.657 0.925 -27.649 1.00 96.06 324 LEU A O 1
ATOM 2456 N N . PHE A 1 325 ? 23.789 1.015 -26.411 1.00 95.44 325 PHE A N 1
ATOM 2457 C CA . PHE A 1 325 ? 23.867 2.420 -26.047 1.00 95.44 325 PHE A CA 1
ATOM 2458 C C . PHE A 1 325 ? 24.103 2.551 -24.546 1.00 95.44 325 PHE A C 1
ATOM 2460 O O . PHE A 1 325 ? 23.346 1.994 -23.748 1.00 95.44 325 PHE A O 1
ATOM 2467 N N . VAL A 1 326 ? 25.142 3.296 -24.167 1.00 95.56 326 VAL A N 1
ATOM 2468 C CA . VAL A 1 326 ? 25.485 3.549 -22.763 1.00 95.56 326 VAL A CA 1
ATOM 2469 C C . VAL A 1 326 ? 25.714 5.037 -22.547 1.00 95.56 326 VAL A C 1
ATOM 2471 O O . VAL A 1 326 ? 26.443 5.667 -23.312 1.00 95.56 326 VAL A O 1
ATOM 2474 N N . VAL A 1 327 ? 25.131 5.590 -21.484 1.00 91.12 327 VAL A N 1
ATOM 2475 C CA . VAL A 1 327 ? 25.337 6.981 -21.054 1.00 91.12 327 VAL A CA 1
ATOM 2476 C C . VAL A 1 327 ? 25.851 6.982 -19.622 1.00 91.12 327 VAL A C 1
ATOM 2478 O O . VAL A 1 327 ? 25.140 6.543 -18.716 1.00 91.12 327 VAL A O 1
ATOM 2481 N N . SER A 1 328 ? 27.083 7.452 -19.413 1.00 90.88 328 SER A N 1
ATOM 2482 C CA . SER A 1 328 ? 27.690 7.609 -18.085 1.00 90.88 328 SER A CA 1
ATOM 2483 C C . SER A 1 328 ? 29.033 8.356 -18.160 1.00 90.88 328 SER A C 1
ATOM 2485 O O . SER A 1 328 ? 29.410 8.893 -19.193 1.00 90.88 328 SER A O 1
ATOM 2487 N N . SER A 1 329 ? 29.785 8.389 -17.058 1.00 88.44 329 SER A N 1
ATOM 2488 C CA . SER A 1 329 ? 31.195 8.798 -17.052 1.00 88.44 329 SER A CA 1
ATOM 2489 C C . SER A 1 329 ? 32.079 7.829 -17.865 1.00 88.44 329 SER A C 1
ATOM 2491 O O . SER A 1 329 ? 31.742 6.645 -17.939 1.00 88.44 329 SER A O 1
ATOM 2493 N N . PRO A 1 330 ? 33.231 8.272 -18.416 1.00 90.50 330 PRO A N 1
ATOM 2494 C CA . PRO A 1 330 ? 34.087 7.424 -19.254 1.00 90.50 330 PRO A CA 1
ATOM 2495 C C . PRO A 1 330 ? 34.490 6.094 -18.600 1.00 90.50 330 PRO A C 1
ATOM 2497 O O . PRO A 1 330 ? 34.328 5.047 -19.211 1.00 90.50 330 PRO A O 1
ATOM 2500 N N . GLY A 1 331 ? 34.890 6.103 -17.322 1.00 90.31 331 GLY A N 1
ATOM 2501 C CA . GLY A 1 331 ? 35.271 4.868 -16.622 1.00 90.31 331 GLY A CA 1
ATOM 2502 C C . GLY A 1 331 ? 34.123 3.862 -16.447 1.00 90.31 331 GLY A C 1
ATOM 2503 O O . GLY A 1 331 ? 34.353 2.660 -16.514 1.00 90.31 331 GLY A O 1
ATOM 2504 N N . MET A 1 332 ? 32.884 4.339 -16.273 1.00 91.00 332 MET A N 1
ATOM 2505 C CA . MET A 1 332 ? 31.701 3.464 -16.215 1.00 91.00 332 MET A CA 1
ATOM 2506 C C . MET A 1 332 ? 31.343 2.906 -17.594 1.00 91.00 332 MET A C 1
ATOM 2508 O O . MET A 1 332 ? 30.925 1.757 -17.701 1.00 91.00 332 MET A O 1
ATOM 2512 N N . ILE A 1 333 ? 31.517 3.705 -18.652 1.00 94.50 333 ILE A N 1
ATOM 2513 C CA . ILE A 1 333 ? 31.339 3.242 -20.032 1.00 94.50 333 ILE A CA 1
ATOM 2514 C C . ILE A 1 333 ? 32.316 2.098 -20.330 1.00 94.50 333 ILE A C 1
ATOM 2516 O O . ILE A 1 333 ? 31.882 1.044 -20.791 1.00 94.50 333 ILE A O 1
ATOM 2520 N N . ASP A 1 334 ? 33.600 2.273 -20.008 1.00 94.31 334 ASP A N 1
ATOM 2521 C CA . ASP A 1 334 ? 34.629 1.251 -20.229 1.00 94.31 334 ASP A CA 1
ATOM 2522 C C . ASP A 1 334 ? 34.323 -0.049 -19.465 1.00 94.31 334 ASP A C 1
ATOM 2524 O O . ASP A 1 334 ? 34.488 -1.145 -20.005 1.00 94.31 334 ASP A O 1
ATOM 2528 N N . GLU A 1 335 ? 33.824 0.051 -18.228 1.00 93.56 335 GLU A N 1
ATOM 2529 C CA . GLU A 1 335 ? 33.410 -1.110 -17.431 1.00 93.56 335 GLU A CA 1
ATOM 2530 C C . GLU A 1 335 ? 32.248 -1.878 -18.085 1.00 93.56 335 GLU A C 1
ATOM 2532 O O . GLU A 1 335 ? 32.328 -3.098 -18.251 1.00 93.56 335 GLU A O 1
ATOM 2537 N N . VAL A 1 336 ? 31.193 -1.175 -18.511 1.00 95.62 336 VAL A N 1
ATOM 2538 C CA . VAL A 1 336 ? 30.029 -1.785 -19.178 1.00 95.62 336 VAL A CA 1
ATOM 2539 C C . VAL A 1 336 ? 30.431 -2.451 -20.497 1.00 95.62 336 VAL A C 1
ATOM 2541 O O . VAL A 1 336 ? 29.992 -3.569 -20.787 1.00 95.62 336 VAL A O 1
ATOM 2544 N N . LEU A 1 337 ? 31.292 -1.805 -21.290 1.00 96.44 337 LEU A N 1
ATOM 2545 C CA . LEU A 1 337 ? 31.809 -2.379 -22.534 1.00 96.44 337 LEU A CA 1
ATOM 2546 C C . LEU A 1 337 ? 32.682 -3.613 -22.276 1.00 96.44 337 LEU A C 1
ATOM 2548 O O . LEU A 1 337 ? 32.574 -4.596 -23.010 1.00 96.44 337 LEU A O 1
ATOM 2552 N N . ALA A 1 338 ? 33.487 -3.626 -21.210 1.00 95.56 338 ALA A N 1
ATOM 2553 C CA . ALA A 1 338 ? 34.268 -4.805 -20.835 1.00 95.56 338 ALA A CA 1
ATOM 2554 C C . ALA A 1 338 ? 33.375 -6.021 -20.522 1.00 95.56 338 ALA A C 1
ATOM 2556 O O . ALA A 1 338 ? 33.697 -7.144 -20.922 1.00 95.56 338 ALA A O 1
ATOM 2557 N N . PHE A 1 339 ? 32.220 -5.812 -19.876 1.00 95.50 339 PHE A N 1
ATOM 2558 C CA . PHE A 1 339 ? 31.229 -6.876 -19.673 1.00 95.50 339 PHE A CA 1
ATOM 2559 C C . PHE A 1 339 ? 30.574 -7.312 -20.985 1.00 95.50 339 PHE A C 1
ATOM 2561 O O . PHE A 1 339 ? 30.425 -8.510 -21.229 1.00 95.50 339 PHE A O 1
ATOM 2568 N N . ARG A 1 340 ? 30.225 -6.360 -21.863 1.00 95.19 340 ARG A N 1
ATOM 2569 C CA . ARG A 1 340 ? 29.624 -6.647 -23.176 1.00 95.19 340 ARG A CA 1
ATOM 2570 C C . ARG A 1 340 ? 30.544 -7.488 -24.060 1.00 95.19 340 ARG A C 1
ATOM 2572 O O . ARG A 1 340 ? 30.075 -8.441 -24.677 1.00 95.19 340 ARG A O 1
ATOM 2579 N N . HIS A 1 341 ? 31.833 -7.158 -24.099 1.00 95.25 341 HIS A N 1
ATOM 2580 C CA . HIS A 1 341 ? 32.848 -7.887 -24.864 1.00 95.25 341 HIS A CA 1
ATOM 2581 C C . HIS A 1 341 ? 33.410 -9.109 -24.131 1.00 95.25 341 HIS A C 1
ATOM 2583 O O . HIS A 1 341 ? 34.280 -9.786 -24.672 1.00 95.25 341 HIS A O 1
ATOM 2589 N N . GLN A 1 342 ? 32.925 -9.395 -22.917 1.00 91.69 342 GLN A N 1
ATOM 2590 C CA . GLN A 1 342 ? 33.360 -10.525 -22.091 1.00 91.69 342 GLN A CA 1
ATOM 2591 C C . GLN A 1 342 ? 34.871 -10.521 -21.792 1.00 91.69 342 GLN A C 1
ATOM 2593 O O . GLN A 1 342 ? 35.462 -11.562 -21.517 1.00 91.69 342 GLN A O 1
ATOM 2598 N N . THR A 1 343 ? 35.508 -9.346 -21.808 1.00 94.19 343 THR A N 1
ATOM 2599 C CA . THR A 1 343 ? 36.926 -9.185 -21.444 1.00 94.19 343 THR A CA 1
ATOM 2600 C C . THR A 1 343 ? 37.129 -9.166 -19.928 1.00 94.19 343 THR A C 1
ATOM 2602 O O . THR A 1 343 ? 38.250 -9.330 -19.447 1.00 94.19 343 THR A O 1
ATOM 2605 N N . ARG A 1 344 ? 36.041 -8.999 -19.164 1.00 92.56 344 ARG A N 1
ATOM 2606 C CA . ARG A 1 344 ? 36.000 -9.039 -17.700 1.00 92.56 344 ARG A CA 1
ATOM 2607 C C . ARG A 1 344 ? 34.734 -9.759 -17.228 1.00 92.56 344 ARG A C 1
ATOM 2609 O O . ARG A 1 344 ? 33.667 -9.582 -17.811 1.00 92.56 344 ARG A O 1
ATOM 2616 N N . SER A 1 345 ? 34.829 -10.543 -16.153 1.00 93.62 345 SER A N 1
ATOM 2617 C CA . SER A 1 345 ? 33.648 -11.101 -15.479 1.00 93.62 345 SER A CA 1
ATOM 2618 C C . SER A 1 345 ? 32.879 -10.004 -14.737 1.00 93.62 345 SER A C 1
ATOM 2620 O O . SER A 1 345 ? 33.494 -9.086 -14.198 1.00 93.62 345 SER A O 1
ATOM 2622 N N . ASN A 1 346 ? 31.545 -10.098 -14.689 1.00 94.62 346 ASN A N 1
ATOM 2623 C CA . ASN A 1 346 ? 30.704 -9.132 -13.979 1.00 94.62 346 ASN A CA 1
ATOM 2624 C C . ASN A 1 346 ? 30.386 -9.613 -12.541 1.00 94.62 346 ASN A C 1
ATOM 2626 O O . ASN A 1 346 ? 29.565 -10.523 -12.381 1.00 94.62 346 ASN A O 1
ATOM 2630 N N . PRO A 1 347 ? 30.969 -9.008 -11.484 1.00 94.19 347 PRO A N 1
ATOM 2631 C CA . PRO A 1 347 ? 30.700 -9.383 -10.091 1.00 94.19 347 PRO A CA 1
ATOM 2632 C C . PRO A 1 347 ? 29.265 -9.084 -9.636 1.00 94.19 347 PRO A C 1
ATOM 2634 O O . PRO A 1 347 ? 28.798 -9.663 -8.653 1.00 94.19 347 PRO A O 1
ATOM 2637 N N . PHE A 1 348 ? 28.537 -8.208 -10.343 1.00 94.25 348 PHE A N 1
ATOM 2638 C CA . PHE A 1 348 ? 27.134 -7.913 -10.042 1.00 94.25 348 PHE A CA 1
ATOM 2639 C C . PHE A 1 348 ? 26.273 -9.182 -10.044 1.00 94.25 348 PHE A C 1
ATOM 2641 O O . PHE A 1 348 ? 25.372 -9.326 -9.217 1.00 94.25 348 PHE A O 1
ATOM 2648 N N . LEU A 1 349 ? 26.601 -10.139 -10.918 1.00 94.81 349 LEU A N 1
ATOM 2649 C CA . LEU A 1 349 ? 25.863 -11.389 -11.110 1.00 94.81 349 LEU A CA 1
ATOM 2650 C C . LEU A 1 349 ? 25.869 -12.310 -9.878 1.00 94.81 349 LEU A C 1
ATOM 2652 O O . LEU A 1 349 ? 25.042 -13.214 -9.786 1.00 94.81 349 LEU A O 1
ATOM 2656 N N . SER A 1 350 ? 26.771 -12.089 -8.916 1.00 93.38 350 SER A N 1
ATOM 2657 C CA . SER A 1 350 ? 26.796 -12.819 -7.639 1.00 93.38 350 SER A CA 1
ATOM 2658 C C . SER A 1 350 ? 26.094 -12.092 -6.486 1.00 93.38 350 SER A C 1
ATOM 2660 O O . SER A 1 350 ? 26.090 -12.590 -5.363 1.00 93.38 350 SER A O 1
ATOM 2662 N N . THR A 1 351 ? 25.512 -10.912 -6.722 1.00 91.25 351 THR A N 1
ATOM 2663 C CA . THR A 1 351 ? 24.879 -10.107 -5.664 1.00 91.25 351 THR A CA 1
ATOM 2664 C C . THR A 1 351 ? 23.448 -10.556 -5.355 1.00 91.25 351 THR A C 1
ATOM 2666 O O . THR A 1 351 ? 22.731 -11.067 -6.219 1.00 91.25 351 THR A O 1
ATOM 2669 N N . ALA A 1 352 ? 22.988 -10.295 -4.126 1.00 88.81 352 ALA A N 1
ATOM 2670 C CA . ALA A 1 352 ? 21.591 -10.511 -3.740 1.00 88.81 352 ALA A CA 1
ATOM 2671 C C . ALA A 1 352 ? 20.619 -9.649 -4.571 1.00 88.81 352 ALA A C 1
ATOM 2673 O O . ALA A 1 352 ? 19.553 -10.121 -4.968 1.00 88.81 352 ALA A O 1
ATOM 2674 N N . LEU A 1 353 ? 21.020 -8.412 -4.899 1.00 89.38 353 LEU A N 1
ATOM 2675 C CA . LEU A 1 353 ? 20.237 -7.513 -5.747 1.00 89.38 353 LEU A CA 1
ATOM 2676 C C . LEU A 1 353 ? 20.008 -8.120 -7.144 1.00 89.38 353 LEU A C 1
ATOM 2678 O O . LEU A 1 353 ? 18.874 -8.130 -7.623 1.00 89.38 353 LEU A O 1
ATOM 2682 N N . TYR A 1 354 ? 21.040 -8.702 -7.768 1.00 92.94 354 TYR A N 1
ATOM 2683 C CA . TYR A 1 354 ? 20.891 -9.419 -9.040 1.00 92.94 354 TYR A CA 1
ATOM 2684 C C . TYR A 1 354 ? 19.949 -10.624 -8.928 1.00 92.94 354 TYR A C 1
ATOM 2686 O O . TYR A 1 354 ? 19.079 -10.799 -9.781 1.00 92.94 354 TYR A O 1
ATOM 2694 N N . GLN A 1 355 ? 20.066 -11.439 -7.872 1.00 91.19 355 GLN A N 1
ATOM 2695 C CA . GLN A 1 355 ? 19.173 -12.588 -7.672 1.00 91.19 355 GLN A CA 1
ATOM 2696 C C . GLN A 1 355 ? 17.700 -12.162 -7.612 1.00 91.19 355 GLN A C 1
ATOM 2698 O O . GLN A 1 355 ? 16.839 -12.811 -8.213 1.00 91.19 355 GLN A O 1
ATOM 2703 N N . ARG A 1 356 ? 17.406 -11.044 -6.939 1.00 87.44 356 ARG A N 1
ATOM 2704 C CA . ARG A 1 356 ? 16.054 -10.480 -6.881 1.00 87.44 356 ARG A CA 1
ATOM 2705 C C . ARG A 1 356 ? 15.597 -9.908 -8.217 1.00 87.44 356 ARG A C 1
ATOM 2707 O O . ARG A 1 356 ? 14.459 -10.165 -8.598 1.00 87.44 356 ARG A O 1
ATOM 2714 N N . ILE A 1 357 ? 16.462 -9.188 -8.932 1.00 90.12 357 ILE A N 1
ATOM 2715 C CA . ILE A 1 357 ? 16.187 -8.703 -10.292 1.00 90.12 357 ILE A CA 1
ATOM 2716 C C . ILE A 1 357 ? 15.834 -9.878 -11.213 1.00 90.12 357 ILE A C 1
ATOM 2718 O O . ILE A 1 357 ? 14.798 -9.869 -11.872 1.00 90.12 357 ILE A O 1
ATOM 2722 N N . SER A 1 358 ? 16.652 -10.931 -11.208 1.00 90.56 358 SER A N 1
ATOM 2723 C CA . SER A 1 358 ? 16.433 -12.142 -12.003 1.00 90.56 358 SER A CA 1
ATOM 2724 C C . SER A 1 358 ? 15.123 -12.852 -11.636 1.00 90.56 358 SER A C 1
ATOM 2726 O O . SER A 1 358 ? 14.401 -13.327 -12.513 1.00 90.56 358 SER A O 1
ATOM 2728 N N . ALA A 1 359 ? 14.770 -12.902 -10.346 1.00 86.88 359 ALA A N 1
ATOM 2729 C CA . ALA A 1 359 ? 13.469 -13.402 -9.907 1.00 86.88 359 ALA A CA 1
ATOM 2730 C C . ALA A 1 359 ? 12.309 -12.543 -10.439 1.00 86.88 359 ALA A C 1
ATOM 2732 O O . ALA A 1 359 ? 11.349 -13.105 -10.957 1.00 86.88 359 ALA A O 1
ATOM 2733 N N . ALA A 1 360 ? 12.423 -11.212 -10.391 1.00 83.12 360 ALA A N 1
ATOM 2734 C CA . ALA A 1 360 ? 11.395 -10.306 -10.896 1.00 83.12 360 ALA A CA 1
ATOM 2735 C C . ALA A 1 360 ? 11.121 -10.530 -12.395 1.00 83.12 360 ALA A C 1
ATOM 2737 O O . ALA A 1 360 ? 9.968 -10.694 -12.779 1.00 83.12 360 ALA A O 1
ATOM 2738 N N . TYR A 1 361 ? 12.160 -10.660 -13.230 1.00 86.56 361 TYR A N 1
ATOM 2739 C CA . TYR A 1 361 ? 11.971 -11.021 -14.641 1.00 86.56 361 TYR A CA 1
ATOM 2740 C C . TYR A 1 361 ? 11.301 -12.388 -14.808 1.00 86.56 361 TYR A C 1
ATOM 2742 O O . TYR A 1 361 ? 10.336 -12.491 -15.551 1.00 86.56 361 TYR A O 1
ATOM 2750 N N . ARG A 1 362 ? 11.709 -13.433 -14.076 1.00 85.69 362 ARG A N 1
ATOM 2751 C CA . ARG A 1 362 ? 11.029 -14.745 -14.164 1.00 85.69 362 ARG A CA 1
ATOM 2752 C C . ARG A 1 362 ? 9.540 -14.679 -13.808 1.00 85.69 362 ARG A C 1
ATOM 2754 O O . ARG A 1 362 ? 8.754 -15.443 -14.356 1.00 85.69 362 ARG A O 1
ATOM 2761 N N . GLU A 1 363 ? 9.162 -13.775 -12.908 1.00 78.12 363 GLU A N 1
ATOM 2762 C CA . GLU A 1 363 ? 7.773 -13.537 -12.506 1.00 78.12 363 GLU A CA 1
ATOM 2763 C C . GLU A 1 363 ? 6.991 -12.642 -13.490 1.00 78.12 363 GLU A C 1
ATOM 2765 O O . GLU A 1 363 ? 5.765 -12.578 -13.398 1.00 78.12 363 GLU A O 1
ATOM 2770 N N . GLY A 1 364 ? 7.676 -11.983 -14.428 1.00 78.44 364 GLY A N 1
ATOM 2771 C CA . GLY A 1 364 ? 7.110 -11.015 -15.364 1.00 78.44 364 GLY A CA 1
ATOM 2772 C C . GLY A 1 364 ? 6.975 -9.622 -14.749 1.00 78.44 364 GLY A C 1
ATOM 2773 O O . GLY A 1 364 ? 6.304 -9.433 -13.732 1.00 78.44 364 GLY A O 1
ATOM 2774 N N . VAL A 1 365 ? 7.578 -8.622 -15.397 1.00 75.81 365 VAL A N 1
ATOM 2775 C CA . VAL A 1 365 ? 7.540 -7.216 -14.955 1.00 75.81 365 VAL A CA 1
ATOM 2776 C C . VAL A 1 365 ? 7.239 -6.264 -16.103 1.00 75.81 365 VAL A C 1
ATOM 2778 O O . VAL A 1 365 ? 7.781 -6.399 -17.197 1.00 75.81 365 VAL A O 1
ATOM 2781 N N . THR A 1 366 ? 6.414 -5.251 -15.839 1.00 73.00 366 THR A N 1
ATOM 2782 C CA . THR A 1 366 ? 6.193 -4.143 -16.782 1.00 73.00 366 THR A CA 1
ATOM 2783 C C . THR A 1 366 ? 7.256 -3.056 -16.596 1.00 73.00 366 THR A C 1
ATOM 2785 O O . THR A 1 366 ? 7.938 -2.653 -17.541 1.00 73.00 366 THR A O 1
ATOM 2788 N N . TRP A 1 3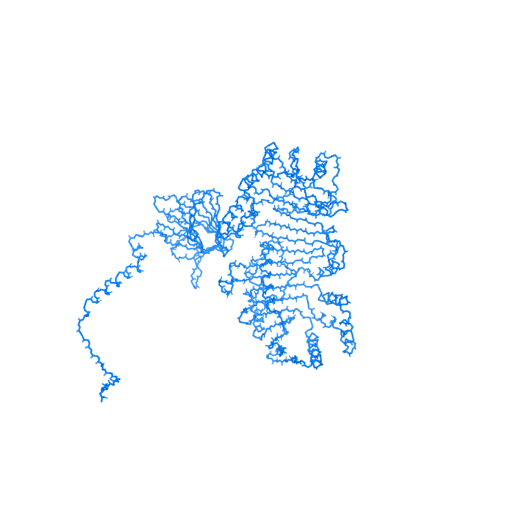67 ? 7.444 -2.614 -15.354 1.00 74.25 367 TRP A N 1
ATOM 2789 C CA . TRP A 1 367 ? 8.573 -1.813 -14.884 1.00 74.25 367 TRP A CA 1
ATOM 2790 C C . TRP A 1 367 ? 8.880 -2.222 -13.448 1.00 74.25 367 TRP A C 1
ATOM 2792 O O . TRP A 1 367 ? 7.993 -2.695 -12.727 1.00 74.25 367 TRP A O 1
ATOM 2802 N N . PHE A 1 368 ? 10.125 -2.033 -13.027 1.00 78.81 368 PHE A N 1
ATOM 2803 C CA . PHE A 1 368 ? 10.475 -2.221 -11.628 1.00 78.81 368 PHE A CA 1
ATOM 2804 C C . PHE A 1 368 ? 11.684 -1.381 -11.219 1.00 78.81 368 PHE A C 1
ATOM 2806 O O . PHE A 1 368 ? 12.538 -1.024 -12.032 1.00 78.81 368 PHE A O 1
ATOM 2813 N N . LEU A 1 369 ? 11.733 -1.085 -9.927 1.00 81.06 369 LEU A N 1
ATOM 2814 C CA . LEU A 1 369 ? 12.800 -0.390 -9.228 1.00 81.06 369 LEU A CA 1
ATOM 2815 C C . LEU A 1 369 ? 13.316 -1.312 -8.130 1.00 81.06 369 LEU A C 1
ATOM 2817 O O . LEU A 1 369 ? 12.525 -1.968 -7.454 1.00 81.06 369 LEU A O 1
ATOM 2821 N N . ALA A 1 370 ? 14.623 -1.349 -7.928 1.00 82.88 370 ALA A N 1
ATOM 2822 C CA . ALA A 1 370 ? 15.239 -2.104 -6.853 1.00 82.88 370 ALA A CA 1
ATOM 2823 C C . ALA A 1 370 ? 16.382 -1.305 -6.224 1.00 82.88 370 ALA A C 1
ATOM 2825 O O . ALA A 1 370 ? 17.091 -0.581 -6.919 1.00 82.88 370 ALA A O 1
ATOM 2826 N N . ALA A 1 371 ? 16.571 -1.436 -4.917 1.00 84.06 371 ALA A N 1
ATOM 2827 C CA . ALA A 1 371 ? 17.662 -0.807 -4.187 1.00 84.06 371 ALA A CA 1
ATOM 2828 C C . ALA A 1 371 ? 18.301 -1.793 -3.205 1.00 84.06 371 ALA A C 1
ATOM 2830 O O . ALA A 1 371 ? 17.590 -2.537 -2.529 1.00 84.06 371 ALA A O 1
ATOM 2831 N N . ASP A 1 372 ? 19.631 -1.775 -3.120 1.00 85.88 372 ASP A N 1
ATOM 2832 C CA . ASP A 1 372 ? 20.423 -2.516 -2.136 1.00 85.88 372 ASP A CA 1
ATOM 2833 C C . ASP A 1 372 ? 20.473 -1.715 -0.832 1.00 85.88 372 ASP A C 1
ATOM 2835 O O . ASP A 1 372 ? 21.238 -0.758 -0.678 1.00 85.88 372 ASP A O 1
ATOM 2839 N N . LEU A 1 373 ? 19.615 -2.094 0.113 1.00 85.94 373 LEU A N 1
ATOM 2840 C CA . LEU A 1 373 ? 19.511 -1.389 1.382 1.00 85.94 373 LEU A CA 1
ATOM 2841 C C . LEU A 1 373 ? 20.661 -1.709 2.333 1.00 85.94 373 LEU A C 1
ATOM 2843 O O . LEU A 1 373 ? 20.965 -0.861 3.163 1.00 85.94 373 LEU A O 1
ATOM 2847 N N . GLN A 1 374 ? 21.361 -2.837 2.182 1.00 85.56 374 GLN A N 1
ATOM 2848 C CA . GLN A 1 374 ? 22.533 -3.127 3.021 1.00 85.56 374 GLN A CA 1
ATOM 2849 C C . GLN A 1 374 ? 23.642 -2.106 2.788 1.00 85.56 374 GLN A C 1
ATOM 2851 O O . GLN A 1 374 ? 24.319 -1.687 3.725 1.00 85.56 374 GLN A O 1
ATOM 2856 N N . LYS A 1 375 ? 23.820 -1.685 1.531 1.00 81.12 375 LYS A N 1
ATOM 2857 C CA . LYS A 1 375 ? 24.807 -0.662 1.171 1.00 81.12 375 LYS A CA 1
ATOM 2858 C C . LYS A 1 375 ? 24.321 0.758 1.481 1.00 81.12 375 LYS A C 1
ATOM 2860 O O . LYS A 1 375 ? 25.135 1.612 1.822 1.00 81.12 375 LYS A O 1
ATOM 2865 N N . LEU A 1 376 ? 23.015 1.021 1.366 1.00 79.06 376 LEU A N 1
ATOM 2866 C CA . LEU A 1 376 ? 22.432 2.361 1.548 1.00 79.06 376 LEU A CA 1
ATOM 2867 C C . LEU A 1 376 ? 22.094 2.709 3.006 1.00 79.06 376 LEU A C 1
ATOM 2869 O O . LEU A 1 376 ? 22.126 3.883 3.379 1.00 79.06 376 LEU A O 1
ATOM 2873 N N . LEU A 1 377 ? 21.761 1.715 3.827 1.00 80.12 377 LEU A N 1
ATOM 2874 C CA . LEU A 1 377 ? 21.345 1.869 5.220 1.00 80.12 377 LEU A CA 1
ATOM 2875 C C . LEU A 1 377 ? 22.353 1.170 6.141 1.00 80.12 377 LEU A C 1
ATOM 2877 O O . LEU A 1 377 ? 22.096 0.062 6.612 1.00 80.12 377 LEU A O 1
ATOM 2881 N N . PRO A 1 378 ? 23.505 1.800 6.435 1.00 77.00 378 PRO A N 1
ATOM 2882 C CA . PRO A 1 378 ? 24.458 1.224 7.373 1.00 77.00 378 PRO A CA 1
ATOM 2883 C C . PRO A 1 378 ? 23.821 1.079 8.759 1.00 77.00 378 PRO A C 1
ATOM 2885 O O . PRO A 1 378 ? 23.044 1.937 9.188 1.00 77.00 378 PRO A O 1
ATOM 2888 N N . ALA A 1 379 ? 24.203 0.026 9.485 1.00 77.38 379 ALA A N 1
ATOM 2889 C CA . ALA A 1 379 ? 23.713 -0.226 10.833 1.00 77.38 379 ALA A CA 1
ATOM 2890 C C . ALA A 1 379 ? 24.027 0.956 11.769 1.00 77.38 379 ALA A C 1
ATOM 2892 O O . ALA A 1 379 ? 25.181 1.304 12.023 1.00 77.38 379 ALA A O 1
ATOM 2893 N N . ARG A 1 380 ? 22.972 1.591 12.278 1.00 81.75 380 ARG A N 1
ATOM 2894 C CA . ARG A 1 380 ? 22.988 2.690 13.248 1.00 81.75 380 ARG A CA 1
ATOM 2895 C C . ARG A 1 380 ? 21.935 2.414 14.323 1.00 81.75 380 ARG A C 1
ATOM 2897 O O . ARG A 1 380 ? 20.969 1.712 14.039 1.00 81.75 380 ARG A O 1
ATOM 2904 N N . PRO A 1 381 ? 22.024 3.022 15.520 1.00 80.50 381 PRO A N 1
ATOM 2905 C CA . PRO A 1 381 ? 21.049 2.787 16.588 1.00 80.50 381 PRO A CA 1
ATOM 2906 C C . PRO A 1 381 ? 19.584 2.947 16.147 1.00 80.50 381 PRO A C 1
ATOM 2908 O O . PRO A 1 381 ? 18.741 2.128 16.505 1.00 80.50 381 PRO A O 1
ATOM 2911 N N . VAL A 1 382 ? 19.294 3.958 15.318 1.00 75.69 382 VAL A N 1
ATOM 2912 C CA . VAL A 1 382 ? 17.946 4.195 14.773 1.00 75.69 382 VAL A CA 1
ATOM 2913 C C . VAL A 1 382 ? 17.525 3.091 13.800 1.00 75.69 382 VAL A C 1
ATOM 2915 O O . VAL A 1 382 ? 16.408 2.596 13.902 1.00 75.69 382 VAL A O 1
ATOM 2918 N N . THR A 1 383 ? 18.395 2.654 12.880 1.00 80.50 383 THR A N 1
ATOM 2919 C CA . THR A 1 383 ? 18.038 1.587 11.927 1.00 80.50 383 THR A CA 1
ATOM 2920 C C . THR A 1 383 ? 17.891 0.244 12.631 1.00 80.50 383 THR A C 1
ATOM 2922 O O . THR A 1 383 ? 17.002 -0.519 12.279 1.00 80.50 383 THR A O 1
ATOM 2925 N N . THR A 1 384 ? 18.701 -0.043 13.652 1.00 81.12 384 THR A N 1
ATOM 2926 C CA . THR A 1 384 ? 18.572 -1.258 14.468 1.00 81.12 384 THR A CA 1
ATOM 2927 C C . THR A 1 384 ? 17.249 -1.280 15.222 1.00 81.12 384 THR A C 1
ATOM 2929 O O . THR A 1 384 ? 16.542 -2.279 15.160 1.00 81.12 384 THR A O 1
ATOM 2932 N N . GLN A 1 385 ? 16.870 -0.171 15.862 1.00 75.38 385 GLN A N 1
ATOM 2933 C CA . GLN A 1 385 ? 15.592 -0.068 16.568 1.00 75.38 385 GLN A CA 1
ATOM 2934 C C . GLN A 1 385 ? 14.395 -0.232 15.628 1.00 75.38 385 GLN A C 1
ATOM 2936 O O . GLN A 1 385 ? 13.452 -0.957 15.932 1.00 75.38 385 GLN A O 1
ATOM 2941 N N . LEU A 1 386 ? 14.440 0.424 14.468 1.00 81.19 386 LEU A N 1
ATOM 2942 C CA . LEU A 1 386 ? 13.387 0.273 13.473 1.00 81.19 386 LEU A CA 1
ATOM 2943 C C . LEU A 1 386 ? 13.323 -1.152 12.914 1.00 81.19 386 LEU A C 1
ATOM 2945 O O . LEU A 1 386 ? 12.326 -1.474 12.289 1.00 81.19 386 LEU A O 1
ATOM 2949 N N . GLY A 1 387 ? 14.339 -2.000 13.117 1.00 85.69 387 GLY A N 1
ATOM 2950 C CA . GLY A 1 387 ? 14.433 -3.326 12.502 1.00 85.69 387 GLY A CA 1
ATOM 2951 C C . GLY A 1 387 ? 14.994 -3.315 11.079 1.00 85.69 387 GLY A C 1
ATOM 2952 O O . GLY A 1 387 ? 14.889 -4.305 10.367 1.00 85.69 387 GLY A O 1
ATOM 2953 N N . LEU A 1 388 ? 15.572 -2.193 10.648 1.00 87.88 388 LEU A N 1
ATOM 2954 C CA . LEU A 1 388 ? 16.114 -1.958 9.307 1.00 87.88 388 LEU A CA 1
ATOM 2955 C C . LEU A 1 388 ? 17.613 -2.254 9.180 1.00 87.88 388 LEU A C 1
ATOM 2957 O O . LEU A 1 388 ? 18.133 -2.195 8.072 1.00 87.88 388 LEU A O 1
ATOM 2961 N N . ALA A 1 389 ? 18.317 -2.568 10.272 1.00 87.81 389 ALA A N 1
ATOM 2962 C CA . ALA A 1 389 ? 19.742 -2.930 10.216 1.00 87.81 389 ALA A CA 1
ATOM 2963 C C . ALA A 1 389 ? 20.019 -4.156 9.324 1.00 87.81 389 ALA A C 1
ATOM 2965 O O . ALA A 1 389 ? 21.109 -4.292 8.780 1.00 87.81 389 ALA A O 1
ATOM 2966 N N . ASP A 1 390 ? 19.007 -5.004 9.159 1.00 89.25 390 ASP A N 1
ATOM 2967 C CA . ASP A 1 390 ? 19.033 -6.241 8.383 1.00 89.25 390 ASP A CA 1
ATOM 2968 C C . ASP A 1 390 ? 18.329 -6.120 7.028 1.00 89.25 390 ASP A C 1
ATOM 2970 O O . ASP A 1 390 ? 18.144 -7.117 6.323 1.00 89.25 390 ASP A O 1
ATOM 2974 N N . ALA A 1 391 ? 17.888 -4.909 6.671 1.00 90.50 391 ALA A N 1
ATOM 2975 C CA . ALA A 1 391 ? 17.195 -4.655 5.421 1.00 90.50 391 ALA A CA 1
ATOM 2976 C C . ALA A 1 391 ? 18.134 -4.949 4.246 1.00 90.50 391 ALA A C 1
ATOM 2978 O O . ALA A 1 391 ? 19.164 -4.305 4.066 1.00 90.50 391 ALA A O 1
ATOM 2979 N N . GLN A 1 392 ? 17.758 -5.931 3.434 1.00 89.88 392 GLN A N 1
ATOM 2980 C CA . GLN A 1 392 ? 18.529 -6.393 2.290 1.00 89.88 392 GLN A CA 1
ATOM 2981 C C . GLN A 1 392 ? 18.227 -5.564 1.048 1.00 89.88 392 GLN A C 1
ATOM 2983 O O . GLN A 1 392 ? 19.137 -5.070 0.386 1.00 89.88 392 GLN A O 1
ATOM 2988 N N . GLN A 1 393 ? 16.943 -5.430 0.723 1.00 84.88 393 GLN A N 1
ATOM 2989 C CA . GLN A 1 393 ? 16.516 -4.841 -0.538 1.00 84.88 393 GLN A CA 1
ATOM 2990 C C . GLN A 1 393 ? 15.139 -4.206 -0.439 1.00 84.88 393 GLN A C 1
ATOM 2992 O O . GLN A 1 393 ? 14.254 -4.725 0.241 1.00 84.88 393 GLN A O 1
ATOM 2997 N N . LEU A 1 394 ? 14.956 -3.116 -1.178 1.00 84.06 394 LEU A N 1
ATOM 2998 C CA . LEU A 1 394 ? 13.647 -2.550 -1.478 1.00 84.06 394 LEU A CA 1
ATOM 2999 C C . LEU A 1 394 ? 13.364 -2.764 -2.958 1.00 84.06 394 LEU A C 1
ATOM 3001 O O . LEU A 1 394 ? 14.175 -2.376 -3.792 1.00 84.06 394 LEU A O 1
ATOM 3005 N N . VAL A 1 395 ? 12.215 -3.345 -3.281 1.00 83.25 395 VAL A N 1
ATOM 3006 C CA . VAL A 1 395 ? 11.742 -3.498 -4.659 1.00 83.25 395 VAL A CA 1
ATOM 3007 C C . VAL A 1 395 ? 10.384 -2.847 -4.802 1.00 83.25 395 VAL A C 1
ATOM 3009 O O . VAL A 1 395 ? 9.527 -3.042 -3.950 1.00 83.25 395 VAL A O 1
ATOM 3012 N N . ILE A 1 396 ? 10.183 -2.089 -5.872 1.00 78.69 396 ILE A N 1
ATOM 3013 C CA . ILE A 1 396 ? 8.896 -1.504 -6.240 1.00 78.69 396 ILE A CA 1
ATOM 3014 C C . ILE A 1 396 ? 8.594 -1.952 -7.662 1.00 78.69 396 ILE A C 1
ATOM 3016 O O . ILE A 1 396 ? 9.392 -1.727 -8.566 1.00 78.69 396 ILE A O 1
ATOM 3020 N N . GLU A 1 397 ? 7.453 -2.594 -7.861 1.00 74.31 397 GLU A N 1
ATOM 3021 C CA . GLU A 1 397 ? 7.075 -3.190 -9.138 1.00 74.31 397 GLU A CA 1
ATOM 3022 C C . GLU A 1 397 ? 5.588 -2.973 -9.423 1.00 74.31 397 GLU A C 1
ATOM 3024 O O . GLU A 1 397 ? 4.758 -2.870 -8.514 1.00 74.31 397 GLU A O 1
ATOM 3029 N N . GLN A 1 398 ? 5.252 -2.929 -10.708 1.00 72.19 398 GLN A N 1
ATOM 3030 C CA . GLN A 1 398 ? 3.882 -3.086 -11.175 1.00 72.19 398 GLN A CA 1
ATOM 3031 C C . GLN A 1 398 ? 3.762 -4.445 -11.856 1.00 72.19 398 GLN A C 1
ATOM 3033 O O . GLN A 1 398 ? 4.515 -4.752 -12.783 1.00 72.19 398 GLN A O 1
ATOM 3038 N N . LYS A 1 399 ? 2.788 -5.237 -11.412 1.00 67.44 399 LYS A N 1
ATOM 3039 C CA . LYS A 1 399 ? 2.382 -6.473 -12.081 1.00 67.44 399 LYS A CA 1
ATOM 3040 C C . LYS A 1 399 ? 1.021 -6.285 -12.724 1.00 67.44 399 LYS A C 1
ATOM 3042 O O . LYS A 1 399 ? 0.157 -5.631 -12.145 1.00 67.44 399 LYS A O 1
ATOM 3047 N N . HIS A 1 400 ? 0.835 -6.866 -13.902 1.00 61.59 400 HIS A N 1
ATOM 3048 C CA . HIS A 1 400 ? -0.461 -6.945 -14.564 1.00 61.59 400 HIS A CA 1
ATOM 3049 C C . HIS A 1 400 ? -0.921 -8.405 -14.565 1.00 61.59 400 HIS A C 1
ATOM 3051 O O . HIS A 1 400 ? -0.233 -9.267 -15.108 1.00 61.59 400 HIS A O 1
ATOM 3057 N N . GLY A 1 401 ? -2.040 -8.691 -13.900 1.00 52.28 401 GLY A N 1
ATOM 3058 C CA . GLY A 1 401 ? -2.675 -10.009 -13.868 1.00 52.28 401 GLY A CA 1
ATOM 3059 C C . GLY A 1 401 ? -4.019 -10.008 -14.598 1.00 52.28 401 GLY A C 1
ATOM 3060 O O . GLY A 1 401 ? -4.484 -8.966 -15.056 1.00 52.28 401 GLY A O 1
ATOM 3061 N N . LYS A 1 402 ? -4.681 -11.172 -14.670 1.00 47.56 402 LYS A N 1
ATOM 3062 C CA . LYS A 1 402 ? -6.021 -11.311 -15.282 1.00 47.56 402 LYS A CA 1
ATOM 3063 C C . LYS A 1 402 ? -7.077 -10.396 -14.640 1.00 47.56 402 LYS A C 1
ATOM 3065 O O . LYS A 1 402 ? -7.993 -9.966 -15.329 1.00 47.56 402 LYS A O 1
ATOM 3070 N N . ASP A 1 403 ? -6.901 -10.059 -13.361 1.00 51.84 403 ASP A N 1
ATOM 3071 C CA . ASP A 1 403 ? -7.813 -9.219 -12.570 1.00 51.84 403 ASP A CA 1
ATOM 3072 C C . ASP A 1 403 ? -7.372 -7.739 -12.482 1.00 51.84 403 ASP A C 1
ATOM 3074 O O . ASP A 1 403 ? -7.921 -6.960 -11.694 1.00 51.84 403 ASP A O 1
ATOM 3078 N N . GLY A 1 404 ? -6.378 -7.336 -13.286 1.00 59.81 404 GLY A N 1
ATOM 3079 C CA . GLY A 1 404 ? -5.882 -5.962 -13.402 1.00 59.81 404 GLY A CA 1
ATOM 3080 C C . GLY A 1 404 ? -4.463 -5.742 -12.862 1.00 59.81 404 GLY A C 1
ATOM 3081 O O . GLY A 1 404 ? -3.732 -6.674 -12.527 1.00 59.81 404 GLY A O 1
ATOM 3082 N N . SER A 1 405 ? -4.053 -4.471 -12.805 1.00 64.19 405 SER A N 1
ATOM 3083 C CA . SER A 1 405 ? -2.739 -4.072 -12.285 1.00 64.19 405 SER A CA 1
ATOM 3084 C C . SER A 1 405 ? -2.690 -4.107 -10.752 1.00 64.19 405 SER A C 1
ATOM 3086 O O . SER A 1 405 ? -3.580 -3.575 -10.089 1.00 64.19 405 SER A O 1
ATOM 3088 N N . SER A 1 406 ? -1.604 -4.637 -10.191 1.00 71.31 406 SER A N 1
ATOM 3089 C CA . SER A 1 406 ? -1.237 -4.516 -8.776 1.00 71.31 406 SER A CA 1
ATOM 3090 C C . SER A 1 406 ? 0.117 -3.819 -8.643 1.00 71.31 406 SER A C 1
ATOM 3092 O O . SER A 1 406 ? 1.100 -4.239 -9.259 1.00 71.31 406 SER A O 1
ATOM 3094 N N . TYR A 1 407 ? 0.181 -2.781 -7.815 1.00 76.12 407 TYR A N 1
ATOM 3095 C CA . TYR A 1 407 ? 1.425 -2.138 -7.409 1.00 76.12 407 TYR A CA 1
ATOM 3096 C C . TYR A 1 407 ? 1.926 -2.804 -6.142 1.00 76.12 407 TYR A C 1
ATOM 3098 O O . TYR A 1 407 ? 1.174 -2.939 -5.177 1.00 76.12 407 TYR A O 1
ATOM 3106 N N . ARG A 1 408 ? 3.196 -3.196 -6.138 1.00 81.12 408 ARG A N 1
ATOM 3107 C CA . ARG A 1 408 ? 3.806 -3.897 -5.018 1.00 81.12 408 ARG A CA 1
ATOM 3108 C C . ARG A 1 408 ? 5.101 -3.218 -4.611 1.00 81.12 408 ARG A C 1
ATOM 3110 O O . ARG A 1 408 ? 5.928 -2.897 -5.458 1.00 81.12 408 ARG A O 1
ATOM 3117 N N . ALA A 1 409 ? 5.288 -3.039 -3.310 1.00 83.69 409 ALA A N 1
ATOM 3118 C CA . ALA A 1 409 ? 6.577 -2.712 -2.721 1.00 83.69 409 ALA A CA 1
ATOM 3119 C C . ALA A 1 409 ? 6.996 -3.841 -1.774 1.00 83.69 409 ALA A C 1
ATOM 3121 O O . ALA A 1 409 ? 6.200 -4.306 -0.965 1.00 83.69 409 ALA A O 1
ATOM 3122 N N . VAL A 1 410 ? 8.232 -4.313 -1.885 1.00 87.06 410 VAL A N 1
ATOM 3123 C CA . VAL A 1 410 ? 8.778 -5.407 -1.082 1.00 87.06 410 VAL A CA 1
ATOM 3124 C C . VAL A 1 410 ? 10.023 -4.912 -0.376 1.00 87.06 410 VAL A C 1
ATOM 3126 O O . VAL A 1 410 ? 11.011 -4.581 -1.026 1.00 87.06 410 VAL A O 1
ATOM 3129 N N . LEU A 1 411 ? 9.978 -4.898 0.950 1.00 89.69 411 LEU A N 1
ATOM 3130 C CA . LEU A 1 4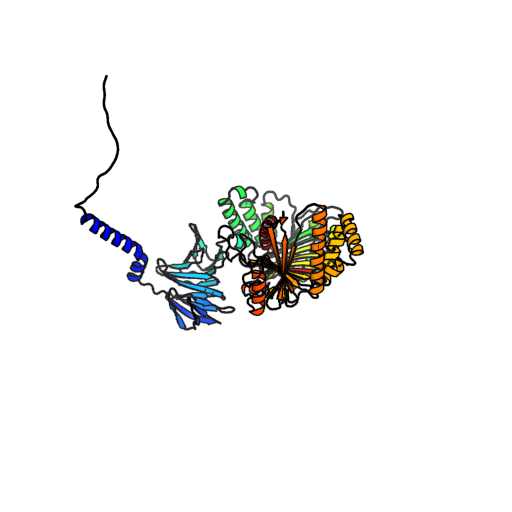11 ? 11.135 -4.694 1.809 1.00 89.69 411 LEU A CA 1
ATOM 3131 C C . LEU A 1 411 ? 11.597 -6.061 2.320 1.00 89.69 411 LEU A C 1
ATOM 3133 O O . LEU A 1 411 ? 10.903 -6.680 3.123 1.00 89.69 411 LEU A O 1
ATOM 3137 N N . GLY A 1 412 ? 12.729 -6.552 1.819 1.00 91.38 412 GLY A N 1
ATOM 3138 C CA . GLY A 1 412 ? 13.320 -7.833 2.219 1.00 91.38 412 GLY A CA 1
ATOM 3139 C C . GLY A 1 412 ? 14.395 -7.675 3.291 1.00 91.38 412 GLY A C 1
ATOM 3140 O O . GLY A 1 412 ? 15.084 -6.656 3.327 1.00 91.38 412 GLY A O 1
ATOM 3141 N N . PHE A 1 413 ? 14.570 -8.703 4.116 1.00 92.62 413 PHE A N 1
ATOM 3142 C CA . PHE A 1 413 ? 15.537 -8.777 5.211 1.00 92.62 413 PHE A CA 1
ATOM 3143 C C . PHE A 1 413 ? 16.434 -10.010 5.051 1.00 92.62 413 PHE A C 1
ATOM 3145 O O . PHE A 1 413 ? 16.007 -11.035 4.526 1.00 92.62 413 PHE A O 1
ATOM 3152 N N . ASN A 1 414 ? 17.683 -9.924 5.512 1.00 90.31 414 ASN A N 1
ATOM 3153 C CA . ASN A 1 414 ? 18.624 -11.054 5.488 1.00 90.31 414 ASN A CA 1
ATOM 3154 C C . ASN A 1 414 ? 18.321 -12.124 6.564 1.00 90.31 414 ASN A C 1
ATOM 3156 O O . ASN A 1 414 ? 18.864 -13.227 6.513 1.00 90.31 414 ASN A O 1
ATOM 3160 N N . GLN A 1 415 ? 17.462 -11.796 7.530 1.00 89.56 415 GLN A N 1
ATOM 3161 C CA . GLN A 1 415 ? 17.050 -12.648 8.637 1.00 89.56 415 GLN A CA 1
ATOM 3162 C C . GLN A 1 415 ? 15.591 -12.377 9.020 1.00 89.56 415 GLN A C 1
ATOM 3164 O O . GLN A 1 415 ? 14.939 -11.493 8.460 1.00 89.56 415 GLN A O 1
ATOM 3169 N N . THR A 1 416 ? 15.064 -13.140 9.982 1.00 91.38 416 THR A N 1
ATOM 3170 C CA . THR A 1 416 ? 13.724 -12.895 10.532 1.00 91.38 416 THR A CA 1
ATOM 3171 C C . THR A 1 416 ? 13.598 -11.446 11.001 1.00 91.38 416 THR A C 1
ATOM 3173 O O . THR A 1 416 ? 14.471 -10.964 11.722 1.00 91.38 416 THR A O 1
ATOM 3176 N N . ARG A 1 417 ? 12.499 -10.773 10.633 1.00 92.06 417 ARG A N 1
ATOM 3177 C CA . ARG A 1 417 ? 12.213 -9.385 11.038 1.00 92.06 417 ARG A CA 1
ATOM 3178 C C . ARG A 1 417 ? 12.314 -9.188 12.555 1.00 92.06 417 ARG A C 1
ATOM 3180 O O . ARG A 1 417 ? 11.775 -9.991 13.318 1.00 92.06 417 ARG A O 1
ATOM 3187 N N . ARG A 1 418 ? 12.940 -8.084 12.970 1.00 88.19 418 ARG A N 1
ATOM 3188 C CA . ARG A 1 418 ? 13.142 -7.659 14.370 1.00 88.19 418 ARG A CA 1
ATOM 3189 C C . ARG A 1 418 ? 12.739 -6.198 14.562 1.00 88.19 418 ARG A C 1
ATOM 3191 O O . ARG A 1 418 ? 12.422 -5.527 13.580 1.00 88.19 418 ARG A O 1
ATOM 3198 N N . GLY A 1 419 ? 12.759 -5.722 15.809 1.00 85.75 419 GLY A N 1
ATOM 3199 C CA . GLY A 1 419 ? 12.326 -4.370 16.176 1.00 85.75 419 GLY A CA 1
ATOM 3200 C C . GLY A 1 419 ? 10.915 -4.081 15.669 1.00 85.75 419 GLY A C 1
ATOM 3201 O O . GLY A 1 419 ? 10.101 -4.999 15.525 1.00 85.75 419 GLY A O 1
ATOM 3202 N N . MET A 1 420 ? 10.673 -2.837 15.262 1.00 85.06 420 MET A N 1
ATOM 3203 C CA . MET A 1 420 ? 9.366 -2.422 14.738 1.00 85.06 420 MET A CA 1
ATOM 3204 C C . MET A 1 420 ? 8.940 -3.189 13.482 1.00 85.06 420 MET A C 1
ATOM 3206 O O . MET A 1 420 ? 7.758 -3.485 13.302 1.00 85.06 420 MET A O 1
ATOM 3210 N N . MET A 1 421 ? 9.890 -3.577 12.622 1.00 87.94 421 MET A N 1
ATOM 3211 C CA . MET A 1 421 ? 9.569 -4.431 11.477 1.00 87.94 421 MET A CA 1
ATOM 3212 C C . MET A 1 421 ? 9.077 -5.805 11.917 1.00 87.94 421 MET A C 1
ATOM 3214 O O . MET A 1 421 ? 8.386 -6.438 11.135 1.00 87.94 421 MET A O 1
ATOM 3218 N N . GLY A 1 422 ? 9.407 -6.285 13.118 1.00 88.94 422 GLY A N 1
ATOM 3219 C CA . GLY A 1 422 ? 9.022 -7.588 13.663 1.00 88.94 422 GLY A CA 1
ATOM 3220 C C . GLY A 1 422 ? 7.593 -7.671 14.203 1.00 88.94 422 GLY A C 1
ATOM 3221 O O . GLY A 1 422 ? 7.060 -8.781 14.257 1.00 88.94 422 GLY A O 1
ATOM 3222 N N . TRP A 1 423 ? 6.962 -6.534 14.523 1.00 88.88 423 TRP A N 1
ATOM 3223 C CA . TRP A 1 423 ? 5.632 -6.468 15.150 1.00 88.88 423 TRP A CA 1
ATOM 3224 C C . TRP A 1 423 ? 4.538 -7.123 14.307 1.00 88.88 423 TRP A C 1
ATOM 3226 O O . TRP A 1 423 ? 3.674 -7.821 14.831 1.00 88.88 423 TRP A O 1
ATOM 3236 N N . LEU A 1 424 ? 4.590 -6.917 12.990 1.00 90.75 424 LEU A N 1
ATOM 3237 C CA . LEU A 1 424 ? 3.561 -7.364 12.054 1.00 90.75 424 LEU A CA 1
ATOM 3238 C C . LEU A 1 424 ? 3.486 -8.900 11.994 1.00 90.75 424 LEU A C 1
ATOM 3240 O O . LEU A 1 424 ? 4.497 -9.560 11.710 1.00 90.75 424 LEU A O 1
ATOM 3244 N N . ALA A 1 425 ? 2.301 -9.464 12.224 1.00 90.06 425 ALA A N 1
ATOM 3245 C CA . ALA A 1 425 ? 2.029 -10.897 12.123 1.00 90.06 425 ALA A CA 1
ATOM 3246 C C . ALA A 1 425 ? 2.118 -11.417 10.686 1.00 90.06 425 ALA A C 1
ATOM 3248 O O . ALA A 1 425 ? 2.126 -10.645 9.725 1.00 90.06 425 ALA A O 1
ATOM 3249 N N . ASN A 1 426 ? 2.141 -12.743 10.546 1.00 89.81 426 ASN A N 1
ATOM 3250 C CA . ASN A 1 426 ? 1.817 -13.374 9.268 1.00 89.81 426 ASN A CA 1
ATOM 3251 C C . ASN A 1 426 ? 0.356 -13.053 8.892 1.00 89.81 426 ASN A C 1
ATOM 3253 O O . ASN A 1 426 ? -0.451 -12.830 9.796 1.00 89.81 426 ASN A O 1
ATOM 3257 N N . PRO A 1 427 ? 0.005 -13.009 7.594 1.00 88.31 427 PRO A N 1
ATOM 3258 C CA . PRO A 1 427 ? -1.362 -12.704 7.183 1.00 88.31 427 PRO A CA 1
ATOM 3259 C C . PRO A 1 427 ? -2.371 -13.692 7.776 1.00 88.31 427 PRO A C 1
ATOM 3261 O O . PRO A 1 427 ? -2.146 -14.902 7.723 1.00 88.31 427 PRO A O 1
ATOM 3264 N N . ALA A 1 428 ? -3.467 -13.175 8.328 1.00 81.25 428 ALA A N 1
ATOM 3265 C CA . ALA A 1 428 ? -4.483 -13.962 9.023 1.00 81.25 428 ALA A CA 1
ATOM 3266 C C . ALA A 1 428 ? -5.878 -13.318 8.877 1.00 81.25 428 ALA A C 1
ATOM 3268 O O . ALA A 1 428 ? -5.965 -12.120 8.584 1.00 81.25 428 ALA A O 1
ATOM 3269 N N . PRO A 1 429 ? -6.973 -14.081 9.061 1.00 84.81 429 PRO A N 1
ATOM 3270 C CA . PRO A 1 429 ? -8.308 -13.500 9.180 1.00 84.81 429 PRO A CA 1
ATOM 3271 C C . PRO A 1 429 ? -8.342 -12.457 10.305 1.00 84.81 429 PRO A C 1
ATOM 3273 O O . PRO A 1 429 ? -7.767 -12.704 11.357 1.00 84.81 429 PRO A O 1
ATOM 3276 N N . MET A 1 430 ? -9.031 -11.330 10.091 1.00 87.75 430 MET A N 1
ATOM 3277 C CA . MET A 1 430 ? -9.225 -10.297 11.117 1.00 87.75 430 MET A CA 1
ATOM 3278 C C . MET A 1 430 ? -10.693 -10.217 11.532 1.00 87.75 430 MET A C 1
ATOM 3280 O O . MET A 1 430 ? -11.521 -9.674 10.793 1.00 87.75 430 MET A O 1
ATOM 3284 N N . GLY A 1 431 ? -11.025 -10.730 12.716 1.00 90.50 431 GLY A N 1
ATOM 3285 C CA . GLY A 1 431 ? -12.392 -10.679 13.241 1.00 90.50 431 GLY A CA 1
ATOM 3286 C C . GLY A 1 431 ? -12.846 -9.263 13.619 1.00 90.50 431 GLY A C 1
ATOM 3287 O O . GLY A 1 431 ? -14.044 -8.970 13.576 1.00 90.50 431 GLY A O 1
ATOM 3288 N N . ALA A 1 432 ? -11.905 -8.351 13.894 1.00 93.00 432 ALA A N 1
ATOM 3289 C CA . ALA A 1 432 ? -12.166 -6.939 14.178 1.00 93.00 432 ALA A CA 1
ATOM 3290 C C . ALA A 1 432 ? -12.982 -6.226 13.076 1.00 93.00 432 ALA A C 1
ATOM 3292 O O . ALA A 1 432 ? -13.705 -5.266 13.353 1.00 93.00 432 ALA A O 1
ATOM 3293 N N . LEU A 1 433 ? -12.915 -6.710 11.831 1.00 94.62 433 LEU A N 1
ATOM 3294 C CA . LEU A 1 433 ? -13.639 -6.146 10.686 1.00 94.62 433 LEU A CA 1
ATOM 3295 C C . LEU A 1 433 ? -15.156 -6.310 10.770 1.00 94.62 433 LEU A C 1
ATOM 3297 O O . LEU A 1 433 ? -15.889 -5.541 10.148 1.00 94.62 433 LEU A O 1
ATOM 3301 N N . GLU A 1 434 ? -15.634 -7.280 11.550 1.00 95.50 434 GLU A N 1
ATOM 3302 C CA . GLU A 1 434 ? -17.066 -7.534 11.716 1.00 95.50 434 GLU A CA 1
ATOM 3303 C C . GLU A 1 434 ? -17.772 -6.425 12.525 1.00 95.50 434 GLU A C 1
ATOM 3305 O O . GLU A 1 434 ? -18.993 -6.325 12.504 1.00 95.50 434 GLU A O 1
ATOM 3310 N N . PHE A 1 435 ? -17.018 -5.556 13.208 1.00 96.94 435 PHE A N 1
ATOM 3311 C CA . PHE A 1 435 ? -17.538 -4.462 14.042 1.00 96.94 435 PHE A CA 1
ATOM 3312 C C . PHE A 1 435 ? -17.604 -3.101 13.343 1.00 96.94 435 PHE A C 1
ATOM 3314 O O . PHE A 1 435 ? -18.000 -2.093 13.942 1.00 96.94 435 PHE A O 1
ATOM 3321 N N . VAL A 1 436 ? -17.172 -3.042 12.090 1.00 96.25 436 VAL A N 1
ATOM 3322 C CA . VAL A 1 436 ? -17.094 -1.815 11.299 1.00 96.25 436 VAL A CA 1
ATOM 3323 C C . VAL A 1 436 ? -18.176 -1.856 10.234 1.00 96.25 436 VAL A C 1
ATOM 3325 O O . VAL A 1 436 ? -18.382 -2.897 9.617 1.00 96.25 436 VAL A O 1
ATOM 3328 N N . SER A 1 437 ? -18.862 -0.739 10.008 1.00 94.00 437 SER A N 1
ATOM 3329 C CA . SER A 1 437 ? -19.881 -0.624 8.971 1.00 94.00 437 SER A CA 1
ATOM 3330 C C . SER A 1 437 ? -19.289 -0.867 7.587 1.00 94.00 437 SER A C 1
ATOM 3332 O O . SER A 1 437 ? -18.169 -0.450 7.276 1.00 94.00 437 SER A O 1
ATOM 3334 N N . SER A 1 438 ? -20.098 -1.441 6.701 1.00 91.00 438 SER A N 1
ATOM 3335 C CA . SER A 1 438 ? -19.798 -1.511 5.265 1.00 91.00 438 SER A CA 1
ATOM 3336 C C . SER A 1 438 ? -19.591 -0.136 4.602 1.00 91.00 438 SER A C 1
ATOM 3338 O O . SER A 1 438 ? -18.974 -0.070 3.533 1.00 91.00 438 SER A O 1
ATOM 3340 N N . ASN A 1 439 ? -20.048 0.946 5.249 1.00 84.94 439 ASN A N 1
ATOM 3341 C CA . ASN A 1 439 ? -19.967 2.331 4.778 1.00 84.94 439 ASN A CA 1
ATOM 3342 C C . ASN A 1 439 ? -18.893 3.181 5.481 1.00 84.94 439 ASN A C 1
ATOM 3344 O O . ASN A 1 439 ? -18.876 4.396 5.289 1.00 84.94 439 ASN A O 1
ATOM 3348 N N . ALA A 1 440 ? -18.001 2.582 6.278 1.00 88.69 440 ALA A N 1
ATOM 3349 C CA . ALA A 1 440 ? -16.949 3.331 6.966 1.00 88.69 440 ALA A CA 1
ATOM 3350 C C . ALA A 1 440 ? -16.082 4.149 5.986 1.00 88.69 440 ALA A C 1
ATOM 3352 O O . ALA A 1 440 ? -15.704 3.664 4.915 1.00 88.69 440 ALA A O 1
ATOM 3353 N N . TYR A 1 441 ? -15.743 5.384 6.371 1.00 82.25 441 TYR A N 1
ATOM 3354 C CA . TYR A 1 441 ? -14.978 6.333 5.550 1.00 82.25 441 TYR A CA 1
ATOM 3355 C C . TYR A 1 441 ? -13.501 5.978 5.458 1.00 82.25 441 TYR A C 1
ATOM 3357 O O . TYR A 1 441 ? -12.850 6.241 4.447 1.00 82.25 441 TYR A O 1
ATOM 3365 N N . GLY A 1 442 ? -12.949 5.434 6.534 1.00 87.88 442 GLY A N 1
ATOM 3366 C CA . GLY A 1 442 ? -11.538 5.109 6.624 1.00 87.88 442 GLY A CA 1
ATOM 3367 C C . GLY A 1 442 ? -11.315 4.070 7.698 1.00 87.88 442 GLY A C 1
ATOM 3368 O O . GLY A 1 442 ? -11.909 4.160 8.768 1.00 87.88 442 GLY A O 1
ATOM 3369 N N . VAL A 1 443 ? -10.487 3.076 7.404 1.00 93.12 443 VAL A N 1
ATOM 3370 C CA . VAL A 1 443 ? -10.203 1.971 8.318 1.00 93.12 443 VAL A CA 1
ATOM 3371 C C . VAL A 1 443 ? -8.727 1.641 8.225 1.00 93.12 443 VAL A C 1
ATOM 3373 O O . VAL A 1 443 ? -8.204 1.464 7.129 1.00 93.12 443 VAL A O 1
ATOM 3376 N N . ALA A 1 444 ? -8.056 1.562 9.363 1.00 92.19 444 ALA A N 1
ATOM 3377 C CA . ALA A 1 444 ? -6.701 1.054 9.469 1.00 92.19 444 ALA A CA 1
ATOM 3378 C C . ALA A 1 444 ? -6.727 -0.142 10.414 1.00 92.19 444 ALA A C 1
ATOM 3380 O O . ALA A 1 444 ? -7.201 -0.021 11.541 1.00 92.19 444 ALA A O 1
ATOM 3381 N N . ALA A 1 445 ? -6.236 -1.286 9.955 1.00 93.12 445 ALA A N 1
ATOM 3382 C CA . ALA A 1 445 ? -6.177 -2.497 10.759 1.00 93.12 445 ALA A CA 1
ATOM 3383 C C . ALA A 1 445 ? -4.788 -3.120 10.678 1.00 93.12 445 ALA A C 1
ATOM 3385 O O . ALA A 1 445 ? -4.117 -3.036 9.646 1.00 93.12 445 ALA A O 1
ATOM 3386 N N . ILE A 1 446 ? -4.361 -3.749 11.764 1.00 92.62 446 ILE A N 1
ATOM 3387 C CA . ILE A 1 446 ? -3.097 -4.467 11.853 1.00 92.62 446 ILE A CA 1
ATOM 3388 C C . ILE A 1 446 ? -3.271 -5.714 12.721 1.00 92.62 446 ILE A C 1
ATOM 3390 O O . ILE A 1 446 ? -3.930 -5.683 13.757 1.00 92.62 446 ILE A O 1
ATOM 3394 N N . ALA A 1 447 ? -2.662 -6.805 12.275 1.00 91.44 447 ALA A N 1
ATOM 3395 C CA . ALA A 1 447 ? -2.452 -8.027 13.022 1.00 91.44 447 ALA A CA 1
ATOM 3396 C C . ALA A 1 447 ? -0.994 -8.049 13.485 1.00 91.44 447 ALA A C 1
ATOM 3398 O O . ALA A 1 447 ? -0.052 -7.905 12.697 1.00 91.44 447 ALA A O 1
ATOM 3399 N N . MET A 1 448 ? -0.811 -8.221 14.780 1.00 88.88 448 MET A N 1
ATOM 3400 C CA . MET A 1 448 ? 0.456 -8.176 15.489 1.00 88.88 448 MET A CA 1
ATOM 3401 C C . MET A 1 448 ? 0.805 -9.579 15.970 1.00 88.88 448 MET A C 1
ATOM 3403 O O . MET A 1 448 ? -0.078 -10.354 16.330 1.00 88.88 448 MET A O 1
ATOM 3407 N N . LYS A 1 449 ? 2.096 -9.929 15.946 1.00 87.44 449 LYS A N 1
ATOM 3408 C CA . LYS A 1 449 ? 2.561 -11.227 16.463 1.00 87.44 449 LYS A CA 1
ATOM 3409 C C . LYS A 1 449 ? 2.324 -11.332 17.960 1.00 87.44 449 LYS A C 1
ATOM 3411 O O . LYS A 1 449 ? 1.876 -12.364 18.439 1.00 87.44 449 LYS A O 1
ATOM 3416 N N . ASP A 1 450 ? 2.691 -10.266 18.658 1.00 86.62 450 ASP A N 1
ATOM 3417 C CA . ASP A 1 450 ? 2.645 -10.163 20.103 1.00 86.62 450 ASP A CA 1
ATOM 3418 C C . ASP A 1 450 ? 2.634 -8.667 20.477 1.00 86.62 450 ASP A C 1
ATOM 3420 O O . ASP A 1 450 ? 3.595 -7.958 20.149 1.00 86.62 450 ASP A O 1
ATOM 3424 N N . PRO A 1 451 ? 1.562 -8.155 21.110 1.00 84.75 451 PRO A N 1
ATOM 3425 C CA . PRO A 1 451 ? 1.479 -6.765 21.560 1.00 84.75 451 PRO A CA 1
ATOM 3426 C C . PRO A 1 451 ? 2.585 -6.360 22.543 1.00 84.75 451 PRO A C 1
ATOM 3428 O O . PRO A 1 451 ? 2.917 -5.175 22.625 1.00 84.75 451 PRO A O 1
ATOM 3431 N N . SER A 1 452 ? 3.187 -7.314 23.265 1.00 84.06 452 SER A N 1
ATOM 3432 C CA . SER A 1 452 ? 4.271 -7.026 24.212 1.00 84.06 452 SER A CA 1
ATOM 3433 C C . SER A 1 452 ? 5.508 -6.451 23.525 1.00 84.06 452 SER A C 1
ATOM 3435 O O . SER A 1 452 ? 6.135 -5.553 24.083 1.00 84.06 452 SER A O 1
ATOM 3437 N N . LEU A 1 453 ? 5.781 -6.838 22.271 1.00 83.62 453 LEU A N 1
ATOM 3438 C CA . LEU A 1 453 ? 6.901 -6.313 21.477 1.00 83.62 453 LEU A CA 1
ATOM 3439 C C . LEU A 1 453 ? 6.827 -4.790 21.288 1.00 83.62 453 LEU A C 1
ATOM 3441 O O . LEU A 1 453 ? 7.857 -4.120 21.242 1.00 83.62 453 LEU A O 1
ATOM 3445 N N . ILE A 1 454 ? 5.617 -4.227 21.195 1.00 81.75 454 ILE A N 1
ATOM 3446 C CA . ILE A 1 454 ? 5.424 -2.775 21.077 1.00 81.75 454 ILE A CA 1
ATOM 3447 C C . ILE A 1 454 ? 5.793 -2.096 22.390 1.00 81.75 454 ILE A C 1
ATOM 3449 O O . ILE A 1 454 ? 6.509 -1.093 22.390 1.00 81.75 454 ILE A O 1
ATOM 3453 N N . ILE A 1 455 ? 5.309 -2.640 23.508 1.00 80.62 455 ILE A N 1
ATOM 3454 C CA . ILE A 1 455 ? 5.588 -2.082 24.832 1.00 80.62 455 ILE A CA 1
ATOM 3455 C C . ILE A 1 455 ? 7.086 -2.167 25.129 1.00 80.62 455 ILE A C 1
ATOM 3457 O O . ILE A 1 455 ? 7.662 -1.187 25.594 1.00 80.62 455 ILE A O 1
ATOM 3461 N N . GLU A 1 456 ? 7.729 -3.290 24.809 1.00 81.81 456 GLU A N 1
ATOM 3462 C CA . GLU A 1 456 ? 9.176 -3.473 24.945 1.00 81.81 456 GLU A CA 1
ATOM 3463 C C . GLU A 1 456 ? 9.966 -2.432 24.143 1.00 81.81 456 GLU A C 1
ATOM 3465 O O . GLU A 1 456 ? 10.868 -1.793 24.688 1.00 81.81 456 GLU A O 1
ATOM 3470 N N . ASP A 1 457 ? 9.601 -2.193 22.882 1.00 78.56 457 ASP A N 1
ATOM 3471 C CA . ASP A 1 457 ? 10.282 -1.217 22.027 1.00 78.56 457 ASP A CA 1
ATOM 3472 C C . ASP A 1 457 ? 10.049 0.238 22.480 1.00 78.56 457 ASP A C 1
ATOM 3474 O O . ASP A 1 457 ? 10.974 1.060 22.424 1.00 78.56 457 ASP A O 1
ATOM 3478 N N . VAL A 1 458 ? 8.845 0.576 22.964 1.00 78.44 458 VAL A N 1
ATOM 3479 C CA . VAL A 1 458 ? 8.542 1.889 23.567 1.00 78.44 458 VAL A CA 1
ATOM 3480 C C . VAL A 1 458 ? 9.335 2.078 24.857 1.00 78.44 458 VAL A C 1
ATOM 3482 O O . VAL A 1 458 ? 9.944 3.130 25.055 1.00 78.44 458 VAL A O 1
ATOM 3485 N N . TYR A 1 459 ? 9.394 1.056 25.708 1.00 78.75 459 TYR A N 1
ATOM 3486 C CA . TYR A 1 459 ? 10.179 1.079 26.937 1.00 78.75 459 TYR A CA 1
ATOM 3487 C C . TYR A 1 459 ? 11.669 1.254 26.636 1.00 78.75 459 TYR A C 1
ATOM 3489 O O . TYR A 1 459 ? 12.315 2.139 27.191 1.00 78.75 459 TYR A O 1
ATOM 3497 N N . ALA A 1 460 ? 12.213 0.495 25.680 1.00 80.50 460 ALA A N 1
ATOM 3498 C CA . ALA A 1 460 ? 13.600 0.614 25.236 1.00 80.50 460 ALA A CA 1
ATOM 3499 C C . ALA A 1 460 ? 13.905 1.985 24.603 1.00 80.50 460 ALA A C 1
ATOM 3501 O O . ALA A 1 460 ? 15.050 2.454 24.627 1.00 80.50 460 ALA A O 1
ATOM 3502 N N . PHE A 1 461 ? 12.911 2.642 24.000 1.00 78.25 461 PHE A N 1
ATOM 3503 C CA . PHE A 1 461 ? 13.025 4.022 23.533 1.00 78.25 461 PHE A CA 1
ATOM 3504 C C . PHE A 1 461 ? 13.041 5.018 24.699 1.00 78.25 461 PHE A C 1
ATOM 3506 O O . PHE A 1 461 ? 13.922 5.880 24.740 1.00 78.25 461 PHE A O 1
ATOM 3513 N N . LEU A 1 462 ? 12.109 4.900 25.647 1.00 76.75 462 LEU A N 1
ATOM 3514 C CA . LEU A 1 462 ? 12.035 5.767 26.825 1.00 76.75 462 LEU A CA 1
ATOM 3515 C C . LEU A 1 462 ? 13.280 5.623 27.698 1.00 76.75 462 LEU A C 1
ATOM 3517 O O . LEU A 1 462 ? 13.872 6.628 28.058 1.00 76.75 462 LEU A O 1
ATOM 3521 N N . GLN A 1 463 ? 13.771 4.409 27.933 1.00 82.56 463 GLN A N 1
ATOM 3522 C CA . GLN A 1 463 ? 14.982 4.168 28.720 1.00 82.56 463 GLN A CA 1
ATOM 3523 C C . GLN A 1 463 ? 16.210 4.896 28.157 1.00 82.56 463 GLN A C 1
ATOM 3525 O O . GLN A 1 463 ? 17.059 5.365 28.910 1.00 82.56 463 GLN A O 1
ATOM 3530 N N . ARG A 1 464 ? 16.301 5.025 26.827 1.00 80.81 464 ARG A N 1
ATOM 3531 C CA . ARG A 1 464 ? 17.408 5.727 26.162 1.00 80.81 464 ARG A CA 1
ATOM 3532 C C . ARG A 1 464 ? 17.243 7.244 26.133 1.00 80.81 464 ARG A C 1
ATOM 3534 O O . ARG A 1 464 ? 18.248 7.944 26.202 1.00 80.81 464 ARG A O 1
ATOM 3541 N N . ASN A 1 465 ? 16.017 7.746 25.987 1.00 76.44 465 ASN A N 1
ATOM 3542 C CA . ASN A 1 465 ? 15.761 9.177 25.762 1.00 76.44 465 ASN A CA 1
ATOM 3543 C C . ASN A 1 465 ? 15.260 9.925 27.008 1.00 76.44 465 ASN A C 1
ATOM 3545 O O . ASN A 1 465 ? 15.398 11.142 27.085 1.00 76.44 465 ASN A O 1
ATOM 3549 N N . ASN A 1 466 ? 14.674 9.216 27.969 1.00 80.19 466 ASN A N 1
ATOM 3550 C CA . ASN A 1 466 ? 14.144 9.733 29.225 1.00 80.19 466 ASN A CA 1
ATOM 3551 C C . ASN A 1 466 ? 14.246 8.664 30.341 1.00 80.19 466 ASN A C 1
ATOM 3553 O O . ASN A 1 466 ? 13.235 8.084 30.743 1.00 80.19 466 ASN A O 1
ATOM 3557 N N . PRO A 1 467 ? 15.462 8.378 30.847 1.00 86.38 467 PRO A N 1
ATOM 3558 C CA . PRO A 1 467 ? 15.676 7.337 31.854 1.00 86.38 467 PRO A CA 1
ATOM 3559 C C . PRO A 1 467 ? 14.944 7.618 33.173 1.00 86.38 467 PRO A C 1
ATOM 3561 O O . PRO A 1 467 ? 14.572 6.677 33.866 1.00 86.38 467 PRO A O 1
ATOM 3564 N N . GLN A 1 468 ? 14.682 8.891 33.497 1.00 82.00 468 GLN A N 1
ATOM 3565 C CA . GLN A 1 468 ? 13.919 9.255 34.690 1.00 82.00 468 GLN A CA 1
ATOM 3566 C C . GLN A 1 468 ? 12.475 8.748 34.612 1.00 82.00 468 GLN A C 1
ATOM 3568 O O . GLN A 1 468 ? 12.004 8.146 35.566 1.00 82.00 468 GLN A O 1
ATOM 3573 N N . ALA A 1 469 ? 11.811 8.897 33.460 1.00 73.19 469 ALA A N 1
ATOM 3574 C CA . ALA A 1 469 ? 10.453 8.381 33.282 1.00 73.19 469 ALA A CA 1
ATOM 3575 C C . ALA A 1 469 ? 10.376 6.857 33.470 1.00 73.19 469 ALA A C 1
ATOM 3577 O O . ALA A 1 469 ? 9.371 6.350 33.951 1.00 73.19 469 ALA A O 1
ATOM 3578 N N . ILE A 1 470 ? 11.438 6.128 33.113 1.00 83.50 470 ILE A N 1
ATOM 3579 C CA . ILE A 1 470 ? 11.519 4.687 33.363 1.00 83.50 470 ILE A CA 1
ATOM 3580 C C . ILE A 1 470 ? 11.675 4.376 34.853 1.00 83.50 470 ILE A C 1
ATOM 3582 O O . ILE A 1 470 ? 10.976 3.501 35.351 1.00 83.50 470 ILE A O 1
ATOM 3586 N N . HIS A 1 471 ? 12.532 5.102 35.575 1.00 84.75 471 HIS A N 1
ATOM 3587 C CA . HIS A 1 471 ? 12.649 4.930 37.025 1.00 84.75 471 HIS A CA 1
ATOM 3588 C C . HIS A 1 471 ? 11.325 5.205 37.745 1.00 84.75 471 HIS A C 1
ATOM 3590 O O . HIS A 1 471 ? 10.937 4.422 38.605 1.00 84.75 471 HIS A O 1
ATOM 3596 N N . ASP A 1 472 ? 10.604 6.257 37.349 1.00 76.12 472 ASP A N 1
ATOM 3597 C CA . ASP A 1 472 ? 9.306 6.595 37.941 1.00 76.12 472 ASP A CA 1
ATOM 3598 C C . ASP A 1 472 ? 8.274 5.467 37.706 1.00 76.12 472 ASP A C 1
ATOM 3600 O O . ASP A 1 472 ? 7.526 5.097 38.613 1.00 76.12 472 ASP A O 1
ATOM 3604 N N . ILE A 1 473 ? 8.274 4.866 36.507 1.00 77.00 473 ILE A N 1
ATOM 3605 C CA . ILE A 1 473 ? 7.447 3.694 36.168 1.00 77.00 473 ILE A CA 1
ATOM 3606 C C . ILE A 1 473 ? 7.840 2.473 37.018 1.00 77.00 473 ILE A C 1
ATOM 3608 O O . ILE A 1 473 ? 6.965 1.781 37.541 1.00 77.00 473 ILE A O 1
ATOM 3612 N N . ASP A 1 474 ? 9.136 2.194 37.173 1.00 84.31 474 ASP A N 1
ATOM 3613 C CA . ASP A 1 474 ? 9.640 1.048 37.941 1.00 84.31 474 ASP A CA 1
ATOM 3614 C C . ASP A 1 474 ? 9.351 1.168 39.445 1.00 84.31 474 ASP A C 1
ATOM 3616 O O . ASP A 1 474 ? 8.879 0.208 40.064 1.00 84.31 474 ASP A O 1
ATOM 3620 N N . ASP A 1 475 ? 9.569 2.343 40.037 1.00 83.06 475 ASP A N 1
ATOM 3621 C CA . ASP A 1 475 ? 9.255 2.614 41.443 1.00 83.06 475 ASP A CA 1
ATOM 3622 C C . ASP A 1 475 ? 7.768 2.394 41.728 1.00 83.06 475 ASP A C 1
ATOM 3624 O O . ASP A 1 475 ? 7.397 1.777 42.733 1.00 83.06 475 ASP A O 1
ATOM 3628 N N . PHE A 1 476 ? 6.912 2.835 40.808 1.00 71.00 476 PHE A N 1
ATOM 3629 C CA . PHE A 1 476 ? 5.477 2.646 40.904 1.00 71.00 476 PHE A CA 1
ATOM 3630 C C . PHE A 1 476 ? 5.072 1.162 40.830 1.00 71.00 476 PHE A C 1
ATOM 3632 O O . PHE A 1 476 ? 4.329 0.672 41.688 1.00 71.00 476 PHE A O 1
ATOM 3639 N N . GLN A 1 477 ? 5.578 0.426 39.830 1.00 81.06 477 GLN A N 1
ATOM 3640 C CA . GLN A 1 477 ? 5.319 -1.013 39.663 1.00 81.06 477 GLN A CA 1
ATOM 3641 C C . GLN A 1 477 ? 5.642 -1.790 40.949 1.00 81.06 477 GLN A C 1
ATOM 3643 O O . GLN A 1 477 ? 4.846 -2.617 41.406 1.00 81.06 477 GLN A O 1
ATOM 3648 N N . ASN A 1 478 ? 6.765 -1.452 41.592 1.00 83.94 478 ASN A N 1
ATOM 3649 C CA . ASN A 1 478 ? 7.187 -2.046 42.859 1.00 83.94 478 ASN A CA 1
ATOM 3650 C C . ASN A 1 478 ? 6.241 -1.715 44.025 1.00 83.94 478 ASN A C 1
ATOM 3652 O O . ASN A 1 478 ? 5.929 -2.594 44.833 1.00 83.94 478 ASN A O 1
ATOM 3656 N N . GLN A 1 479 ? 5.764 -0.470 44.120 1.00 79.75 479 GLN A N 1
ATOM 3657 C CA . GLN A 1 479 ? 4.852 -0.033 45.184 1.00 79.75 479 GLN A CA 1
ATOM 3658 C C . GLN A 1 479 ? 3.470 -0.693 45.082 1.00 79.75 479 GLN A C 1
ATOM 3660 O O . GLN A 1 479 ? 2.887 -1.065 46.103 1.00 79.75 479 GLN A O 1
ATOM 3665 N N . HIS A 1 480 ? 2.963 -0.886 43.863 1.00 68.94 480 HIS A N 1
ATOM 3666 C CA . HIS A 1 480 ? 1.602 -1.377 43.621 1.00 68.94 480 HIS A CA 1
ATOM 3667 C C . HIS A 1 480 ? 1.517 -2.866 43.271 1.00 68.94 480 HIS A C 1
ATOM 3669 O O . HIS A 1 480 ? 0.412 -3.399 43.179 1.00 68.94 480 HIS A O 1
ATOM 3675 N N . ARG A 1 481 ? 2.661 -3.558 43.149 1.00 77.56 481 ARG A N 1
ATOM 3676 C CA . ARG A 1 481 ? 2.760 -4.976 42.751 1.00 77.56 481 ARG A CA 1
ATOM 3677 C C . ARG A 1 481 ? 2.072 -5.260 41.408 1.00 77.56 481 ARG A C 1
ATOM 3679 O O . ARG A 1 481 ? 1.378 -6.265 41.270 1.00 77.56 481 ARG A O 1
ATOM 3686 N N . ILE A 1 482 ? 2.269 -4.360 40.449 1.00 71.38 482 ILE A N 1
ATOM 3687 C CA . ILE A 1 482 ? 1.756 -4.436 39.073 1.00 71.38 482 ILE A CA 1
ATOM 3688 C C . ILE A 1 482 ? 2.966 -4.521 38.140 1.00 71.38 482 ILE A C 1
ATOM 3690 O O . ILE A 1 482 ? 3.972 -3.862 38.393 1.00 71.38 482 ILE A O 1
ATOM 3694 N N . ASP A 1 483 ? 2.874 -5.298 37.065 1.00 79.44 483 ASP A N 1
ATOM 3695 C CA . ASP A 1 483 ? 3.853 -5.282 35.974 1.00 79.44 483 ASP A CA 1
ATOM 3696 C C . ASP A 1 483 ? 3.162 -4.692 34.752 1.00 79.44 483 ASP A C 1
ATOM 3698 O O . ASP A 1 483 ? 2.479 -5.396 34.027 1.00 79.44 483 ASP A O 1
ATOM 3702 N N . ILE A 1 484 ? 3.317 -3.393 34.511 1.00 72.88 484 ILE A N 1
ATOM 3703 C CA . ILE A 1 484 ? 2.641 -2.663 33.431 1.00 72.88 484 ILE A CA 1
ATOM 3704 C C . ILE A 1 484 ? 2.936 -3.296 32.073 1.00 72.88 484 ILE A C 1
ATOM 3706 O O . ILE A 1 484 ? 2.048 -3.369 31.223 1.00 72.88 484 ILE A O 1
ATOM 3710 N N . ARG A 1 485 ? 4.165 -3.782 31.858 1.00 74.31 485 ARG A N 1
ATOM 3711 C CA . ARG A 1 485 ? 4.539 -4.406 30.583 1.00 74.31 485 ARG A CA 1
ATOM 3712 C C . ARG A 1 485 ? 3.723 -5.668 30.358 1.00 74.31 485 ARG A C 1
ATOM 3714 O O . ARG A 1 485 ? 3.162 -5.859 29.281 1.00 74.31 485 ARG A O 1
ATOM 3721 N N . HIS A 1 486 ? 3.618 -6.496 31.387 1.00 78.12 486 HIS A N 1
ATOM 3722 C CA . HIS A 1 486 ? 2.904 -7.757 31.306 1.00 78.12 486 HIS A CA 1
ATOM 3723 C C . HIS A 1 486 ? 1.375 -7.591 31.436 1.00 78.12 486 HIS A C 1
ATOM 3725 O O . HIS A 1 486 ? 0.628 -8.190 30.671 1.00 78.12 486 HIS A O 1
ATOM 3731 N N . ASP A 1 487 ? 0.892 -6.744 32.340 1.00 77.06 487 ASP A N 1
ATOM 3732 C CA . ASP A 1 487 ? -0.521 -6.505 32.654 1.00 77.06 487 ASP A CA 1
ATOM 3733 C C . ASP A 1 487 ? -1.255 -5.677 31.592 1.00 77.06 487 ASP A C 1
ATOM 3735 O O . ASP A 1 487 ? -2.486 -5.722 31.543 1.00 77.06 487 ASP A O 1
ATOM 3739 N N . LEU A 1 488 ? -0.535 -4.939 30.736 1.00 78.19 488 LEU A N 1
ATOM 3740 C CA . LEU A 1 488 ? -1.122 -4.250 29.586 1.00 78.19 488 LEU A CA 1
ATOM 3741 C C . LEU A 1 488 ? -1.078 -5.099 28.312 1.00 78.19 488 LEU A C 1
ATOM 3743 O O . LEU A 1 488 ? -2.072 -5.130 27.595 1.00 78.19 488 LEU A O 1
ATOM 3747 N N . ALA A 1 489 ? 0.030 -5.793 28.022 1.00 82.62 489 ALA A N 1
ATOM 3748 C CA . ALA A 1 489 ? 0.146 -6.581 26.791 1.00 82.62 489 ALA A CA 1
ATOM 3749 C C . ALA A 1 489 ? -0.481 -7.973 26.879 1.00 82.62 489 ALA A C 1
ATOM 3751 O O . ALA A 1 489 ? -1.135 -8.391 25.931 1.00 82.62 489 ALA A O 1
ATOM 3752 N N . ALA A 1 490 ? -0.296 -8.704 27.984 1.00 84.38 490 ALA A N 1
ATOM 3753 C CA . ALA A 1 490 ? -0.748 -10.095 28.077 1.00 84.38 490 ALA A CA 1
ATOM 3754 C C . ALA A 1 490 ? -2.269 -10.282 27.925 1.00 84.38 490 ALA A C 1
ATOM 3756 O O . ALA A 1 490 ? -2.676 -11.321 27.406 1.00 84.38 490 ALA A O 1
ATOM 3757 N N . PRO A 1 491 ? -3.126 -9.329 28.347 1.00 86.56 491 PRO A N 1
ATOM 3758 C CA . PRO A 1 491 ? -4.555 -9.418 28.069 1.00 86.56 491 PRO A CA 1
ATOM 3759 C C . PRO A 1 491 ? -4.937 -9.202 26.604 1.00 86.56 491 PRO A C 1
ATOM 3761 O O . PRO A 1 491 ? -6.071 -9.516 26.245 1.00 86.56 491 PRO A O 1
ATOM 3764 N N . LEU A 1 492 ? -4.063 -8.613 25.784 1.00 88.44 492 LEU A N 1
ATOM 3765 C CA . LEU A 1 492 ? -4.369 -8.211 24.413 1.00 88.44 492 LEU A CA 1
ATOM 3766 C C . LEU A 1 492 ? -4.089 -9.346 23.426 1.00 88.44 492 LEU A C 1
ATOM 3768 O O . LEU A 1 492 ? -3.111 -10.082 23.548 1.00 88.44 492 LEU A O 1
ATOM 3772 N N . GLY A 1 493 ? -4.957 -9.456 22.426 1.00 88.69 493 GLY A N 1
ATOM 3773 C CA . GLY A 1 493 ? -4.737 -10.282 21.248 1.00 88.69 493 GLY A CA 1
ATOM 3774 C C . GLY A 1 493 ? -3.934 -9.558 20.169 1.00 88.69 493 GLY A C 1
ATOM 3775 O O . GLY A 1 493 ? -3.398 -8.468 20.374 1.00 88.69 493 GLY A O 1
ATOM 3776 N N . GLY A 1 494 ? -3.838 -10.177 18.996 1.00 87.50 494 GLY A N 1
ATOM 3777 C CA . GLY A 1 494 ? -3.023 -9.675 17.894 1.00 87.50 494 GLY A CA 1
ATOM 3778 C C . GLY A 1 494 ? -3.711 -8.598 17.057 1.00 87.50 494 GLY A C 1
ATOM 3779 O O . GLY A 1 494 ? -3.032 -7.890 16.320 1.00 87.50 494 GLY A O 1
ATOM 3780 N N . GLU A 1 495 ? -5.033 -8.452 17.126 1.00 91.56 495 GLU A N 1
ATOM 3781 C CA . GLU A 1 495 ? -5.759 -7.530 16.244 1.00 91.56 495 GLU A CA 1
ATOM 3782 C C . GLU A 1 495 ? -5.964 -6.139 16.860 1.00 91.56 495 GLU A C 1
ATOM 3784 O O . GLU A 1 495 ? -6.510 -5.987 17.955 1.00 91.56 495 GLU A O 1
ATOM 3789 N N . PHE A 1 496 ? -5.607 -5.106 16.096 1.00 92.56 496 PHE A N 1
ATOM 3790 C CA . PHE A 1 496 ? -5.951 -3.715 16.376 1.00 92.56 496 PHE A CA 1
ATOM 3791 C C . PHE A 1 496 ? -6.553 -3.066 15.133 1.00 92.56 496 PHE A C 1
ATOM 3793 O O . PHE A 1 496 ? -5.998 -3.153 14.035 1.00 92.56 496 PHE A O 1
ATOM 3800 N N . LEU A 1 497 ? -7.671 -2.373 15.309 1.00 96.19 497 LEU A N 1
ATOM 3801 C CA . LEU A 1 497 ? -8.352 -1.656 14.245 1.00 96.19 497 LEU A CA 1
ATOM 3802 C C . LEU A 1 497 ? -8.806 -0.283 14.729 1.00 96.19 497 LEU A C 1
ATOM 3804 O O . LEU A 1 497 ? -9.376 -0.146 15.807 1.00 96.19 497 LEU A O 1
ATOM 3808 N N . PHE A 1 498 ? -8.618 0.718 13.876 1.00 95.38 498 PHE A N 1
ATOM 3809 C CA . PHE A 1 498 ? -9.209 2.044 13.989 1.00 95.38 498 PHE A CA 1
ATOM 3810 C C . PHE A 1 498 ? -10.100 2.306 12.772 1.00 95.38 498 PHE A C 1
ATOM 3812 O O . PHE A 1 498 ? -9.693 2.051 11.637 1.00 95.38 498 PHE A O 1
ATOM 3819 N N . ALA A 1 499 ? -11.295 2.850 12.985 1.00 93.88 499 ALA A N 1
ATOM 3820 C CA . ALA A 1 499 ? -12.214 3.230 11.920 1.00 93.88 499 ALA A CA 1
ATOM 3821 C C . ALA A 1 499 ? -12.818 4.617 12.151 1.00 93.88 499 ALA A C 1
ATOM 3823 O O . ALA A 1 499 ? -13.192 4.956 13.268 1.00 93.88 499 ALA A O 1
ATOM 3824 N N . MET A 1 500 ? -12.974 5.380 11.070 1.00 88.88 500 MET A N 1
ATOM 3825 C CA . MET A 1 500 ? -13.883 6.523 10.977 1.00 88.88 500 MET A CA 1
ATOM 3826 C C . MET A 1 500 ? -15.191 6.016 10.371 1.00 88.88 500 MET A C 1
ATOM 3828 O O . MET A 1 500 ? -15.258 5.726 9.173 1.00 88.88 500 MET A O 1
ATOM 3832 N N . ASP A 1 501 ? -16.208 5.857 11.206 1.00 86.69 501 ASP A N 1
ATOM 3833 C CA . ASP A 1 501 ? -17.418 5.102 10.895 1.00 86.69 501 ASP A CA 1
ATOM 3834 C C . ASP A 1 501 ? -18.662 5.864 11.366 1.00 86.69 501 ASP A C 1
ATOM 3836 O O . ASP A 1 501 ? -19.244 5.571 12.408 1.00 86.69 501 ASP A O 1
ATOM 3840 N N . GLY A 1 502 ? -18.998 6.912 10.609 1.00 81.69 502 GLY A N 1
ATOM 3841 C CA . GLY A 1 502 ? -20.093 7.839 10.887 1.00 81.69 502 GLY A CA 1
ATOM 3842 C C . GLY A 1 502 ? -19.711 9.297 10.584 1.00 81.69 502 GLY A C 1
ATOM 3843 O O . GLY A 1 502 ? -18.696 9.545 9.930 1.00 81.69 502 GLY A O 1
ATOM 3844 N N . PRO A 1 503 ? -20.515 10.287 11.015 1.00 76.12 503 PRO A N 1
ATOM 3845 C CA . PRO A 1 503 ? -20.272 11.703 10.734 1.00 76.12 503 PRO A CA 1
ATOM 3846 C C . PRO A 1 503 ? -18.871 12.169 11.154 1.00 76.12 503 PRO A C 1
ATOM 3848 O O . PRO A 1 503 ? -18.389 11.823 12.227 1.00 76.12 503 PRO A O 1
ATOM 3851 N N . ILE A 1 504 ? -18.222 12.987 10.321 1.00 70.56 504 ILE A N 1
ATOM 3852 C CA . ILE A 1 504 ? -16.889 13.554 10.615 1.00 70.56 504 ILE A CA 1
ATOM 3853 C C . ILE A 1 504 ? -17.009 14.887 11.376 1.00 70.56 504 ILE A C 1
ATOM 3855 O O . ILE A 1 504 ? -16.115 15.261 12.131 1.00 70.56 504 ILE A O 1
ATOM 3859 N N . LEU A 1 505 ? -18.122 15.603 11.190 1.00 73.38 505 LEU A N 1
ATOM 3860 C CA . LEU A 1 505 ? -18.407 16.895 11.811 1.00 73.38 505 LEU A CA 1
ATOM 3861 C C . LEU A 1 505 ? -19.790 16.879 12.481 1.00 73.38 505 LEU A C 1
ATOM 3863 O O . LEU A 1 505 ? -20.698 16.226 11.962 1.00 73.38 505 LEU A O 1
ATOM 3867 N N . PRO A 1 506 ? -19.989 17.643 13.575 1.00 70.69 506 PRO A N 1
ATOM 3868 C CA . PRO A 1 506 ? -18.986 18.444 14.292 1.00 70.69 506 PRO A CA 1
ATOM 3869 C C . PRO A 1 506 ? -18.076 17.617 15.218 1.00 70.69 506 PRO A C 1
ATOM 3871 O O . PRO A 1 506 ? -16.985 18.075 15.542 1.00 70.69 506 PRO A O 1
ATOM 3874 N N . ALA A 1 507 ? -18.503 16.416 15.622 1.00 78.06 507 ALA A N 1
ATOM 3875 C CA . ALA A 1 507 ? -17.704 15.464 16.389 1.00 78.06 507 ALA A CA 1
ATOM 3876 C C . ALA A 1 507 ? -17.483 14.198 15.543 1.00 78.06 507 ALA A C 1
ATOM 3878 O O . ALA A 1 507 ? -18.464 13.660 15.025 1.00 78.06 507 ALA A O 1
ATOM 3879 N N . PRO A 1 508 ? -16.235 13.732 15.375 1.00 79.38 508 PRO A N 1
ATOM 3880 C CA . PRO A 1 508 ? -15.944 12.587 14.526 1.00 79.38 508 PRO A CA 1
ATOM 3881 C C . PRO A 1 508 ? -16.406 11.281 15.178 1.00 79.38 508 PRO A C 1
ATOM 3883 O O . PRO A 1 508 ? -15.997 10.954 16.292 1.00 79.38 508 PRO A O 1
ATOM 3886 N N . ALA A 1 509 ? -17.202 10.503 14.450 1.00 89.56 509 ALA A N 1
ATOM 3887 C CA . ALA A 1 509 ? -17.566 9.143 14.818 1.00 89.56 509 ALA A CA 1
ATOM 3888 C C . ALA A 1 509 ? -16.408 8.193 14.494 1.00 89.56 509 ALA A C 1
ATOM 3890 O O . ALA A 1 509 ? -16.241 7.738 13.359 1.00 89.56 509 ALA A O 1
ATOM 3891 N N . TRP A 1 510 ? -15.585 7.913 15.500 1.00 92.56 510 TRP A N 1
ATOM 3892 C CA . TRP A 1 510 ? -14.500 6.945 15.402 1.00 92.56 510 TRP A CA 1
ATOM 3893 C C . TRP A 1 510 ? -14.766 5.711 16.260 1.00 92.56 510 TRP A C 1
ATOM 3895 O O . TRP A 1 510 ? -15.496 5.760 17.248 1.00 92.56 510 TRP A O 1
ATOM 3905 N N . LYS A 1 511 ? -14.147 4.593 15.885 1.00 95.00 511 LYS A N 1
ATOM 3906 C CA . LYS A 1 511 ? -14.152 3.347 16.648 1.00 95.00 511 LYS A CA 1
ATOM 3907 C C . LYS A 1 511 ? -12.755 2.757 16.711 1.00 95.00 511 LYS A C 1
ATOM 3909 O O . LYS A 1 511 ? -12.047 2.739 15.706 1.00 95.00 511 LYS A O 1
ATOM 3914 N N . ILE A 1 512 ? -12.386 2.242 17.876 1.00 97.31 512 ILE A N 1
ATOM 3915 C CA . ILE A 1 512 ? -11.231 1.362 18.046 1.00 97.31 512 ILE A CA 1
ATOM 3916 C C . ILE A 1 512 ? -11.752 -0.016 18.441 1.00 97.31 512 ILE A C 1
ATOM 3918 O O . ILE A 1 512 ? -12.642 -0.135 19.285 1.00 97.31 512 ILE A O 1
ATOM 3922 N N . VAL A 1 513 ? -11.207 -1.049 17.810 1.00 97.56 513 VAL A N 1
ATOM 3923 C CA . VAL A 1 513 ? -11.517 -2.450 18.082 1.00 97.56 513 VAL A CA 1
ATOM 3924 C C . VAL A 1 513 ? -10.203 -3.156 18.365 1.00 97.56 513 VAL A C 1
ATOM 3926 O O . VAL A 1 513 ? -9.314 -3.171 17.514 1.00 97.56 513 VAL A O 1
ATOM 3929 N N . VAL A 1 514 ? -10.075 -3.709 19.566 1.00 95.44 514 VAL A N 1
ATOM 3930 C CA . VAL A 1 514 ? -8.863 -4.408 20.012 1.00 95.44 514 VAL A CA 1
ATOM 3931 C C . VAL A 1 514 ? -9.244 -5.812 20.437 1.00 95.44 514 VAL A C 1
ATOM 3933 O O . VAL A 1 514 ? -10.216 -5.975 21.174 1.00 95.44 514 VAL A O 1
ATOM 3936 N N . GLU A 1 515 ? -8.523 -6.823 19.970 1.00 94.62 515 GLU A N 1
ATOM 3937 C CA . GLU A 1 515 ? -8.700 -8.193 20.454 1.00 94.62 515 GLU A CA 1
ATOM 3938 C C . GLU A 1 515 ? -8.217 -8.305 21.906 1.00 94.62 515 GLU A C 1
ATOM 3940 O O . GLU A 1 515 ? -7.186 -7.745 22.279 1.00 94.62 515 GLU A O 1
ATOM 3945 N N . VAL A 1 516 ? -8.979 -9.006 22.744 1.00 94.75 516 VAL A N 1
ATOM 3946 C CA . VAL A 1 516 ? -8.728 -9.138 24.181 1.00 94.75 516 VAL A CA 1
ATOM 3947 C C . VAL A 1 516 ? -8.984 -10.576 24.623 1.00 94.75 516 VAL A C 1
ATOM 3949 O O . VAL A 1 516 ? -10.108 -11.075 24.545 1.00 94.75 516 VAL A O 1
ATOM 3952 N N . TYR A 1 517 ? -7.942 -11.217 25.148 1.00 88.75 517 TYR A N 1
ATOM 3953 C CA . TYR A 1 517 ? -7.985 -12.555 25.733 1.00 88.75 517 TYR A CA 1
ATOM 3954 C C . TYR A 1 517 ? -8.413 -12.549 27.206 1.00 88.75 517 TYR A C 1
ATOM 3956 O O . TYR A 1 517 ? -9.077 -13.487 27.642 1.00 88.75 517 TYR A O 1
ATOM 3964 N N . ASP A 1 518 ? -8.094 -11.491 27.963 1.00 90.88 518 ASP A N 1
ATOM 3965 C CA . ASP A 1 518 ? -8.480 -11.350 29.377 1.00 90.88 518 ASP A CA 1
ATOM 3966 C C . ASP A 1 518 ? -9.068 -9.961 29.681 1.00 90.88 518 ASP A C 1
ATOM 3968 O O . ASP A 1 518 ? -8.386 -9.018 30.088 1.00 90.88 518 ASP A O 1
ATOM 3972 N N . ALA A 1 519 ? -10.382 -9.830 29.487 1.00 92.50 519 ALA A N 1
ATOM 3973 C CA . ALA A 1 519 ? -11.096 -8.575 29.710 1.00 92.50 519 ALA A CA 1
ATOM 3974 C C . ALA A 1 519 ? -11.067 -8.110 31.174 1.00 92.50 519 ALA A C 1
ATOM 3976 O O . ALA A 1 519 ? -11.027 -6.909 31.433 1.00 92.50 519 ALA A O 1
ATOM 3977 N N . ALA A 1 520 ? -11.082 -9.042 32.133 1.00 91.00 520 ALA A N 1
ATOM 3978 C CA . ALA A 1 520 ? -11.104 -8.701 33.552 1.00 91.00 520 ALA A CA 1
ATOM 3979 C C . ALA A 1 520 ? -9.763 -8.102 33.985 1.00 91.00 520 ALA A C 1
ATOM 3981 O O . ALA A 1 520 ? -9.732 -7.063 34.647 1.00 91.00 520 ALA A O 1
ATOM 3982 N N . ARG A 1 521 ? -8.655 -8.719 33.560 1.00 87.62 521 ARG A N 1
ATOM 3983 C CA . ARG A 1 521 ? -7.314 -8.191 33.814 1.00 87.62 521 ARG A CA 1
ATOM 3984 C C . ARG A 1 521 ? -7.115 -6.835 33.150 1.00 87.62 521 ARG A C 1
ATOM 3986 O O . ARG A 1 521 ? -6.712 -5.902 33.837 1.00 87.62 521 ARG A O 1
ATOM 3993 N N . LEU A 1 522 ? -7.486 -6.686 31.873 1.00 89.19 522 LEU A N 1
ATOM 3994 C CA . LEU A 1 522 ? -7.362 -5.400 31.181 1.00 89.19 522 LEU A CA 1
ATOM 3995 C C . LEU A 1 522 ? -8.201 -4.300 31.847 1.00 89.19 522 LEU A C 1
ATOM 3997 O O . LEU A 1 522 ? -7.728 -3.176 32.006 1.00 89.19 522 LEU A O 1
ATOM 4001 N N . GLN A 1 523 ? -9.424 -4.618 32.282 1.00 93.00 523 GLN A N 1
ATOM 4002 C CA . GLN A 1 523 ? -10.276 -3.673 33.001 1.00 93.00 523 GLN A CA 1
ATOM 4003 C C . GLN A 1 523 ? -9.640 -3.199 34.312 1.00 93.00 523 GLN A C 1
ATOM 4005 O O . GLN A 1 523 ? -9.673 -2.003 34.609 1.00 93.00 523 GLN A O 1
ATOM 4010 N N . ASN A 1 524 ? -9.058 -4.118 35.086 1.00 87.50 524 ASN A N 1
ATOM 4011 C CA . ASN A 1 524 ? -8.358 -3.774 36.322 1.00 87.50 524 ASN A CA 1
ATOM 4012 C C . ASN A 1 524 ? -7.167 -2.847 36.036 1.00 87.50 524 ASN A C 1
ATOM 4014 O O . ASN A 1 524 ? -7.000 -1.845 36.731 1.00 87.50 524 ASN A O 1
ATOM 4018 N N . THR A 1 525 ? -6.405 -3.117 34.970 1.00 84.44 525 THR A N 1
ATOM 4019 C CA . THR A 1 525 ? -5.307 -2.252 34.511 1.00 84.44 525 THR A CA 1
ATOM 4020 C C . THR A 1 525 ? -5.811 -0.859 34.110 1.00 84.44 525 THR A C 1
ATOM 4022 O O . THR A 1 525 ? -5.214 0.143 34.493 1.00 84.44 525 THR A O 1
ATOM 4025 N N . ILE A 1 526 ? -6.938 -0.747 33.395 1.00 88.69 526 ILE A N 1
ATOM 4026 C CA . ILE A 1 526 ? -7.533 0.556 33.036 1.00 88.69 526 ILE A CA 1
ATOM 4027 C C . ILE A 1 526 ? -7.971 1.332 34.279 1.00 88.69 526 ILE A C 1
ATOM 4029 O O . ILE A 1 526 ? -7.702 2.529 34.388 1.00 88.69 526 ILE A O 1
ATOM 4033 N N . GLN A 1 527 ? -8.642 0.666 35.219 1.00 88.94 527 GLN A N 1
ATOM 4034 C CA . GLN A 1 527 ? -9.067 1.293 36.467 1.00 88.94 527 GLN A CA 1
ATOM 4035 C C . GLN A 1 527 ? -7.868 1.820 37.257 1.00 88.94 527 GLN A C 1
ATOM 4037 O O . GLN A 1 527 ? -7.908 2.944 37.756 1.00 88.94 527 GLN A O 1
ATOM 4042 N N . TRP A 1 528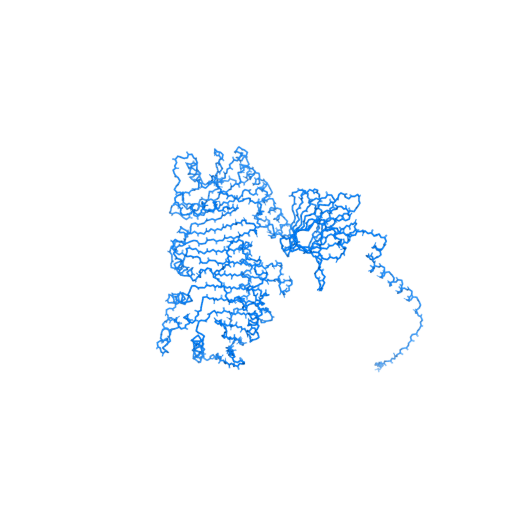 ? -6.792 1.038 37.300 1.00 82.69 528 TRP A N 1
ATOM 4043 C CA . TRP A 1 528 ? -5.527 1.444 37.885 1.00 82.69 528 TRP A CA 1
ATOM 4044 C C . TRP A 1 528 ? -4.926 2.683 37.191 1.00 82.69 528 TRP A C 1
ATOM 4046 O O . TRP A 1 528 ? -4.627 3.662 37.873 1.00 82.69 528 TRP A O 1
ATOM 4056 N N . MET A 1 529 ? -4.831 2.702 35.854 1.00 82.44 529 MET A N 1
ATOM 4057 C CA . MET A 1 529 ? -4.300 3.856 35.107 1.00 82.44 529 MET A CA 1
ATOM 4058 C C . MET A 1 529 ? -5.078 5.148 35.393 1.00 82.44 529 MET A C 1
ATOM 4060 O O . MET A 1 529 ? -4.486 6.218 35.518 1.00 82.44 529 MET A O 1
ATOM 4064 N N . VAL A 1 530 ? -6.407 5.065 35.525 1.00 87.06 530 VAL A N 1
ATOM 4065 C CA . VAL A 1 530 ? -7.243 6.226 35.878 1.00 87.06 530 VAL A CA 1
ATOM 4066 C C . VAL A 1 530 ? -6.976 6.687 37.311 1.00 87.06 530 VAL A C 1
ATOM 4068 O O . VAL A 1 530 ? -6.887 7.890 37.558 1.00 87.06 530 VAL A O 1
ATOM 4071 N N . SER A 1 531 ? -6.835 5.758 38.260 1.00 84.25 531 SER A N 1
ATOM 4072 C CA . SER A 1 531 ? -6.455 6.088 39.637 1.00 84.25 531 SER A CA 1
ATOM 4073 C C . SER A 1 531 ? -5.106 6.806 39.699 1.00 84.25 531 SER A C 1
ATOM 4075 O O . SER A 1 531 ? -4.998 7.792 40.427 1.00 84.25 531 SER A O 1
ATOM 4077 N N . GLU A 1 532 ? -4.126 6.378 38.901 1.00 77.62 532 GLU A N 1
ATOM 4078 C CA . GLU A 1 532 ? -2.799 6.996 38.897 1.00 77.62 532 GLU A CA 1
ATOM 4079 C C . GLU A 1 532 ? -2.784 8.371 38.230 1.00 77.62 532 GLU A C 1
ATOM 4081 O O . GLU A 1 532 ? -2.285 9.339 38.805 1.00 77.62 532 GLU A O 1
ATOM 4086 N N . ALA A 1 533 ? -3.451 8.509 37.082 1.00 79.00 533 ALA A N 1
ATOM 4087 C CA . ALA A 1 533 ? -3.636 9.810 36.445 1.00 79.00 533 ALA A CA 1
ATOM 4088 C C . ALA A 1 533 ? -4.307 10.822 37.396 1.00 79.00 533 ALA A C 1
ATOM 4090 O O . ALA A 1 533 ? -3.975 12.006 37.393 1.00 79.00 533 ALA A O 1
ATOM 4091 N N . ASN A 1 534 ? -5.227 10.361 38.248 1.00 87.50 534 ASN A N 1
ATOM 4092 C CA . ASN A 1 534 ? -5.879 11.201 39.252 1.00 87.50 534 ASN A CA 1
ATOM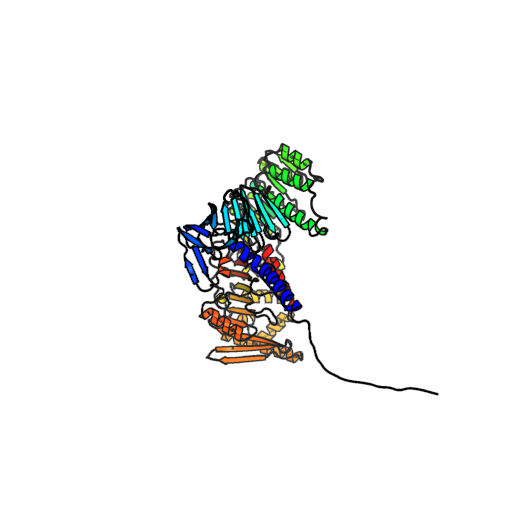 4093 C C . ASN A 1 534 ? -4.981 11.562 40.432 1.00 87.50 534 ASN A C 1
ATOM 4095 O O . ASN A 1 534 ? -5.106 12.669 40.958 1.00 87.50 534 ASN A O 1
ATOM 4099 N N . HIS A 1 535 ? -4.099 10.655 40.848 1.00 81.44 535 HIS A N 1
ATOM 4100 C CA . HIS A 1 535 ? -3.104 10.932 41.876 1.00 81.44 535 HIS A CA 1
ATOM 4101 C C . HIS A 1 535 ? -2.136 12.031 41.405 1.00 81.44 535 HIS A C 1
ATOM 4103 O O . HIS A 1 535 ? -1.937 13.029 42.103 1.00 81.44 535 HIS A O 1
ATOM 4109 N N . GLU A 1 536 ? -1.637 11.926 40.171 1.00 76.00 536 GLU A N 1
ATOM 4110 C CA . GLU A 1 536 ? -0.781 12.946 39.560 1.00 76.00 536 GLU A CA 1
ATOM 4111 C C . GLU A 1 536 ? -1.526 14.274 39.332 1.00 76.00 536 GLU A C 1
ATOM 4113 O O . GLU A 1 536 ? -1.008 15.351 39.651 1.00 76.00 536 GLU A O 1
ATOM 4118 N N . ALA A 1 537 ? -2.766 14.221 38.833 1.00 83.19 537 ALA A N 1
ATOM 4119 C CA . ALA A 1 537 ? -3.599 15.408 38.656 1.00 83.19 537 ALA A CA 1
ATOM 4120 C C . ALA A 1 537 ? -3.837 16.129 39.990 1.00 83.19 537 ALA A C 1
ATOM 4122 O O . ALA A 1 537 ? -3.753 17.355 40.038 1.00 83.19 537 ALA A O 1
ATOM 4123 N N . ALA A 1 538 ? -4.054 15.397 41.088 1.00 87.50 538 ALA A N 1
ATOM 4124 C CA . ALA A 1 538 ? -4.194 15.983 42.419 1.00 87.50 538 ALA A CA 1
ATOM 4125 C C . ALA A 1 538 ? -2.907 16.693 42.871 1.00 87.50 538 ALA A C 1
ATOM 4127 O O . ALA A 1 538 ? -2.976 17.830 43.344 1.00 87.50 538 ALA A O 1
ATOM 4128 N N . ALA A 1 539 ? -1.736 16.082 42.654 1.00 83.88 539 ALA A N 1
ATOM 4129 C CA . ALA A 1 539 ? -0.442 16.706 42.943 1.00 83.88 539 ALA A CA 1
ATOM 4130 C C . ALA A 1 539 ? -0.217 18.001 42.135 1.00 83.88 539 ALA A C 1
ATOM 4132 O O . ALA A 1 539 ? 0.399 18.946 42.629 1.00 83.88 539 ALA A O 1
ATOM 4133 N N . LYS A 1 540 ? -0.760 18.068 40.913 1.00 85.44 540 LYS A N 1
ATOM 4134 C CA . LYS A 1 540 ? -0.676 19.225 40.003 1.00 85.44 540 LYS A CA 1
ATOM 4135 C C . LYS A 1 540 ? -1.881 20.177 40.069 1.00 85.44 540 LYS A C 1
ATOM 4137 O O . LYS A 1 540 ? -1.924 21.128 39.292 1.00 85.44 540 LYS A O 1
ATOM 4142 N N . GLN A 1 541 ? -2.845 19.946 40.967 1.00 90.31 541 GLN A N 1
ATOM 4143 C CA . GLN A 1 541 ? -4.108 20.701 41.070 1.00 90.31 541 GLN A CA 1
ATOM 4144 C C . GLN A 1 541 ? -4.910 20.765 39.752 1.00 90.31 541 GLN A C 1
ATOM 4146 O O . GLN A 1 541 ? -5.530 21.777 39.424 1.00 90.31 541 GLN A O 1
ATOM 4151 N N . GLN A 1 542 ? -4.897 19.680 38.981 1.00 86.44 542 GLN A N 1
ATOM 4152 C CA . GLN A 1 542 ? -5.615 19.533 37.716 1.00 86.44 542 GLN A CA 1
ATOM 4153 C C . GLN A 1 542 ? -6.935 18.755 37.891 1.00 86.44 542 GLN A C 1
ATOM 4155 O O . GLN A 1 542 ? -7.085 17.998 38.853 1.00 86.44 542 GLN A O 1
ATOM 4160 N N . PRO A 1 543 ? -7.910 18.912 36.971 1.00 88.88 543 PRO A N 1
ATOM 4161 C CA . PRO A 1 543 ? -9.163 18.159 37.015 1.00 88.88 543 PRO A CA 1
ATOM 4162 C C . PRO A 1 543 ? -8.941 16.644 36.915 1.00 88.88 543 PRO A C 1
ATOM 4164 O O . PRO A 1 543 ? -8.267 16.175 36.001 1.00 88.88 543 PRO A O 1
ATOM 4167 N N . SER A 1 544 ? -9.567 15.878 37.811 1.00 90.25 544 SER A N 1
ATOM 4168 C CA . SER A 1 544 ? -9.513 14.412 37.803 1.00 90.25 544 SER A CA 1
ATOM 4169 C C . SER A 1 544 ? -10.313 13.803 36.644 1.00 90.25 544 SER A C 1
ATOM 4171 O O . SER A 1 544 ? -11.415 14.248 36.321 1.00 90.25 544 SER A O 1
ATOM 4173 N N . VAL A 1 545 ? -9.779 12.740 36.055 1.00 92.38 545 VAL A N 1
ATOM 4174 C CA . VAL A 1 545 ? -10.456 11.837 35.119 1.00 92.38 545 VAL A CA 1
ATOM 4175 C C . VAL A 1 545 ? -11.414 10.934 35.901 1.00 92.38 545 VAL A C 1
ATOM 4177 O O . VAL A 1 545 ? -11.055 10.401 36.947 1.00 92.38 545 VAL A O 1
ATOM 4180 N N . SER A 1 546 ? -12.637 10.716 35.421 1.00 93.50 546 SER A N 1
ATOM 4181 C CA . SER A 1 546 ? -13.571 9.785 36.076 1.00 93.50 546 SER A CA 1
ATOM 4182 C C . SER A 1 546 ? -13.827 8.550 35.224 1.00 93.50 546 SER A C 1
ATOM 4184 O O . SER A 1 546 ? -13.996 8.651 34.012 1.00 93.50 546 SER A O 1
ATOM 4186 N N . LEU A 1 547 ? -13.871 7.383 35.870 1.00 96.50 547 LEU A N 1
ATOM 4187 C CA . LEU A 1 547 ? -14.282 6.115 35.275 1.00 96.50 547 LEU A CA 1
ATOM 4188 C C . LEU A 1 547 ? -15.580 5.664 35.946 1.00 96.50 547 LEU A C 1
ATOM 4190 O O . LEU A 1 547 ? -15.618 5.460 37.158 1.00 96.50 547 LEU A O 1
ATOM 4194 N N . SER A 1 548 ? -16.640 5.504 35.163 1.00 96.81 548 SER A N 1
ATOM 4195 C CA . SER A 1 548 ? -17.911 4.935 35.612 1.00 96.81 548 SER A CA 1
ATOM 4196 C C . SER A 1 548 ? -18.279 3.713 34.778 1.00 96.81 548 SER A C 1
ATOM 4198 O O . SER A 1 548 ? -17.742 3.499 33.689 1.00 96.81 548 SER A O 1
ATOM 4200 N N . SER A 1 549 ? -19.193 2.896 35.295 1.00 96.94 549 SER A N 1
ATOM 4201 C CA . SER A 1 549 ? -19.756 1.769 34.558 1.00 96.94 549 SER A CA 1
ATOM 4202 C C . SER A 1 549 ? -21.265 1.692 34.744 1.00 96.94 549 SER A C 1
ATOM 4204 O O . SER A 1 549 ? -21.804 2.130 35.760 1.00 96.94 549 SER A O 1
ATOM 4206 N N . GLU A 1 550 ? -21.940 1.145 33.744 1.00 96.88 550 GLU A N 1
ATOM 4207 C CA . GLU A 1 550 ? -23.379 0.922 33.720 1.00 96.88 550 GLU A CA 1
ATOM 4208 C C . GLU A 1 550 ? -23.633 -0.458 33.111 1.00 96.88 550 GLU A C 1
ATOM 4210 O O . GLU A 1 550 ? -23.095 -0.778 32.052 1.00 96.88 550 GLU A O 1
ATOM 4215 N N . THR A 1 551 ? -24.444 -1.286 33.771 1.00 96.25 551 THR A N 1
ATOM 4216 C CA . THR A 1 551 ? -24.828 -2.601 33.241 1.00 96.25 551 THR A CA 1
ATOM 4217 C C . THR A 1 551 ? -26.267 -2.556 32.755 1.00 96.25 551 THR A C 1
ATOM 4219 O O . THR A 1 551 ? -27.168 -2.257 33.534 1.00 96.25 551 THR A O 1
ATOM 4222 N N . VAL A 1 552 ? -26.486 -2.876 31.481 1.00 92.00 552 VAL A N 1
ATOM 4223 C CA . VAL A 1 552 ? -27.816 -2.958 30.859 1.00 92.00 552 VAL A CA 1
ATOM 4224 C C . VAL A 1 552 ? -27.895 -4.257 30.072 1.00 92.00 552 VAL A C 1
ATOM 4226 O O . VAL A 1 552 ? -26.964 -4.583 29.339 1.00 92.00 552 VAL A O 1
ATOM 4229 N N . ASP A 1 553 ? -28.974 -5.016 30.262 1.00 88.62 553 ASP A N 1
ATOM 4230 C CA . ASP A 1 553 ? -29.205 -6.318 29.616 1.00 88.62 553 ASP A CA 1
ATOM 4231 C C . ASP A 1 553 ? -28.022 -7.295 29.755 1.00 88.62 553 ASP A C 1
ATOM 4233 O O . ASP A 1 553 ? -27.631 -7.993 28.820 1.00 88.62 553 ASP A O 1
ATOM 4237 N N . GLY A 1 554 ? -27.400 -7.313 30.940 1.00 88.56 554 GLY A N 1
ATOM 4238 C CA . GLY A 1 554 ? -26.244 -8.167 31.235 1.00 88.56 554 GLY A CA 1
ATOM 4239 C C . GLY A 1 554 ? -24.939 -7.734 30.556 1.00 88.56 554 GLY A C 1
ATOM 4240 O O . GLY A 1 554 ? -23.962 -8.478 30.597 1.00 88.56 554 GLY A O 1
ATOM 4241 N N . ARG A 1 555 ? -24.898 -6.545 29.940 1.00 92.19 555 ARG A N 1
ATOM 4242 C CA . ARG A 1 555 ? -23.703 -5.975 29.311 1.00 92.19 555 ARG A CA 1
ATOM 4243 C C . ARG A 1 555 ? -23.233 -4.738 30.057 1.00 92.19 555 ARG A C 1
ATOM 4245 O O . ARG A 1 555 ? -23.999 -3.797 30.255 1.00 92.19 555 ARG A O 1
ATOM 4252 N N . THR A 1 556 ? -21.955 -4.728 30.412 1.00 97.12 556 THR A N 1
ATOM 4253 C CA . THR A 1 556 ? -21.319 -3.595 31.082 1.00 97.12 556 THR A CA 1
ATOM 4254 C C . THR A 1 556 ? -20.725 -2.636 30.060 1.00 97.12 556 THR A C 1
ATOM 4256 O O . THR A 1 556 ? -19.918 -3.021 29.211 1.00 97.12 556 THR A O 1
ATOM 4259 N N . PHE A 1 557 ? -21.118 -1.374 30.155 1.00 98.12 557 PHE A N 1
ATOM 4260 C CA . PHE A 1 557 ? -20.534 -0.256 29.432 1.00 98.12 557 PHE A CA 1
ATOM 4261 C C . PHE A 1 557 ? -19.742 0.590 30.412 1.00 98.12 557 PHE A C 1
ATOM 4263 O O . PHE A 1 557 ? -20.228 0.919 31.491 1.00 98.12 557 PHE A O 1
ATOM 4270 N N . TYR A 1 558 ? -18.538 0.969 30.022 1.00 98.44 558 TYR A N 1
ATOM 4271 C CA . TYR A 1 558 ? -17.667 1.829 30.801 1.00 98.44 558 TYR A CA 1
ATOM 4272 C C . TYR A 1 558 ? -17.588 3.198 30.140 1.00 98.44 558 TYR A C 1
ATOM 4274 O O . TYR A 1 558 ? -17.639 3.310 28.915 1.00 98.44 558 TYR A O 1
ATOM 4282 N N . THR A 1 559 ? -17.473 4.245 30.951 1.00 98.06 559 THR A N 1
ATOM 4283 C CA . THR A 1 559 ? -17.311 5.623 30.484 1.00 98.06 559 THR A CA 1
ATOM 4284 C C . THR A 1 559 ? -16.128 6.255 31.193 1.00 98.06 559 THR A C 1
ATOM 4286 O O . THR A 1 559 ? -16.118 6.342 32.419 1.00 98.06 559 THR A O 1
ATOM 4289 N N . VAL A 1 560 ? -15.156 6.732 30.419 1.00 96.31 560 VAL A N 1
ATOM 4290 C CA . VAL A 1 560 ? -14.071 7.589 30.899 1.00 96.31 560 VAL A CA 1
ATOM 4291 C C . VAL A 1 560 ? -14.414 9.027 30.535 1.00 96.31 560 VAL A C 1
ATOM 4293 O O . VAL A 1 560 ? -14.600 9.339 29.359 1.00 96.31 560 VAL A O 1
ATOM 4296 N N . SER A 1 561 ? -14.524 9.904 31.529 1.00 94.50 561 SER A N 1
ATOM 4297 C CA . SER A 1 561 ? -14.729 11.338 31.308 1.00 94.50 561 SER A CA 1
ATOM 4298 C C . SER A 1 561 ? -13.439 12.095 31.577 1.00 94.50 561 SER A C 1
ATOM 4300 O O . SER A 1 561 ? -12.827 11.918 32.628 1.00 94.50 561 SER A O 1
ATOM 4302 N N . PHE A 1 562 ? -13.077 12.976 30.648 1.00 90.81 562 PHE A N 1
ATOM 4303 C CA . PHE A 1 562 ? -11.922 13.864 30.722 1.00 90.81 562 PHE A CA 1
ATOM 4304 C C . PHE A 1 562 ? -12.423 15.310 30.863 1.00 90.81 562 PHE A C 1
ATOM 4306 O O . PHE A 1 562 ? -12.655 15.977 29.849 1.00 90.81 562 PHE A O 1
ATOM 4313 N N . PRO A 1 563 ? -12.632 15.825 32.093 1.00 87.12 563 PRO A N 1
ATOM 4314 C CA . PRO A 1 563 ? -13.256 17.133 32.293 1.00 87.12 563 PRO A CA 1
ATOM 4315 C C . PRO A 1 563 ? -12.447 18.281 31.690 1.00 87.12 563 PRO A C 1
ATOM 4317 O O . PRO A 1 563 ? -13.031 19.191 31.109 1.00 87.12 563 PRO A O 1
ATOM 4320 N N . ALA A 1 564 ? -11.113 18.206 31.759 1.00 82.38 564 ALA A N 1
ATOM 4321 C CA . ALA A 1 564 ? -10.217 19.215 31.192 1.00 82.38 564 ALA A CA 1
ATOM 4322 C C . ALA A 1 564 ? -10.414 19.409 29.675 1.00 82.38 564 ALA A C 1
ATOM 4324 O O . ALA A 1 564 ? -10.305 20.529 29.187 1.00 82.38 564 ALA A O 1
ATOM 4325 N N . ALA A 1 565 ? -10.767 18.342 28.950 1.00 80.50 565 ALA A N 1
ATOM 4326 C CA . ALA A 1 565 ? -11.007 18.363 27.506 1.00 80.50 565 ALA A CA 1
ATOM 4327 C C . ALA A 1 565 ? -12.502 18.421 27.134 1.00 80.50 565 ALA A C 1
ATOM 4329 O O . ALA A 1 565 ? -12.839 18.430 25.953 1.00 80.50 565 ALA A O 1
ATOM 4330 N N . SER A 1 566 ? -13.412 18.419 28.122 1.00 86.19 566 SER A N 1
ATOM 4331 C CA . SER A 1 566 ? -14.861 18.245 27.908 1.00 86.19 566 SER A CA 1
ATOM 4332 C C . SER A 1 566 ? -15.198 17.053 26.997 1.00 86.19 566 SER A C 1
ATOM 4334 O O . SER A 1 566 ? -16.116 17.116 26.180 1.00 86.19 566 SER A O 1
ATOM 4336 N N . TYR A 1 567 ? -14.446 15.958 27.140 1.00 87.12 567 TYR A N 1
ATOM 4337 C CA . TYR A 1 567 ? -14.502 14.800 26.250 1.00 87.12 567 TYR A CA 1
ATOM 4338 C C . TYR A 1 567 ? -14.842 13.521 27.017 1.00 87.12 567 TYR A C 1
ATOM 4340 O O . TYR A 1 567 ? -14.484 13.369 28.189 1.00 87.12 567 TYR A O 1
ATOM 4348 N N . LYS A 1 568 ? -15.540 12.593 26.360 1.00 92.31 568 LYS A N 1
ATOM 4349 C CA . LYS A 1 568 ? -15.895 11.284 26.917 1.00 92.31 568 LYS A CA 1
ATOM 4350 C C . LYS A 1 568 ? -15.501 10.180 25.952 1.00 92.31 568 LYS A C 1
ATOM 4352 O O . LYS A 1 568 ? -15.581 10.345 24.740 1.00 92.31 568 LYS A O 1
ATOM 4357 N N . VAL A 1 569 ? -15.087 9.055 26.518 1.00 95.50 569 VAL A N 1
ATOM 4358 C CA . VAL A 1 569 ? -14.820 7.817 25.792 1.00 95.50 569 VAL A CA 1
ATOM 4359 C C . VAL A 1 569 ? -15.638 6.714 26.434 1.00 95.50 569 VAL A C 1
ATOM 4361 O O . VAL A 1 569 ? -15.617 6.543 27.652 1.00 95.50 569 VAL A O 1
ATOM 4364 N N . HIS A 1 570 ? -16.348 5.959 25.611 1.00 97.75 570 HIS A N 1
ATOM 4365 C CA . HIS A 1 570 ? -17.118 4.803 26.024 1.00 97.75 570 HIS A CA 1
ATOM 4366 C C . HIS A 1 570 ? -16.435 3.538 25.527 1.00 97.75 570 HIS A C 1
ATOM 4368 O O . HIS A 1 570 ? -15.906 3.511 24.415 1.00 97.75 570 HIS A O 1
ATOM 4374 N N . TYR A 1 571 ? -16.476 2.474 26.323 1.00 98.50 571 TYR A N 1
ATOM 4375 C CA . TYR A 1 571 ? -16.031 1.165 25.867 1.00 98.50 571 TYR A CA 1
ATOM 4376 C C . TYR A 1 571 ? -16.826 0.014 26.480 1.00 98.50 571 TYR A C 1
ATOM 4378 O O . TYR A 1 571 ? -17.498 0.160 27.502 1.00 98.50 571 TYR A O 1
ATOM 4386 N N . THR A 1 572 ? -16.769 -1.146 25.834 1.00 98.38 572 THR A N 1
ATOM 4387 C CA . THR A 1 572 ? -17.357 -2.396 26.332 1.00 98.38 572 THR A CA 1
ATOM 4388 C C . THR A 1 572 ? -16.554 -3.596 25.837 1.00 98.38 572 THR A C 1
ATOM 4390 O O . THR A 1 572 ? -15.899 -3.522 24.796 1.00 98.38 572 THR A O 1
ATOM 4393 N N . PHE A 1 573 ? -16.614 -4.701 26.578 1.00 97.31 573 PHE A N 1
ATOM 4394 C CA . PHE A 1 573 ? -16.014 -5.974 26.187 1.00 97.31 573 PHE A CA 1
ATOM 4395 C C . PHE A 1 573 ? -17.082 -6.895 25.613 1.00 97.31 573 PHE A C 1
ATOM 4397 O O . PHE A 1 573 ? -18.084 -7.183 26.271 1.00 97.31 573 PHE A O 1
ATOM 4404 N N . TRP A 1 574 ? -16.873 -7.386 24.395 1.00 94.56 574 TRP A N 1
ATOM 4405 C CA . TRP A 1 574 ? -17.822 -8.286 23.758 1.00 94.56 574 TRP A CA 1
ATOM 4406 C C . TRP A 1 574 ? -17.150 -9.205 22.733 1.00 94.56 574 TRP A C 1
ATOM 4408 O O . TRP A 1 574 ? -16.397 -8.764 21.870 1.00 94.56 574 TRP A O 1
ATOM 4418 N N . ARG A 1 575 ? -17.441 -10.512 22.832 1.00 92.31 575 ARG A N 1
ATOM 4419 C CA . ARG A 1 575 ? -16.953 -11.571 21.922 1.00 92.31 575 ARG A CA 1
ATOM 4420 C C . ARG A 1 575 ? -15.432 -11.591 21.697 1.00 92.31 575 ARG A C 1
ATOM 4422 O O . ARG A 1 575 ? -14.991 -11.814 20.573 1.00 92.31 575 ARG A O 1
ATOM 4429 N N . GLY A 1 576 ? -14.656 -11.376 22.760 1.00 92.00 576 GLY A N 1
ATOM 4430 C CA . GLY A 1 576 ? -13.188 -11.370 22.697 1.00 92.00 576 GLY A CA 1
ATOM 4431 C C . GLY A 1 576 ? -12.588 -10.058 22.191 1.00 92.00 576 GLY A C 1
ATOM 4432 O O . GLY A 1 576 ? -11.421 -10.035 21.830 1.00 92.00 576 GLY A O 1
ATOM 4433 N N . TYR A 1 577 ? -13.367 -8.972 22.148 1.00 97.06 577 TYR A N 1
ATOM 4434 C CA . TYR A 1 577 ? -12.889 -7.653 21.738 1.00 97.06 577 TYR A CA 1
ATOM 4435 C C . TYR A 1 577 ? -13.271 -6.575 22.747 1.00 97.06 577 TYR A C 1
ATOM 4437 O O . TYR A 1 577 ? -14.344 -6.628 23.353 1.00 97.06 577 TYR A O 1
ATOM 4445 N N . MET A 1 578 ? -12.418 -5.564 22.876 1.00 98.25 578 MET A N 1
ATOM 4446 C CA . MET A 1 578 ? -12.745 -4.271 23.465 1.00 98.25 578 MET A CA 1
ATOM 4447 C C . MET A 1 578 ? -13.156 -3.318 22.343 1.00 98.25 578 MET A C 1
ATOM 4449 O O . MET A 1 578 ? -12.378 -3.046 21.428 1.00 98.25 578 MET A O 1
ATOM 4453 N N . LEU A 1 579 ? -14.388 -2.823 22.416 1.00 98.12 579 LEU A N 1
ATOM 4454 C CA . LEU A 1 579 ? -14.927 -1.817 21.504 1.00 98.12 579 LEU A CA 1
ATOM 4455 C C . LEU A 1 579 ? -14.860 -0.462 22.195 1.00 98.12 579 LEU A C 1
ATOM 4457 O O . LEU A 1 579 ? -15.347 -0.347 23.317 1.00 98.12 579 LEU A O 1
ATOM 4461 N N . ILE A 1 580 ? -14.288 0.546 21.540 1.00 98.31 580 ILE A N 1
ATOM 4462 C CA . ILE A 1 580 ? -14.076 1.888 22.097 1.00 98.31 580 ILE A CA 1
ATOM 4463 C C . ILE A 1 580 ? -14.614 2.927 21.111 1.00 98.31 580 ILE A C 1
ATOM 4465 O O . ILE A 1 580 ? -14.305 2.852 19.922 1.00 98.31 580 ILE A O 1
ATOM 4469 N N . ALA A 1 581 ? -15.392 3.897 21.591 1.00 96.44 581 ALA A N 1
ATOM 4470 C CA . ALA A 1 581 ? -15.991 4.947 20.767 1.00 96.44 581 ALA A CA 1
ATOM 4471 C C . ALA A 1 581 ? -16.288 6.235 21.576 1.00 96.44 581 ALA A C 1
ATOM 4473 O O . ALA A 1 581 ? -16.320 6.189 22.808 1.00 96.44 581 ALA A O 1
ATOM 4474 N N . PRO A 1 582 ? -16.542 7.385 20.918 1.00 93.75 582 PRO A N 1
ATOM 4475 C CA . PRO A 1 582 ? -16.959 8.638 21.564 1.00 93.75 582 PRO A CA 1
ATOM 4476 C C . PRO A 1 582 ? -18.292 8.577 22.308 1.00 93.75 582 PRO A C 1
ATOM 4478 O O . PRO A 1 582 ? -18.524 9.376 23.212 1.00 93.75 582 PRO A O 1
ATOM 4481 N N . ASP A 1 583 ? -19.182 7.664 21.920 1.00 91.06 583 ASP A N 1
ATOM 4482 C CA . ASP A 1 583 ? -20.507 7.516 22.508 1.00 91.06 583 ASP A CA 1
ATOM 4483 C C . ASP A 1 583 ? -20.957 6.049 22.535 1.00 91.06 583 ASP A C 1
ATOM 4485 O O . ASP A 1 583 ? -20.405 5.170 21.869 1.00 91.06 583 ASP A O 1
ATOM 4489 N N . ARG A 1 584 ? -21.975 5.780 23.354 1.00 94.38 584 ARG A N 1
ATOM 4490 C CA . ARG A 1 584 ? -22.527 4.436 23.550 1.00 94.38 584 ARG A CA 1
ATOM 4491 C C . ARG A 1 584 ? -23.281 3.910 22.324 1.00 94.38 584 ARG A C 1
ATOM 4493 O O . ARG A 1 584 ? -23.326 2.696 22.135 1.00 94.38 584 ARG A O 1
ATOM 4500 N N . THR A 1 585 ? -23.865 4.783 21.507 1.00 93.94 585 THR A N 1
ATOM 4501 C CA . THR A 1 585 ? -24.635 4.395 20.317 1.00 93.94 585 THR A CA 1
ATOM 4502 C C . THR A 1 585 ? -23.725 3.721 19.298 1.00 93.94 585 THR A C 1
ATOM 4504 O O . THR A 1 585 ? -24.045 2.630 18.836 1.00 93.94 585 THR A O 1
ATOM 4507 N N . LEU A 1 586 ? -22.537 4.279 19.054 1.00 94.75 586 LEU A N 1
ATOM 4508 C CA . LEU A 1 586 ? -21.537 3.683 18.162 1.00 94.75 586 LEU A CA 1
ATOM 4509 C C . LEU A 1 586 ? -21.082 2.288 18.618 1.00 94.75 586 LEU A C 1
ATOM 4511 O O . LEU A 1 586 ? -20.814 1.419 17.784 1.00 94.75 586 LEU A O 1
ATOM 4515 N N . LEU A 1 587 ? -21.025 2.039 19.933 1.00 96.44 587 LEU A N 1
ATOM 4516 C CA . LEU A 1 587 ? -20.747 0.701 20.463 1.00 96.44 587 LEU A CA 1
ATOM 4517 C C . LEU A 1 587 ? -21.890 -0.269 20.144 1.00 96.44 587 LEU A C 1
ATOM 4519 O O . LEU A 1 587 ? -21.636 -1.389 19.713 1.00 96.44 587 LEU A O 1
ATOM 4523 N N . LEU A 1 588 ? -23.144 0.146 20.343 1.00 95.88 588 LEU A N 1
ATOM 4524 C CA . LEU A 1 588 ? -24.324 -0.669 20.028 1.00 95.88 588 LEU A CA 1
ATOM 4525 C C . LEU A 1 588 ? -24.413 -0.989 18.531 1.00 95.88 588 LEU A C 1
ATOM 4527 O O . LEU A 1 588 ? -24.625 -2.147 18.173 1.00 95.88 588 LEU A O 1
ATOM 4531 N N . GLU A 1 589 ? -24.160 -0.005 17.670 1.00 95.44 589 GLU A N 1
ATOM 4532 C CA . GLU A 1 589 ? -24.100 -0.188 16.218 1.00 95.44 589 GLU A CA 1
ATOM 4533 C C . GLU A 1 589 ? -22.998 -1.166 15.805 1.00 95.44 589 GLU A C 1
ATOM 4535 O O . GLU A 1 589 ? -23.248 -2.080 15.023 1.00 95.44 589 GLU A O 1
ATOM 4540 N N . ALA A 1 590 ? -21.790 -1.040 16.370 1.00 96.25 590 ALA A N 1
ATOM 4541 C CA . ALA A 1 590 ? -20.694 -1.973 16.107 1.00 96.25 590 ALA A CA 1
ATOM 4542 C C . ALA A 1 590 ? -21.082 -3.424 16.424 1.00 96.25 590 ALA A C 1
ATOM 4544 O O . ALA A 1 590 ? -20.735 -4.350 15.688 1.00 96.25 590 ALA A O 1
ATOM 4545 N N . MET A 1 591 ? -21.836 -3.620 17.506 1.00 95.56 591 MET A N 1
ATOM 4546 C CA . MET A 1 591 ? -22.327 -4.938 17.893 1.00 95.56 591 MET A CA 1
ATOM 4547 C C . MET A 1 591 ? -23.401 -5.448 16.924 1.00 95.56 591 MET A C 1
ATOM 4549 O O . MET A 1 591 ? -23.357 -6.607 16.509 1.00 95.56 591 MET A O 1
ATOM 4553 N N . GLN A 1 592 ? -24.293 -4.562 16.479 1.00 95.50 592 GLN A N 1
ATOM 4554 C CA . GLN A 1 592 ? -25.308 -4.868 15.475 1.00 95.50 592 GLN A CA 1
ATOM 4555 C C . GLN A 1 592 ? -24.706 -5.230 14.108 1.00 95.50 592 GLN A C 1
ATOM 4557 O O . GLN A 1 592 ? -25.196 -6.162 13.468 1.00 95.50 592 GLN A O 1
ATOM 4562 N N . TYR A 1 593 ? -23.647 -4.550 13.652 1.00 94.56 593 TYR A N 1
ATOM 4563 C CA . TYR A 1 593 ? -22.974 -4.881 12.388 1.00 94.56 593 TYR A CA 1
ATOM 4564 C C . TYR A 1 593 ? -22.478 -6.327 12.386 1.00 94.56 593 TYR A C 1
ATOM 4566 O O . TYR A 1 593 ? -22.746 -7.065 11.437 1.00 94.56 593 TYR A O 1
ATOM 4574 N N . ARG A 1 594 ? -21.867 -6.763 13.493 1.00 93.06 594 ARG A N 1
ATOM 4575 C CA . ARG A 1 594 ? -21.397 -8.141 13.652 1.00 93.06 594 ARG A CA 1
ATOM 4576 C C . ARG A 1 594 ? -22.542 -9.152 13.688 1.00 93.06 594 ARG A C 1
ATOM 4578 O O . ARG A 1 594 ? -22.429 -10.210 13.077 1.00 93.06 594 ARG A O 1
ATOM 4585 N N . ASP A 1 595 ? -23.627 -8.851 14.401 1.00 92.69 595 ASP A N 1
ATOM 4586 C CA . ASP A 1 595 ? -24.770 -9.768 14.528 1.00 92.69 595 ASP A CA 1
ATOM 4587 C C . ASP A 1 595 ? -25.562 -9.918 13.222 1.00 92.69 595 ASP A C 1
ATOM 4589 O O . ASP A 1 595 ? -26.027 -11.008 12.895 1.00 92.69 595 ASP A O 1
ATOM 4593 N N . THR A 1 596 ? -25.698 -8.833 12.460 1.00 92.75 596 THR A N 1
ATOM 4594 C CA . THR A 1 596 ? -26.456 -8.811 11.198 1.00 92.75 596 THR A CA 1
ATOM 4595 C C . THR A 1 596 ? -25.617 -9.199 9.981 1.00 92.75 596 THR A C 1
ATOM 4597 O O . THR A 1 596 ? -26.171 -9.540 8.938 1.00 92.75 596 THR A O 1
ATOM 4600 N N . GLY A 1 597 ? -24.286 -9.148 10.091 1.00 87.25 597 GLY A N 1
ATOM 4601 C CA . GLY A 1 597 ? -23.367 -9.323 8.968 1.00 87.25 597 GLY A CA 1
ATOM 4602 C C . GLY A 1 597 ? -23.269 -8.101 8.049 1.00 87.25 597 GLY A C 1
ATOM 4603 O O . GLY A 1 597 ? -22.693 -8.209 6.969 1.00 87.25 597 GLY A O 1
ATOM 4604 N N . ALA A 1 598 ? -23.802 -6.943 8.451 1.00 90.00 598 ALA A N 1
ATOM 4605 C CA . ALA A 1 598 ? -23.708 -5.679 7.713 1.00 90.00 598 ALA A CA 1
ATOM 4606 C C . ALA A 1 598 ? -22.334 -4.993 7.889 1.00 90.00 598 ALA A C 1
ATOM 4608 O O . ALA A 1 598 ? -22.245 -3.777 8.078 1.00 90.00 598 ALA A O 1
ATOM 4609 N N . SER A 1 599 ? -21.260 -5.779 7.860 1.00 94.19 599 SER A N 1
ATOM 4610 C CA . SER A 1 599 ? -19.915 -5.361 8.235 1.00 94.19 599 SER A CA 1
ATOM 4611 C C . SER A 1 599 ? -19.012 -5.061 7.036 1.00 94.19 599 SER A C 1
ATOM 4613 O O . SER A 1 599 ? -19.287 -5.437 5.892 1.00 94.19 599 SER A O 1
ATOM 4615 N N . LEU A 1 600 ? -17.884 -4.401 7.299 1.00 93.25 600 LEU A N 1
ATOM 4616 C CA . LEU A 1 600 ? -16.855 -4.120 6.300 1.00 93.25 600 LEU A CA 1
ATOM 4617 C C . LEU A 1 600 ? -16.261 -5.400 5.704 1.00 93.25 600 LEU A C 1
ATOM 4619 O O . LEU A 1 600 ? -15.994 -5.437 4.504 1.00 93.25 600 LEU A O 1
ATOM 4623 N N . ALA A 1 601 ? -16.109 -6.453 6.515 1.00 89.88 601 ALA A N 1
ATOM 4624 C CA . ALA A 1 601 ? -15.577 -7.749 6.084 1.00 89.88 601 ALA A CA 1
ATOM 4625 C C . ALA A 1 601 ? -16.350 -8.353 4.897 1.00 89.88 601 ALA A C 1
ATOM 4627 O O . ALA A 1 601 ? -15.793 -9.129 4.124 1.00 89.88 601 ALA A O 1
ATOM 4628 N N . ARG A 1 602 ? -17.628 -7.984 4.744 1.00 90.25 602 ARG A N 1
ATOM 4629 C CA . ARG A 1 602 ? -18.541 -8.487 3.707 1.00 90.25 602 ARG A CA 1
ATOM 4630 C C . ARG A 1 602 ? -18.916 -7.427 2.672 1.00 90.25 602 ARG A C 1
ATOM 4632 O O . ARG A 1 602 ? -19.786 -7.657 1.840 1.00 90.25 602 ARG A O 1
ATOM 4639 N N . SER A 1 603 ? -18.288 -6.255 2.731 1.00 89.81 603 SER A N 1
ATOM 4640 C CA . SER A 1 603 ? -18.594 -5.135 1.846 1.00 89.81 603 SER A CA 1
ATOM 4641 C C . SER A 1 603 ? -17.993 -5.353 0.459 1.00 89.81 603 SER A C 1
ATOM 4643 O O . SER A 1 603 ? -16.772 -5.417 0.313 1.00 89.81 603 SER A O 1
ATOM 4645 N N . ASP A 1 604 ? -18.828 -5.363 -0.583 1.00 87.06 604 ASP A N 1
ATOM 4646 C CA . ASP A 1 604 ? -18.371 -5.406 -1.981 1.00 87.06 604 ASP A CA 1
ATOM 4647 C C . ASP A 1 604 ? -17.420 -4.246 -2.315 1.00 87.06 604 ASP A C 1
ATOM 4649 O O . ASP A 1 604 ? -16.466 -4.408 -3.081 1.00 87.06 604 ASP A O 1
ATOM 4653 N N . ASN A 1 605 ? -17.639 -3.070 -1.714 1.00 83.94 605 ASN A N 1
ATOM 4654 C CA . ASN A 1 605 ? -16.762 -1.915 -1.896 1.00 83.94 605 ASN A CA 1
ATOM 4655 C C . ASN A 1 605 ? -15.364 -2.186 -1.343 1.00 83.94 605 ASN A C 1
ATOM 4657 O O . ASN A 1 605 ? -14.393 -1.824 -1.993 1.00 83.94 605 ASN A O 1
ATOM 4661 N N . PHE A 1 606 ? -15.253 -2.850 -0.194 1.00 87.56 606 PHE A N 1
ATOM 4662 C CA . PHE A 1 606 ? -13.966 -3.230 0.385 1.00 87.56 606 PHE A CA 1
ATOM 4663 C C . PHE A 1 606 ? -13.317 -4.381 -0.396 1.00 87.56 606 PHE A C 1
ATOM 4665 O O . PHE A 1 606 ? -12.187 -4.250 -0.868 1.00 87.56 606 PHE A O 1
ATOM 4672 N N . LEU A 1 607 ? -14.054 -5.476 -0.611 1.00 87.69 607 LEU A N 1
ATOM 4673 C CA . LEU A 1 607 ? -13.557 -6.685 -1.277 1.00 87.69 607 LEU A CA 1
ATOM 4674 C C . LEU A 1 607 ? -13.114 -6.409 -2.719 1.00 87.69 607 LEU A C 1
ATOM 4676 O O . LEU A 1 607 ? -12.097 -6.927 -3.175 1.00 87.69 607 LEU A O 1
ATOM 4680 N N . SER A 1 608 ? -13.814 -5.524 -3.435 1.00 84.31 608 SER A N 1
ATOM 4681 C CA . SER A 1 608 ? -13.417 -5.112 -4.787 1.00 84.31 608 SER A CA 1
ATOM 4682 C C . SER A 1 608 ? -12.129 -4.286 -4.836 1.00 84.31 608 SER A C 1
ATOM 4684 O O . SER A 1 608 ? -11.587 -4.115 -5.930 1.00 84.31 608 SER A O 1
ATOM 4686 N N . GLN A 1 609 ? -11.606 -3.795 -3.705 1.00 85.12 609 GLN A N 1
ATOM 4687 C CA . GLN A 1 609 ? -10.307 -3.114 -3.637 1.00 85.12 609 GLN A CA 1
ATOM 4688 C C . GLN A 1 609 ? -9.140 -4.044 -3.289 1.00 85.12 609 GLN A C 1
ATOM 4690 O O . GLN A 1 609 ? -7.994 -3.604 -3.401 1.00 85.12 609 GLN A O 1
ATOM 4695 N N . LEU A 1 610 ? -9.392 -5.310 -2.931 1.00 84.88 610 LEU A N 1
ATOM 4696 C CA . LEU A 1 610 ? -8.325 -6.276 -2.652 1.00 84.88 610 LEU A CA 1
ATOM 4697 C C . LEU A 1 610 ? -7.404 -6.434 -3.871 1.00 84.88 610 LEU A C 1
ATOM 4699 O O . LEU A 1 610 ? -7.900 -6.655 -4.981 1.00 84.88 610 LEU A O 1
ATOM 4703 N N . PRO A 1 611 ? -6.080 -6.267 -3.710 1.00 78.44 611 PRO A N 1
ATOM 4704 C CA . PRO A 1 611 ? -5.141 -6.369 -4.819 1.00 78.44 611 PRO A CA 1
ATOM 4705 C C . PRO A 1 611 ? -5.182 -7.761 -5.462 1.00 78.44 611 PRO A C 1
ATOM 4707 O O . PRO A 1 611 ? -5.418 -8.765 -4.800 1.00 78.44 611 PRO A O 1
ATOM 4710 N N . ALA A 1 612 ? -4.915 -7.825 -6.767 1.00 75.62 612 ALA A N 1
ATOM 4711 C CA . ALA A 1 612 ? -4.838 -9.074 -7.526 1.00 75.62 612 ALA A CA 1
ATOM 4712 C C . ALA A 1 612 ? -3.505 -9.814 -7.281 1.00 75.62 612 ALA A C 1
ATOM 4714 O O . ALA A 1 612 ? -2.769 -10.115 -8.217 1.00 75.62 612 ALA A O 1
ATOM 4715 N N . ASP A 1 613 ? -3.152 -10.047 -6.015 1.00 73.56 613 ASP A N 1
ATOM 4716 C CA . ASP A 1 613 ? -1.889 -10.678 -5.607 1.00 73.56 613 ASP A CA 1
ATOM 4717 C C . ASP A 1 613 ? -2.045 -12.130 -5.123 1.00 73.56 613 ASP A C 1
ATOM 4719 O O . ASP A 1 613 ? -1.055 -12.758 -4.737 1.00 73.56 613 ASP A O 1
ATOM 4723 N N . GLY A 1 614 ? -3.266 -12.674 -5.200 1.00 72.06 614 GLY A N 1
ATOM 4724 C CA . GLY A 1 614 ? -3.580 -14.071 -4.898 1.00 72.06 614 GLY A CA 1
ATOM 4725 C C . GLY A 1 614 ? -3.565 -14.414 -3.408 1.00 72.06 614 GLY A C 1
ATOM 4726 O O . GLY A 1 614 ? -3.363 -15.578 -3.068 1.00 72.06 614 GLY A O 1
ATOM 4727 N N . ARG A 1 615 ? -3.716 -13.421 -2.520 1.00 76.69 615 ARG A N 1
ATOM 4728 C CA . ARG A 1 615 ? -3.730 -13.614 -1.063 1.00 76.69 615 ARG A CA 1
ATOM 4729 C C . ARG A 1 615 ? -5.130 -13.412 -0.495 1.00 76.69 615 ARG A C 1
ATOM 4731 O O . ARG A 1 615 ? -5.756 -12.386 -0.735 1.00 76.69 615 ARG A O 1
ATOM 4738 N N . ASP A 1 616 ? -5.569 -14.367 0.321 1.00 73.31 616 ASP A N 1
ATOM 4739 C CA . ASP A 1 616 ? -6.895 -14.335 0.957 1.00 73.31 616 ASP A CA 1
ATOM 4740 C C . ASP A 1 616 ? -6.931 -13.471 2.226 1.00 73.31 616 ASP A C 1
ATOM 4742 O O . ASP A 1 616 ? -7.979 -12.958 2.617 1.00 73.31 616 ASP A O 1
ATOM 4746 N N . TYR A 1 617 ? -5.775 -13.298 2.873 1.00 85.06 617 TYR A N 1
ATOM 4747 C CA . TYR A 1 617 ? -5.633 -12.582 4.137 1.00 85.06 617 TYR A CA 1
ATOM 4748 C C . TYR A 1 617 ? -4.482 -11.590 4.092 1.00 85.06 617 TYR A C 1
ATOM 4750 O O . TYR A 1 617 ? -3.511 -11.775 3.357 1.00 85.06 617 TYR A O 1
ATOM 4758 N N . VAL A 1 618 ? -4.565 -10.572 4.946 1.00 91.31 618 VAL A N 1
ATOM 4759 C CA . VAL A 1 618 ? -3.580 -9.494 5.081 1.00 91.31 618 VAL A CA 1
ATOM 4760 C C . VAL A 1 618 ? -3.055 -9.453 6.514 1.00 91.31 618 VAL A C 1
ATOM 4762 O O . VAL A 1 618 ? -3.733 -9.884 7.440 1.00 91.31 618 VAL A O 1
ATOM 4765 N N . SER A 1 619 ? -1.842 -8.943 6.717 1.00 93.19 619 SER A N 1
ATOM 4766 C CA . SER A 1 619 ? -1.326 -8.664 8.066 1.00 93.19 619 SER A CA 1
ATOM 4767 C C . SER A 1 619 ? -1.719 -7.275 8.552 1.00 93.19 619 SER A C 1
ATOM 4769 O O . SER A 1 619 ? -1.663 -6.989 9.737 1.00 93.19 619 SER A O 1
ATOM 4771 N N . GLY A 1 620 ? -2.081 -6.380 7.645 1.00 93.56 620 GLY A N 1
ATOM 4772 C CA . GLY A 1 620 ? -2.586 -5.057 7.964 1.00 93.56 620 GLY A CA 1
ATOM 4773 C C . GLY A 1 620 ? -3.077 -4.376 6.704 1.00 93.56 620 GLY A C 1
ATOM 4774 O O . GLY A 1 620 ? -2.734 -4.794 5.599 1.00 93.56 620 GLY A O 1
ATOM 4775 N N . PHE A 1 621 ? -3.885 -3.338 6.842 1.00 93.31 621 PHE A N 1
ATOM 4776 C CA . PHE A 1 621 ? -4.303 -2.545 5.701 1.00 93.31 621 PHE A CA 1
ATOM 4777 C C . PHE A 1 621 ? -4.753 -1.144 6.104 1.00 93.31 621 PHE A C 1
ATOM 4779 O O . PHE A 1 621 ? -5.082 -0.879 7.259 1.00 93.31 621 PHE A O 1
ATOM 4786 N N . ILE A 1 622 ? -4.805 -0.261 5.110 1.00 89.44 622 ILE A N 1
ATOM 4787 C CA . ILE A 1 622 ? -5.473 1.036 5.183 1.00 89.44 622 ILE A CA 1
ATOM 4788 C C . ILE A 1 622 ? -6.494 1.097 4.050 1.00 89.44 622 ILE A C 1
ATOM 4790 O O . ILE A 1 622 ? -6.134 1.007 2.876 1.00 89.44 622 ILE A O 1
ATOM 4794 N N . TYR A 1 623 ? -7.760 1.247 4.414 1.00 88.88 623 TYR A N 1
ATOM 4795 C CA . TYR A 1 623 ? -8.901 1.416 3.528 1.00 88.88 623 TYR A CA 1
ATOM 4796 C C . TYR A 1 623 ? -9.437 2.842 3.634 1.00 88.88 623 TYR A C 1
ATOM 4798 O O . TYR A 1 623 ? -9.483 3.416 4.722 1.00 88.88 623 TYR A O 1
ATOM 4806 N N . GLN A 1 624 ? -9.870 3.405 2.513 1.00 82.62 624 GLN A N 1
ATOM 4807 C CA . GLN A 1 624 ? -10.537 4.702 2.449 1.00 82.62 624 GLN A CA 1
ATOM 4808 C C . GLN A 1 624 ? -11.719 4.631 1.495 1.00 82.62 624 GLN A C 1
ATOM 4810 O O . GLN A 1 624 ? -11.627 3.989 0.452 1.00 82.62 624 GLN A O 1
ATOM 4815 N N . ASN A 1 625 ? -12.792 5.337 1.834 1.00 77.06 625 ASN A N 1
ATOM 4816 C CA . ASN A 1 625 ? -14.047 5.410 1.102 1.00 77.06 625 ASN A CA 1
ATOM 4817 C C . ASN A 1 625 ? -14.656 6.816 1.240 1.00 77.06 625 ASN A C 1
ATOM 4819 O O . ASN A 1 625 ? -15.636 7.053 1.941 1.00 77.06 625 ASN A O 1
ATOM 4823 N N . LEU A 1 626 ? -14.012 7.787 0.598 1.00 64.44 626 LEU A N 1
ATOM 4824 C CA . LEU A 1 626 ? -14.292 9.217 0.770 1.00 64.44 626 LEU A CA 1
ATOM 4825 C C . LEU A 1 626 ? -15.473 9.733 -0.085 1.00 64.44 626 LEU A C 1
ATOM 4827 O O . LEU A 1 626 ? -15.788 10.919 -0.032 1.00 64.44 626 LEU A O 1
ATOM 4831 N N . ALA A 1 627 ? -16.144 8.867 -0.852 1.00 54.66 627 ALA A N 1
ATOM 4832 C CA . ALA A 1 627 ? -17.253 9.234 -1.743 1.00 54.66 627 ALA A CA 1
ATOM 4833 C C . ALA A 1 627 ? -18.588 9.514 -1.014 1.00 54.66 627 ALA A C 1
ATOM 4835 O O . ALA A 1 627 ? -19.575 9.893 -1.640 1.00 54.66 627 ALA A O 1
ATOM 4836 N N . LEU A 1 628 ? -18.638 9.309 0.301 1.00 50.78 628 LEU A N 1
ATOM 4837 C CA . LEU A 1 628 ? -19.864 9.015 1.037 1.00 50.78 628 LEU A CA 1
ATOM 4838 C C . LEU A 1 628 ? -20.320 10.155 1.963 1.00 50.78 628 LEU A C 1
ATOM 4840 O O . LEU A 1 628 ? -20.602 9.870 3.107 1.00 50.78 628 LEU A O 1
ATOM 4844 N N . ASN A 1 629 ? -20.445 11.411 1.491 1.00 46.53 629 ASN A N 1
ATOM 4845 C CA . ASN A 1 629 ? -21.152 12.550 2.160 1.00 46.53 629 ASN A CA 1
ATOM 4846 C C . ASN A 1 629 ? -20.315 13.778 2.594 1.00 46.53 629 ASN A C 1
ATOM 4848 O O . ASN A 1 629 ? -20.787 14.587 3.395 1.00 46.53 629 ASN A O 1
ATOM 4852 N N . LEU A 1 630 ? -19.111 13.994 2.059 1.00 50.50 630 LEU A N 1
ATOM 4853 C CA . LEU A 1 630 ? -18.431 15.290 2.223 1.00 50.50 630 LEU A CA 1
ATOM 4854 C C . LEU A 1 630 ? -18.905 16.296 1.149 1.00 50.50 630 LEU A C 1
ATOM 4856 O O . LEU A 1 630 ? -19.178 15.885 0.019 1.00 50.50 630 LEU A O 1
ATOM 4860 N N . PRO A 1 631 ? -19.010 17.608 1.457 1.00 45.22 631 PRO A N 1
ATOM 4861 C CA . PRO A 1 631 ? -19.331 18.633 0.462 1.00 45.22 631 PRO A CA 1
ATOM 4862 C C . PRO A 1 631 ? -18.407 18.516 -0.760 1.00 45.22 631 PRO A C 1
ATOM 4864 O O . PRO A 1 631 ? -17.195 18.372 -0.595 1.00 45.22 631 PRO A O 1
ATOM 4867 N N . GLN A 1 632 ? -18.949 18.611 -1.981 1.00 46.53 632 GLN A N 1
ATOM 4868 C CA . GLN A 1 632 ? -18.197 18.443 -3.246 1.00 46.53 632 GLN A CA 1
ATOM 4869 C C . GLN A 1 632 ? -16.961 19.360 -3.363 1.00 46.53 632 GLN A C 1
ATOM 4871 O O . GLN A 1 632 ? -16.011 19.089 -4.092 1.00 46.53 632 GLN A O 1
ATOM 4876 N N . ASN A 1 633 ? -16.979 20.466 -2.627 1.00 44.59 633 ASN A N 1
ATOM 4877 C CA . ASN A 1 633 ? -15.926 21.464 -2.507 1.00 44.59 633 ASN A CA 1
ATOM 4878 C C . ASN A 1 633 ? -14.755 21.036 -1.595 1.00 44.59 633 ASN A C 1
ATOM 4880 O O . ASN A 1 633 ? -13.687 21.631 -1.700 1.00 44.59 633 ASN A O 1
ATOM 4884 N N . LEU A 1 634 ? -14.926 20.014 -0.746 1.00 40.56 634 LEU A N 1
ATOM 4885 C CA . LEU A 1 634 ? -13.888 19.455 0.136 1.00 40.56 634 LEU A CA 1
ATOM 4886 C C . LEU A 1 634 ? -13.344 18.105 -0.352 1.00 40.56 634 LEU A C 1
ATOM 4888 O O . LEU A 1 634 ? -12.205 17.766 -0.046 1.00 40.56 634 LEU A O 1
ATOM 4892 N N . VAL A 1 635 ? -14.119 17.351 -1.138 1.00 45.44 635 VAL A N 1
ATOM 4893 C CA . VAL A 1 635 ? -13.679 16.083 -1.735 1.00 45.44 635 VAL A CA 1
ATOM 4894 C C . VAL A 1 635 ? -13.972 16.090 -3.228 1.00 45.44 635 VAL A C 1
ATOM 4896 O O . VAL A 1 635 ? -15.107 15.901 -3.658 1.00 45.44 635 VAL A O 1
ATOM 4899 N N . ARG A 1 636 ? -12.925 16.278 -4.038 1.00 36.53 636 ARG A N 1
ATOM 4900 C CA . ARG A 1 636 ? -12.980 15.993 -5.476 1.00 36.53 636 ARG A CA 1
ATOM 4901 C C . ARG A 1 636 ? -12.578 14.537 -5.717 1.00 36.53 636 ARG A C 1
ATOM 4903 O O . ARG A 1 636 ? -11.431 14.178 -5.478 1.00 36.53 636 ARG A O 1
ATOM 4910 N N . ASN A 1 637 ? -13.501 13.741 -6.258 1.00 45.44 637 ASN A N 1
ATOM 4911 C CA . ASN A 1 637 ? -13.231 12.501 -7.001 1.00 45.44 637 ASN A CA 1
ATOM 4912 C C . ASN A 1 637 ? -12.320 11.464 -6.308 1.00 45.44 637 ASN A C 1
ATOM 4914 O O . ASN A 1 637 ? -11.274 11.089 -6.844 1.00 45.44 637 ASN A O 1
ATOM 4918 N N . SER A 1 638 ? -12.728 10.934 -5.157 1.00 48.84 638 SER A N 1
ATOM 4919 C CA . SER A 1 638 ? -12.034 9.829 -4.484 1.00 48.84 638 SER A CA 1
ATOM 4920 C C . SER A 1 638 ? -12.803 8.511 -4.648 1.00 48.84 638 SER A C 1
ATOM 4922 O O . SER A 1 638 ? -13.886 8.316 -4.103 1.00 48.84 638 SER A O 1
ATOM 4924 N N . THR A 1 639 ? -12.244 7.574 -5.421 1.00 57.84 639 THR A N 1
ATOM 4925 C CA . THR A 1 639 ? -12.685 6.169 -5.362 1.00 57.84 639 THR A CA 1
ATOM 4926 C C . THR A 1 639 ? -12.276 5.568 -4.027 1.00 57.84 639 THR A C 1
ATOM 4928 O O . THR A 1 639 ? -11.261 6.008 -3.475 1.00 57.84 639 THR A O 1
ATOM 4931 N N . PRO A 1 640 ? -12.947 4.497 -3.575 1.00 68.88 640 PRO A N 1
ATOM 4932 C CA . PRO A 1 640 ? -12.380 3.659 -2.541 1.00 68.88 640 PRO A CA 1
ATOM 4933 C C . PRO A 1 640 ? -10.942 3.255 -2.889 1.00 68.88 640 PRO A C 1
ATOM 4935 O O . PRO A 1 640 ? -10.602 3.078 -4.064 1.00 68.88 640 PRO A O 1
ATOM 4938 N N . SER A 1 641 ? -10.087 3.155 -1.879 1.00 78.12 641 SER A N 1
ATOM 4939 C CA . SER A 1 641 ? -8.699 2.727 -2.043 1.00 78.12 641 SER A CA 1
ATOM 4940 C C . SER A 1 641 ? -8.295 1.829 -0.892 1.00 78.12 641 SER A C 1
ATOM 4942 O O . SER A 1 641 ? -8.680 2.084 0.248 1.00 78.12 641 SER A O 1
ATOM 4944 N N . LEU A 1 642 ? -7.488 0.817 -1.193 1.00 86.06 642 LEU A N 1
ATOM 4945 C CA . LEU A 1 642 ? -6.967 -0.126 -0.218 1.00 86.06 642 LEU A CA 1
ATOM 4946 C C . LEU A 1 642 ? -5.464 -0.306 -0.427 1.00 86.06 642 LEU A C 1
ATOM 4948 O O . LEU A 1 642 ? -5.003 -0.533 -1.550 1.00 86.06 642 LEU A O 1
ATOM 4952 N N . ILE A 1 643 ? -4.717 -0.207 0.667 1.00 86.38 643 ILE A N 1
ATOM 4953 C CA . ILE A 1 643 ? -3.308 -0.582 0.750 1.00 86.38 643 ILE A CA 1
ATOM 4954 C C . ILE A 1 643 ? -3.213 -1.743 1.727 1.00 86.38 643 ILE A C 1
ATOM 4956 O O . ILE A 1 643 ? -3.555 -1.575 2.892 1.00 86.38 643 ILE A O 1
ATOM 4960 N N . CYS A 1 644 ? -2.740 -2.893 1.264 1.00 91.69 644 CYS A N 1
ATOM 4961 C CA . CYS A 1 644 ? -2.530 -4.083 2.081 1.00 91.69 644 CYS A CA 1
ATOM 4962 C C . CYS A 1 644 ? -1.054 -4.210 2.467 1.00 91.69 644 CYS A C 1
ATOM 4964 O O . CYS A 1 644 ? -0.169 -3.893 1.672 1.00 91.69 644 CYS A O 1
ATOM 4966 N N . LEU A 1 645 ? -0.801 -4.703 3.674 1.00 93.81 645 LEU A N 1
ATOM 4967 C CA . LEU A 1 645 ? 0.503 -5.046 4.225 1.00 93.81 645 LEU A CA 1
ATOM 4968 C C . LEU A 1 645 ? 0.523 -6.538 4.564 1.00 93.81 645 LEU A C 1
ATOM 4970 O O . LEU A 1 645 ? -0.408 -7.058 5.178 1.00 93.81 645 LEU A O 1
ATOM 4974 N N . TYR A 1 646 ? 1.614 -7.213 4.223 1.00 92.62 646 TYR A N 1
ATOM 4975 C CA . TYR A 1 646 ? 1.859 -8.612 4.554 1.00 92.62 646 TYR A CA 1
ATOM 4976 C C . TYR A 1 646 ? 3.212 -8.730 5.246 1.00 92.62 646 TYR A C 1
ATOM 4978 O O . TYR A 1 646 ? 4.248 -8.403 4.664 1.00 92.62 646 TYR A O 1
ATOM 4986 N N . GLY A 1 647 ? 3.199 -9.188 6.491 1.00 91.62 647 GLY A N 1
ATOM 4987 C CA . GLY A 1 647 ? 4.387 -9.451 7.288 1.00 91.62 647 GLY A CA 1
ATOM 4988 C C . GLY A 1 647 ? 4.780 -10.913 7.192 1.00 91.62 647 GLY A C 1
ATOM 4989 O O . GLY A 1 647 ? 4.391 -11.705 8.034 1.00 91.62 647 GLY A O 1
ATOM 4990 N N . GLU A 1 648 ? 5.597 -11.280 6.215 1.00 90.31 648 GLU A N 1
ATOM 4991 C CA . GLU A 1 648 ? 6.192 -12.623 6.136 1.00 90.31 648 GLU A CA 1
ATOM 4992 C C . GLU A 1 648 ? 7.423 -12.719 7.043 1.00 90.31 648 GLU A C 1
ATOM 4994 O O . GLU A 1 648 ? 7.803 -11.739 7.670 1.00 90.31 648 GLU A O 1
ATOM 4999 N N . GLN A 1 649 ? 8.075 -13.872 7.177 1.00 89.56 649 GLN A N 1
ATOM 5000 C CA . GLN A 1 649 ? 9.191 -14.005 8.122 1.00 89.56 649 GLN A CA 1
ATOM 5001 C C . GLN A 1 649 ? 10.385 -13.092 7.781 1.00 89.56 649 GLN A C 1
ATOM 5003 O O . GLN A 1 649 ? 10.943 -12.455 8.676 1.00 89.56 649 GLN A O 1
ATOM 5008 N N . ASP A 1 650 ? 10.734 -13.004 6.497 1.00 89.94 650 ASP A N 1
ATOM 5009 C CA . ASP A 1 650 ? 11.935 -12.357 5.952 1.00 89.94 650 ASP A CA 1
ATOM 5010 C C . ASP A 1 650 ? 11.624 -11.116 5.096 1.00 89.94 650 ASP A C 1
ATOM 5012 O O . ASP A 1 650 ? 12.517 -10.547 4.472 1.00 89.94 650 ASP A O 1
ATOM 5016 N N . ARG A 1 651 ? 10.358 -10.688 5.018 1.00 91.88 651 ARG A N 1
ATOM 5017 C CA . ARG A 1 651 ? 9.951 -9.540 4.197 1.00 91.88 651 ARG A CA 1
ATOM 5018 C C . ARG A 1 651 ? 8.658 -8.894 4.670 1.00 91.88 651 ARG A C 1
ATOM 5020 O O . ARG A 1 651 ? 7.797 -9.544 5.260 1.00 91.88 651 ARG A O 1
ATOM 5027 N N . ILE A 1 652 ? 8.514 -7.613 4.349 1.00 91.31 652 ILE A N 1
ATOM 5028 C CA . ILE A 1 652 ? 7.239 -6.899 4.372 1.00 91.31 652 ILE A CA 1
ATOM 5029 C C . ILE A 1 652 ? 6.854 -6.596 2.932 1.00 91.31 652 ILE A C 1
ATOM 5031 O O . ILE A 1 652 ? 7.647 -6.053 2.161 1.00 91.31 652 ILE A O 1
ATOM 5035 N N . VAL A 1 653 ? 5.630 -6.953 2.570 1.00 90.94 653 VAL A N 1
ATOM 5036 C CA . VAL A 1 653 ? 5.059 -6.669 1.258 1.00 90.94 653 VAL A CA 1
ATOM 5037 C C . VAL A 1 653 ? 3.930 -5.670 1.432 1.00 90.94 653 VAL A C 1
ATOM 5039 O O . VAL A 1 653 ? 3.014 -5.909 2.207 1.00 90.94 653 VAL A O 1
ATOM 5042 N N . LEU A 1 654 ? 3.973 -4.582 0.680 1.00 90.06 654 LEU A N 1
ATOM 5043 C CA . LEU A 1 654 ? 2.869 -3.654 0.505 1.00 90.06 654 LEU A CA 1
ATOM 5044 C C . LEU A 1 654 ? 2.268 -3.876 -0.886 1.00 90.06 654 LEU A C 1
ATOM 5046 O O . LEU A 1 654 ? 3.016 -3.982 -1.857 1.00 90.06 654 LEU A O 1
ATOM 5050 N N . SER A 1 655 ? 0.943 -3.965 -0.982 1.00 87.94 655 SER A N 1
ATOM 5051 C CA . SER A 1 655 ? 0.218 -4.226 -2.233 1.00 87.94 655 SER A CA 1
ATOM 5052 C C . SER A 1 655 ? -1.029 -3.348 -2.360 1.00 87.94 655 SER A C 1
ATOM 5054 O O . SER A 1 655 ? -1.747 -3.140 -1.380 1.00 87.94 655 SER A O 1
ATOM 5056 N N . SER A 1 656 ? -1.302 -2.823 -3.556 1.00 82.12 656 SER A N 1
ATOM 5057 C CA . SER A 1 656 ? -2.490 -2.003 -3.833 1.00 82.12 656 SER A CA 1
ATOM 5058 C C . SER A 1 656 ? -2.893 -2.026 -5.312 1.00 82.12 656 SER A C 1
ATOM 5060 O O . SER A 1 656 ? -2.051 -2.170 -6.196 1.00 82.12 656 SER A O 1
ATOM 5062 N N . LYS A 1 657 ? -4.186 -1.824 -5.614 1.00 76.81 657 LYS A N 1
ATOM 5063 C CA . LYS A 1 657 ? -4.671 -1.677 -7.008 1.00 76.81 657 LYS A CA 1
ATOM 5064 C C . LYS A 1 657 ? -4.242 -0.365 -7.668 1.00 76.81 657 LYS A C 1
ATOM 5066 O O . LYS A 1 657 ? -4.024 -0.304 -8.874 1.00 76.81 657 LYS A O 1
ATOM 5071 N N . ALA A 1 658 ? -4.143 0.699 -6.876 1.00 64.94 658 ALA A N 1
ATOM 5072 C CA . ALA A 1 658 ? -3.682 2.014 -7.318 1.00 64.94 658 ALA A CA 1
ATOM 5073 C C . ALA A 1 658 ? -2.246 2.274 -6.850 1.00 64.94 658 ALA A C 1
ATOM 5075 O O . ALA A 1 658 ? -1.760 1.603 -5.940 1.00 64.94 658 ALA A O 1
ATOM 5076 N N . MET A 1 659 ? -1.570 3.244 -7.467 1.00 57.53 659 MET A N 1
ATOM 5077 C CA . MET A 1 659 ? -0.179 3.559 -7.151 1.00 57.53 659 MET A CA 1
ATOM 5078 C C . MET A 1 659 ? -0.026 3.957 -5.675 1.00 57.53 659 MET A C 1
ATOM 5080 O O . MET A 1 659 ? -0.789 4.757 -5.130 1.00 57.53 659 MET A O 1
ATOM 5084 N N . ILE A 1 660 ? 0.996 3.402 -5.030 1.00 48.84 660 ILE A N 1
ATOM 5085 C CA . ILE A 1 660 ? 1.242 3.554 -3.590 1.00 48.84 660 ILE A CA 1
ATOM 5086 C C . ILE A 1 660 ? 1.459 5.036 -3.225 1.00 48.84 660 ILE A C 1
ATOM 5088 O O . ILE A 1 660 ? 0.894 5.522 -2.248 1.00 48.84 660 ILE A O 1
ATOM 5092 N N . GLY A 1 661 ? 2.186 5.790 -4.061 1.00 38.41 661 GLY A N 1
ATOM 5093 C CA . GLY A 1 661 ? 2.475 7.215 -3.848 1.00 38.41 661 GLY A CA 1
ATOM 5094 C C . GLY A 1 661 ? 1.252 8.140 -3.920 1.00 38.41 661 GLY A C 1
ATOM 5095 O O . GLY A 1 661 ? 1.153 9.071 -3.127 1.00 38.41 661 GLY A O 1
ATOM 5096 N N . THR A 1 662 ? 0.287 7.862 -4.804 1.00 38.28 662 THR A N 1
ATOM 5097 C CA . THR A 1 662 ? -0.943 8.670 -4.939 1.00 38.28 662 THR A CA 1
ATOM 5098 C C . THR A 1 662 ? -1.945 8.412 -3.814 1.00 38.28 662 THR A C 1
ATOM 5100 O O . THR A 1 662 ? -2.736 9.285 -3.470 1.00 38.28 662 THR A O 1
ATOM 5103 N N . ASN A 1 663 ? -1.912 7.214 -3.221 1.00 41.19 663 ASN A N 1
ATOM 5104 C CA . ASN A 1 663 ? -2.740 6.884 -2.061 1.00 41.19 663 ASN A CA 1
ATOM 5105 C C . ASN A 1 663 ? -2.127 7.445 -0.766 1.00 41.19 663 ASN A C 1
ATOM 5107 O O . ASN A 1 663 ? -2.857 7.932 0.092 1.00 41.19 663 ASN A O 1
ATOM 5111 N N . LEU A 1 664 ? -0.793 7.453 -0.645 1.00 35.56 664 LEU A N 1
ATOM 5112 C CA . LEU A 1 664 ? -0.082 8.023 0.507 1.00 35.56 664 LEU A CA 1
ATOM 5113 C C . LEU A 1 664 ? -0.278 9.539 0.646 1.00 35.56 664 LEU A C 1
ATOM 5115 O O . LEU A 1 664 ? -0.436 10.016 1.765 1.00 35.56 664 LEU A O 1
ATOM 5119 N N . SER A 1 665 ? -0.342 10.299 -0.454 1.00 33.28 665 SER A N 1
ATOM 5120 C CA . SER A 1 665 ? -0.662 11.736 -0.401 1.00 33.28 665 SER A CA 1
ATOM 5121 C C . SER A 1 665 ? -2.088 12.009 0.098 1.00 33.28 665 SER A C 1
ATOM 5123 O O . SER A 1 665 ? -2.308 12.974 0.826 1.00 33.28 665 SER A O 1
ATOM 5125 N N . ASN A 1 666 ? -3.047 11.129 -0.217 1.00 38.78 666 ASN A N 1
ATOM 5126 C CA . ASN A 1 666 ? -4.418 11.214 0.303 1.00 38.78 666 ASN A CA 1
ATOM 5127 C C . ASN A 1 666 ? -4.489 10.814 1.789 1.00 38.78 666 ASN A C 1
ATOM 5129 O O . ASN A 1 666 ? -5.241 11.412 2.556 1.00 38.78 666 ASN A O 1
ATOM 5133 N N . ILE A 1 667 ? -3.661 9.853 2.219 1.00 37.41 667 ILE A N 1
ATOM 5134 C CA . ILE A 1 667 ? -3.471 9.484 3.633 1.00 37.41 667 ILE A CA 1
ATOM 5135 C C . ILE A 1 667 ? -2.817 10.632 4.424 1.00 37.41 667 ILE A C 1
ATOM 5137 O O . ILE A 1 667 ? -3.257 10.932 5.530 1.00 37.41 667 ILE A O 1
ATOM 5141 N N . ALA A 1 668 ? -1.832 11.334 3.858 1.00 37.53 668 ALA A N 1
ATOM 5142 C CA . ALA A 1 668 ? -1.218 12.511 4.482 1.00 37.53 668 ALA A CA 1
ATOM 5143 C C . ALA A 1 668 ? -2.193 13.706 4.591 1.00 37.53 668 ALA A C 1
ATOM 5145 O O . ALA A 1 668 ? -2.126 14.502 5.526 1.00 37.53 668 ALA A O 1
ATOM 5146 N N . GLY A 1 669 ? -3.170 13.812 3.685 1.00 38.16 669 GLY A N 1
ATOM 5147 C CA . GLY A 1 669 ? -4.285 14.754 3.838 1.00 38.16 669 GLY A CA 1
ATOM 5148 C C . GLY A 1 669 ? -5.113 14.495 5.107 1.00 38.16 669 GLY A C 1
ATOM 5149 O O . GLY A 1 669 ? -5.526 15.439 5.780 1.00 38.16 669 GLY A O 1
ATOM 5150 N N . LEU A 1 670 ? -5.287 13.223 5.490 1.00 33.50 670 LEU A N 1
ATOM 5151 C CA . LEU A 1 670 ? -5.908 12.835 6.761 1.00 33.50 670 LEU A CA 1
ATOM 5152 C C . LEU A 1 670 ? -4.970 13.022 7.955 1.00 33.50 670 LEU A C 1
ATOM 5154 O O . LEU A 1 670 ? -5.468 13.340 9.028 1.00 33.50 670 LEU A O 1
ATOM 5158 N N . SER A 1 671 ? -3.644 12.895 7.806 1.00 34.38 671 SER A N 1
ATOM 5159 C CA . SER A 1 671 ? -2.730 13.256 8.901 1.00 34.38 671 SER A CA 1
ATOM 5160 C C . SER A 1 671 ? -2.826 14.743 9.239 1.00 34.38 671 SER A C 1
ATOM 5162 O O . SER A 1 671 ? -2.744 15.085 10.407 1.00 34.38 671 SER A O 1
ATOM 5164 N N . GLY A 1 672 ? -3.113 15.610 8.260 1.00 31.84 672 GLY A N 1
ATOM 5165 C CA . GLY A 1 672 ? -3.455 17.017 8.505 1.00 31.84 672 GLY A CA 1
ATOM 5166 C C . GLY A 1 672 ? -4.764 17.219 9.288 1.00 31.84 672 GLY A C 1
ATOM 5167 O O . GLY A 1 672 ? -4.846 18.122 10.117 1.00 31.84 672 GLY A O 1
ATOM 5168 N N . LEU A 1 673 ? -5.772 16.361 9.082 1.00 31.25 673 LEU A N 1
ATOM 5169 C CA . LEU A 1 673 ? -7.014 16.345 9.874 1.00 31.25 673 LEU A CA 1
ATOM 5170 C C . LEU A 1 673 ? -6.795 15.751 11.276 1.00 31.25 673 LEU A C 1
ATOM 5172 O O . LEU A 1 673 ? -7.331 16.271 12.246 1.00 31.25 673 LEU A O 1
ATOM 5176 N N . ILE A 1 674 ? -5.961 14.718 11.406 1.00 34.44 674 ILE A N 1
ATOM 5177 C CA . ILE A 1 674 ? -5.544 14.141 12.694 1.00 34.44 674 ILE A CA 1
ATOM 5178 C C . ILE A 1 674 ? -4.667 15.137 13.470 1.00 34.44 674 ILE A C 1
ATOM 5180 O O . ILE A 1 674 ? -4.800 15.243 14.685 1.00 34.44 674 ILE A O 1
ATOM 5184 N N . ASP A 1 675 ? -3.845 15.939 12.785 1.00 33.47 675 ASP A N 1
ATOM 5185 C CA . ASP A 1 675 ? -3.073 17.031 13.386 1.00 33.47 675 ASP A CA 1
ATOM 5186 C C . ASP A 1 675 ? -3.975 18.183 13.871 1.00 33.47 675 ASP A C 1
ATOM 5188 O O . ASP A 1 675 ? -3.642 18.845 14.854 1.00 33.47 675 ASP A O 1
ATOM 5192 N N . GLN A 1 676 ? -5.137 18.404 13.240 1.00 32.72 676 GLN A N 1
ATOM 5193 C CA . GLN A 1 676 ? -6.182 19.301 13.760 1.00 32.72 676 GLN A CA 1
ATOM 5194 C C . GLN A 1 676 ? -6.961 18.694 14.937 1.00 32.72 676 GLN A C 1
ATOM 5196 O O . GLN A 1 676 ? -7.474 19.438 15.768 1.00 32.72 676 GLN A O 1
ATOM 5201 N N . VAL A 1 677 ? -6.999 17.363 15.038 1.00 33.06 677 VAL A N 1
ATOM 5202 C CA . VAL A 1 677 ? -7.512 16.600 16.190 1.00 33.06 677 VAL A CA 1
ATOM 5203 C C . VAL A 1 677 ? -6.396 16.330 17.216 1.00 33.06 677 VAL A C 1
ATOM 5205 O O . VAL A 1 677 ? -6.568 15.521 18.126 1.00 33.06 677 VAL A O 1
ATOM 5208 N N . ARG A 1 678 ? -5.250 17.034 17.145 1.00 26.11 678 ARG A N 1
ATOM 5209 C CA . ARG A 1 678 ? -4.294 17.039 18.260 1.00 26.11 678 ARG A CA 1
ATOM 5210 C C . ARG A 1 678 ? -5.037 17.444 19.524 1.00 26.11 678 ARG A C 1
ATOM 5212 O O . ARG A 1 678 ? -5.497 18.579 19.636 1.00 26.11 678 ARG A O 1
ATOM 5219 N N . PHE A 1 679 ? -5.108 16.499 20.460 1.00 30.38 679 PHE A N 1
ATOM 5220 C CA . PHE A 1 679 ? -5.375 16.755 21.865 1.00 30.38 679 PHE A CA 1
ATOM 5221 C C . PHE A 1 679 ? -4.435 17.885 22.301 1.00 30.38 679 PHE A C 1
ATOM 5223 O O . PHE A 1 679 ? -3.225 17.685 22.421 1.00 30.38 679 PHE A O 1
ATOM 5230 N N . LYS A 1 680 ? -4.988 19.091 22.405 1.00 25.83 680 LYS A N 1
ATOM 5231 C CA . LYS A 1 680 ? -4.371 20.209 23.108 1.00 25.83 680 LYS A CA 1
ATOM 5232 C C . LYS A 1 680 ? -4.730 20.127 24.575 1.00 25.83 680 LYS A C 1
ATOM 5234 O O . LYS A 1 680 ? -5.894 19.761 24.857 1.00 25.83 680 LYS A O 1
#